Protein AF-A0A7W6FVZ9-F1 (afdb_monomer_lite)

Foldseek 3Di:
DPDPPPVPPDQQFQADFKDKDKDQDFDKDKDAAAPSFFFWKKKKFAAWAEADPLAWWTWFWWIAIAGRDTDDHRDIWMWGWFFHQGKTFIGDPPGTQWIIGYTDHQRWTDDTDHPAKETTAGWEDRPAAFIWWTWYIAQHWYTWHIYALVGFIAWTPQQIWTTKAGAHHHAYAKTWYGDPFATDATWGYHGHYHHIGWIPGGDNWHTIDTDDPDPDLRREHIQTGIIGTVNYTYHIMMMMMIARGTSRSQVDYPRGGSPPDRHNPPDQQFFFKWFAAPVRDTDGDGDRDGQPDDVDPDDPDQFDKDWDQHGFKIKTFAPPPDFWFWFFFFDDCDFWWKWKWAAAPNRIDDGDDIDTDDGDGDGDDGDGHGMMMMGTPDHDTGIGGDIHIDDDD

Structure (mmCIF, N/CA/C/O backbone):
data_AF-A0A7W6FVZ9-F1
#
_entry.id   AF-A0A7W6FVZ9-F1
#
loop_
_atom_site.group_PDB
_atom_site.id
_atom_site.type_symbol
_atom_site.label_atom_id
_atom_site.label_alt_id
_atom_site.label_comp_id
_atom_site.label_asym_id
_atom_site.label_entity_id
_atom_site.label_seq_id
_atom_site.pdbx_PDB_ins_code
_atom_site.Cartn_x
_atom_site.Cartn_y
_atom_site.Cartn_z
_atom_site.occupancy
_atom_site.B_iso_or_equiv
_atom_site.auth_seq_id
_atom_site.auth_comp_id
_atom_site.auth_asym_id
_atom_site.auth_atom_id
_atom_site.pdbx_PDB_model_num
ATOM 1 N N . MET A 1 1 ? -13.162 21.240 48.477 1.00 43.03 1 MET A N 1
ATOM 2 C CA . MET A 1 1 ? -12.097 20.471 47.797 1.00 43.03 1 MET A CA 1
ATOM 3 C C . MET A 1 1 ? -12.779 19.379 46.995 1.00 43.03 1 MET A C 1
ATOM 5 O O . MET A 1 1 ? -13.337 18.475 47.600 1.00 43.03 1 MET A O 1
ATOM 9 N N . LEU A 1 2 ? -12.848 19.514 45.671 1.00 37.25 2 LEU A N 1
ATOM 10 C CA . LEU A 1 2 ? -13.305 18.423 44.805 1.00 37.25 2 LEU A CA 1
ATOM 11 C C . LEU A 1 2 ? -12.138 17.432 44.644 1.00 37.25 2 LEU A C 1
ATOM 13 O O . LEU A 1 2 ? -10.996 17.890 44.553 1.00 37.25 2 LEU A O 1
ATOM 17 N N . PRO A 1 3 ? -12.372 16.110 44.673 1.00 49.25 3 PRO A N 1
ATOM 18 C CA . PRO A 1 3 ? -11.292 15.131 44.631 1.00 49.25 3 PRO A CA 1
ATOM 19 C C . PRO A 1 3 ? -10.521 15.215 43.305 1.00 49.25 3 PRO A C 1
ATOM 21 O O . PRO A 1 3 ? -11.105 15.268 42.225 1.00 49.25 3 PRO A O 1
ATOM 24 N N . PHE A 1 4 ? -9.189 15.192 43.404 1.00 52.19 4 PHE A N 1
ATOM 25 C CA . PHE A 1 4 ? -8.219 15.245 42.299 1.00 52.19 4 PHE A CA 1
ATOM 26 C C . PHE A 1 4 ? -8.268 14.034 41.340 1.00 52.19 4 PHE A C 1
ATOM 28 O O . PHE A 1 4 ? -7.453 13.940 40.426 1.00 52.19 4 PHE A O 1
ATOM 35 N N . SER A 1 5 ? -9.228 13.118 41.493 1.00 51.25 5 SER A N 1
ATOM 36 C CA . SER A 1 5 ? -9.349 11.899 40.683 1.00 51.25 5 SER A CA 1
ATOM 37 C C . SER A 1 5 ? -9.818 12.131 39.240 1.00 51.25 5 SER A C 1
ATOM 39 O O . SER A 1 5 ? -9.809 11.189 38.460 1.00 51.25 5 SER A O 1
ATOM 41 N N . ASN A 1 6 ? -10.183 13.362 38.861 1.00 41.81 6 ASN A N 1
ATOM 42 C CA . ASN A 1 6 ? -10.621 13.700 37.497 1.00 41.81 6 ASN A CA 1
ATOM 43 C C . ASN A 1 6 ? -9.603 14.540 36.696 1.00 41.81 6 ASN A C 1
ATOM 45 O O . ASN A 1 6 ? -9.921 14.974 35.592 1.00 41.81 6 ASN A O 1
ATOM 49 N N . LEU A 1 7 ? -8.397 14.798 37.225 1.00 47.59 7 LEU A N 1
ATOM 50 C CA . LEU A 1 7 ? -7.424 15.703 36.584 1.00 47.59 7 LEU A CA 1
ATOM 51 C C . LEU A 1 7 ? -6.498 15.017 35.558 1.00 47.59 7 LEU A C 1
ATOM 53 O O . LEU A 1 7 ? -5.787 15.689 34.818 1.00 47.59 7 LEU A O 1
ATOM 57 N N . LEU A 1 8 ? -6.556 13.691 35.445 1.00 49.22 8 LEU A N 1
ATOM 58 C CA . LEU A 1 8 ? -6.016 12.949 34.308 1.00 49.22 8 LEU A CA 1
ATOM 59 C C . LEU A 1 8 ? -7.189 12.206 33.683 1.00 49.22 8 LEU A C 1
ATOM 61 O O . LEU A 1 8 ? -7.497 11.091 34.090 1.00 49.22 8 LEU A O 1
ATOM 65 N N . GLY A 1 9 ? -7.905 12.865 32.768 1.00 50.66 9 GLY A N 1
ATOM 66 C CA . GLY A 1 9 ? -9.039 12.260 32.075 1.00 50.66 9 GLY A CA 1
ATOM 67 C C . GLY A 1 9 ? -8.633 10.897 31.525 1.00 50.66 9 GLY A C 1
ATOM 68 O O . GLY A 1 9 ? -7.725 10.809 30.696 1.00 50.66 9 GLY A O 1
ATOM 69 N N . THR A 1 10 ? -9.257 9.837 32.038 1.00 62.25 10 THR A N 1
ATOM 70 C CA . THR A 1 10 ? -9.020 8.472 31.578 1.00 62.25 10 THR A CA 1
ATOM 71 C C . THR A 1 10 ? -9.193 8.460 30.067 1.00 62.25 10 THR A C 1
ATOM 73 O O . THR A 1 10 ? -10.269 8.793 29.570 1.00 62.25 10 THR A O 1
ATOM 76 N N . ILE A 1 11 ? -8.127 8.135 29.328 1.00 63.72 11 ILE A N 1
ATOM 77 C CA . ILE A 1 11 ? -8.213 8.009 27.872 1.00 63.72 11 ILE A CA 1
ATOM 78 C C . ILE A 1 11 ? -9.297 6.963 27.591 1.00 63.72 11 ILE A C 1
ATOM 80 O O . ILE A 1 11 ? -9.176 5.849 28.117 1.00 63.72 11 ILE A O 1
ATOM 84 N N . PRO A 1 12 ? -10.345 7.296 26.814 1.00 76.00 12 PRO A N 1
ATOM 85 C CA . PRO A 1 12 ? -11.349 6.313 26.449 1.00 76.00 12 PRO A CA 1
ATOM 86 C C . PRO A 1 12 ? -10.649 5.155 25.736 1.00 76.00 12 PRO A C 1
ATOM 88 O O . PRO A 1 12 ? -9.864 5.350 24.807 1.00 76.00 12 PRO A O 1
ATOM 91 N N . ILE A 1 13 ? -10.857 3.951 26.260 1.00 80.00 13 ILE A N 1
ATOM 92 C CA . ILE A 1 13 ? -10.194 2.739 25.785 1.00 80.00 13 ILE A CA 1
ATOM 93 C C . ILE A 1 13 ? -11.018 2.139 24.652 1.00 80.00 13 ILE A C 1
ATOM 95 O O . ILE A 1 13 ? -12.248 2.155 24.722 1.00 80.00 13 ILE A O 1
ATOM 99 N N . ASN A 1 14 ? -10.365 1.566 23.638 1.00 82.88 14 ASN A N 1
ATOM 100 C CA . ASN A 1 14 ? -11.101 0.773 22.660 1.00 82.88 14 ASN A CA 1
ATOM 101 C C . ASN A 1 14 ? -11.767 -0.401 23.385 1.00 82.88 14 ASN A C 1
ATOM 103 O O . ASN A 1 14 ? -11.090 -1.205 24.026 1.00 82.88 14 ASN A O 1
ATOM 107 N N . THR A 1 15 ? -13.084 -0.510 23.287 1.00 85.69 15 THR A N 1
ATOM 108 C CA . THR A 1 15 ? -13.849 -1.639 23.832 1.00 85.69 15 THR A CA 1
ATOM 109 C C . THR A 1 15 ? -14.317 -2.596 22.745 1.00 85.69 15 THR A C 1
ATOM 111 O O . THR A 1 15 ? -14.703 -3.715 23.074 1.00 85.69 15 THR A O 1
ATOM 114 N N . ALA A 1 16 ? -14.250 -2.180 21.477 1.00 83.25 16 ALA A N 1
ATOM 115 C CA . ALA A 1 16 ? -14.560 -3.021 20.331 1.00 83.25 16 ALA A CA 1
ATOM 116 C C . ALA A 1 16 ? -13.537 -4.151 20.164 1.00 83.25 16 ALA A C 1
ATOM 118 O O . ALA A 1 16 ? -12.331 -3.945 20.341 1.00 83.25 16 ALA A O 1
ATOM 119 N N . ASP A 1 17 ? -14.025 -5.322 19.761 1.00 83.06 17 ASP A N 1
ATOM 120 C CA . ASP A 1 17 ? -13.175 -6.432 19.338 1.00 83.06 17 ASP A CA 1
ATOM 121 C C . ASP A 1 17 ? -12.366 -6.058 18.081 1.00 83.06 17 ASP A C 1
ATOM 123 O O . ASP A 1 17 ? -12.618 -5.045 17.416 1.00 83.06 17 ASP A O 1
ATOM 127 N N . GLY A 1 18 ? -11.331 -6.845 17.780 1.00 81.50 18 GLY A N 1
ATOM 128 C CA . GLY A 1 18 ? -10.424 -6.562 16.672 1.00 81.50 18 GLY A CA 1
ATOM 129 C C . GLY A 1 18 ? -11.122 -6.550 15.316 1.00 81.50 18 GLY A C 1
ATOM 130 O O . GLY A 1 18 ? -11.935 -7.415 15.010 1.00 81.50 18 GLY A O 1
ATOM 131 N N . GLY A 1 19 ? -10.756 -5.596 14.465 1.00 85.88 19 GLY A N 1
ATOM 132 C CA . GLY A 1 19 ? -11.293 -5.488 13.115 1.00 85.88 19 GLY A CA 1
ATOM 133 C C . GLY A 1 19 ? -10.371 -4.727 12.172 1.00 85.88 19 GLY A C 1
ATOM 134 O O . GLY A 1 19 ? -9.391 -4.098 12.582 1.00 85.88 19 GLY A O 1
ATOM 135 N N . HIS A 1 20 ? -10.671 -4.815 10.880 1.00 91.06 20 HIS A N 1
ATOM 136 C CA . HIS A 1 20 ? -10.011 -4.016 9.861 1.00 91.06 20 HIS A CA 1
ATOM 137 C C . HIS A 1 20 ? -10.952 -3.734 8.689 1.00 91.06 20 HIS A C 1
ATOM 139 O O . HIS A 1 20 ? -11.927 -4.449 8.464 1.00 91.06 20 HIS A O 1
ATOM 145 N N . ILE A 1 21 ? -10.623 -2.709 7.909 1.00 94.00 21 ILE A N 1
ATOM 146 C CA . ILE A 1 21 ? -11.218 -2.457 6.595 1.00 94.00 21 ILE A CA 1
ATOM 147 C C . ILE A 1 21 ? -10.125 -2.053 5.608 1.00 94.00 21 ILE A C 1
ATOM 149 O O . ILE A 1 21 ? -9.123 -1.437 5.988 1.00 94.00 21 ILE A O 1
ATOM 153 N N . VAL A 1 22 ? -10.315 -2.415 4.341 1.00 95.44 22 VAL A N 1
ATOM 154 C CA . VAL A 1 22 ? -9.392 -2.094 3.253 1.00 95.44 22 VAL A CA 1
ATOM 155 C C . VAL A 1 22 ? -10.149 -1.424 2.111 1.00 95.44 22 VAL A C 1
ATOM 157 O O . VAL A 1 22 ? -11.165 -1.934 1.645 1.00 95.44 22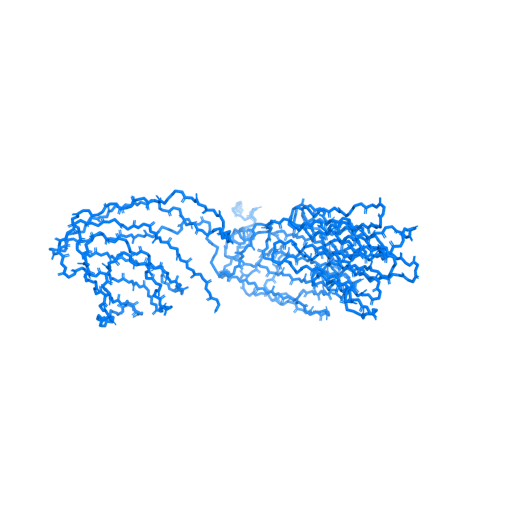 VAL A O 1
ATOM 160 N N . TYR A 1 23 ? -9.615 -0.305 1.632 1.00 97.62 23 TYR A N 1
ATOM 161 C CA . TYR A 1 23 ? -10.060 0.396 0.436 1.00 97.62 23 TYR A CA 1
ATOM 162 C C . TYR A 1 23 ? -9.013 0.210 -0.665 1.00 97.62 23 TYR A C 1
ATOM 164 O O . TYR A 1 23 ? -7.926 0.783 -0.612 1.00 97.62 23 TYR A O 1
ATOM 172 N N . GLU A 1 24 ? -9.326 -0.628 -1.653 1.00 95.50 24 GLU A N 1
ATOM 173 C CA . GLU A 1 24 ? -8.380 -1.036 -2.707 1.00 95.50 24 GLU A CA 1
ATOM 174 C C . GLU A 1 24 ? -8.721 -0.476 -4.083 1.00 95.50 24 GLU A C 1
ATOM 176 O O . GLU A 1 24 ? -7.929 -0.579 -5.020 1.00 95.50 24 GLU A O 1
ATOM 181 N N . THR A 1 25 ? -9.924 0.059 -4.239 1.00 97.06 25 THR A N 1
ATOM 182 C CA . THR A 1 25 ? -10.374 0.661 -5.488 1.00 97.06 25 THR A CA 1
ATOM 183 C C . THR A 1 25 ? -10.102 2.160 -5.410 1.00 97.06 25 THR A C 1
ATOM 185 O O . THR A 1 25 ? -10.435 2.770 -4.397 1.00 97.06 25 THR A O 1
ATOM 188 N N . PRO A 1 26 ? -9.479 2.770 -6.432 1.00 98.12 26 PRO A N 1
ATOM 189 C CA . PRO A 1 26 ? -9.288 4.211 -6.455 1.00 98.12 26 PRO A CA 1
ATOM 190 C C . PRO A 1 26 ? -10.612 4.967 -6.372 1.00 98.12 26 PRO A C 1
ATOM 192 O O . PRO A 1 26 ? -11.569 4.619 -7.065 1.00 98.12 26 PRO A O 1
ATOM 195 N N . GLY A 1 27 ? -10.651 6.016 -5.558 1.00 98.19 27 GLY A N 1
ATOM 196 C CA . GLY A 1 27 ? -11.855 6.802 -5.325 1.00 98.19 27 GLY A CA 1
ATOM 197 C C . GLY A 1 27 ? -11.851 7.513 -3.978 1.00 98.19 27 GLY A C 1
ATOM 198 O O . GLY A 1 27 ? -10.888 7.433 -3.214 1.00 98.19 27 GLY A O 1
ATOM 199 N N . THR A 1 28 ? -12.958 8.199 -3.705 1.00 98.38 28 THR A N 1
ATOM 200 C CA . THR A 1 28 ? -13.216 8.877 -2.432 1.00 98.38 28 THR A CA 1
ATOM 201 C C . THR A 1 28 ? -14.309 8.132 -1.680 1.00 98.38 28 THR A C 1
ATOM 203 O O . THR A 1 28 ? -15.346 7.796 -2.252 1.00 98.38 28 THR A O 1
ATOM 206 N N . TYR A 1 29 ? -14.078 7.893 -0.395 1.00 98.38 29 TYR A N 1
ATOM 207 C CA . TYR A 1 29 ? -14.960 7.155 0.498 1.00 98.38 29 TYR A CA 1
ATOM 208 C C . TYR A 1 29 ? -15.134 7.906 1.816 1.00 98.38 29 TYR A C 1
ATOM 210 O O . TYR A 1 29 ? -14.345 8.788 2.156 1.00 98.38 29 TYR A O 1
ATOM 218 N N . GLN A 1 30 ? -16.138 7.489 2.584 1.00 97.31 30 GLN A N 1
ATOM 219 C CA . GLN A 1 30 ? -16.231 7.808 4.001 1.00 97.31 30 GLN A CA 1
ATOM 220 C C . GLN A 1 30 ? -16.095 6.537 4.832 1.00 97.31 30 GLN A C 1
ATOM 222 O O . GLN A 1 30 ? -16.699 5.506 4.522 1.00 97.31 30 GLN A O 1
ATOM 227 N N . TRP A 1 31 ? -15.310 6.624 5.900 1.00 98.12 31 TRP A N 1
ATOM 228 C CA . TRP A 1 31 ? -15.272 5.623 6.956 1.00 98.12 31 TRP A CA 1
ATOM 229 C C . TRP A 1 31 ? -15.972 6.179 8.193 1.00 98.12 31 TRP A C 1
ATOM 231 O O . TRP A 1 31 ? -15.590 7.232 8.700 1.00 98.12 31 TRP A O 1
ATOM 241 N N . ILE A 1 32 ? -16.997 5.475 8.671 1.00 97.44 32 ILE A N 1
ATOM 242 C CA . ILE A 1 32 ? -17.675 5.807 9.925 1.00 97.44 32 ILE A CA 1
ATOM 243 C C . ILE A 1 32 ? -17.020 4.984 11.027 1.00 97.44 32 ILE A C 1
ATOM 245 O O . ILE A 1 32 ? -17.024 3.752 10.967 1.00 97.44 32 ILE A O 1
ATOM 249 N N . CYS A 1 33 ? -16.467 5.665 12.026 1.00 96.25 33 CYS A N 1
ATOM 250 C CA . CYS A 1 33 ? -15.813 5.009 13.146 1.00 96.25 33 CYS A CA 1
ATOM 251 C C . CYS A 1 33 ? -16.808 4.114 13.913 1.00 96.25 33 CYS A C 1
ATOM 253 O O . CYS A 1 33 ? -17.858 4.608 14.341 1.00 96.25 33 CYS A O 1
ATOM 255 N N . PRO A 1 34 ? -16.523 2.813 14.106 1.00 93.94 34 PRO A N 1
ATOM 256 C CA . PRO A 1 34 ? -17.400 1.925 14.859 1.00 93.94 34 PRO A CA 1
ATOM 257 C C . PRO A 1 34 ? -17.584 2.353 16.320 1.00 93.94 34 PRO A C 1
ATOM 259 O O . PRO A 1 34 ? -16.732 3.007 16.925 1.00 93.94 34 PRO A O 1
ATOM 262 N N . ALA A 1 35 ? -18.696 1.925 16.921 1.00 91.12 35 ALA A N 1
ATOM 263 C CA . ALA A 1 35 ? -18.924 2.094 18.352 1.00 91.12 35 ALA A CA 1
ATOM 264 C C . ALA A 1 35 ? -17.786 1.456 19.171 1.00 91.12 35 ALA A C 1
ATOM 266 O O . ALA A 1 35 ? -17.352 0.343 18.878 1.00 91.12 35 ALA A O 1
ATOM 267 N N . GLY A 1 36 ? -17.310 2.154 20.207 1.00 90.00 36 GLY A N 1
ATOM 268 C CA . GLY A 1 36 ? -16.252 1.647 21.087 1.00 90.00 36 GLY A CA 1
ATOM 269 C C . GLY A 1 36 ? -14.840 1.666 20.488 1.00 90.00 36 GLY A C 1
ATOM 270 O O . GLY A 1 36 ? -13.936 1.098 21.099 1.00 90.00 36 GLY A O 1
ATOM 271 N N . VAL A 1 37 ? -14.632 2.302 19.329 1.00 93.38 37 VAL A N 1
ATOM 272 C CA . VAL A 1 37 ? -13.306 2.538 18.737 1.00 93.38 37 VAL A CA 1
ATOM 273 C C . VAL A 1 37 ? -12.916 4.004 18.923 1.00 93.38 37 VAL A C 1
ATOM 275 O O . VAL A 1 37 ? -13.576 4.906 18.425 1.00 93.38 37 VAL A O 1
ATOM 278 N N . PHE A 1 38 ? -11.817 4.232 19.630 1.00 93.56 38 PHE A N 1
ATOM 279 C CA . PHE A 1 38 ? -11.248 5.548 19.937 1.00 93.56 38 PHE A CA 1
ATOM 280 C C . PHE A 1 38 ? -9.829 5.731 19.380 1.00 93.56 38 PHE A C 1
ATOM 282 O O . PHE A 1 38 ? -9.288 6.836 19.352 1.00 93.56 38 PHE A O 1
ATOM 289 N N . THR A 1 39 ? -9.198 4.641 18.942 1.00 92.81 39 THR A N 1
ATOM 290 C CA . THR A 1 39 ? -7.866 4.636 18.336 1.00 92.81 39 THR A CA 1
ATOM 291 C C . THR A 1 39 ? -7.785 3.629 17.194 1.00 92.81 39 THR A C 1
ATOM 293 O O . THR A 1 39 ? -8.372 2.550 17.279 1.00 92.81 39 THR A O 1
ATOM 296 N N . VAL A 1 40 ? -7.043 3.972 16.138 1.00 94.81 40 VAL A N 1
ATOM 297 C CA . VAL A 1 40 ? -6.784 3.100 14.981 1.00 94.81 40 VAL A CA 1
ATOM 298 C C . VAL A 1 40 ? -5.314 3.128 14.560 1.00 94.81 40 VAL A C 1
ATOM 300 O O . VAL A 1 40 ? -4.573 4.069 14.858 1.00 94.81 40 VAL A O 1
ATOM 303 N N . ALA A 1 41 ? -4.898 2.097 13.829 1.00 95.25 41 ALA A N 1
ATOM 304 C CA . ALA A 1 41 ? -3.682 2.092 13.026 1.00 95.25 41 ALA A CA 1
ATOM 305 C C . ALA A 1 41 ? -4.057 2.223 11.544 1.00 95.25 41 ALA A C 1
ATOM 307 O O . ALA A 1 41 ? -4.974 1.553 11.064 1.00 95.25 41 ALA A O 1
ATOM 308 N N . LEU A 1 42 ? -3.354 3.094 10.826 1.00 97.19 42 LEU A N 1
ATOM 309 C CA . LEU A 1 42 ? -3.609 3.423 9.427 1.00 97.19 42 LEU A CA 1
ATOM 310 C C . LEU A 1 42 ? -2.401 3.062 8.566 1.00 97.19 42 LEU A C 1
ATOM 312 O O . LEU A 1 42 ? -1.262 3.287 8.974 1.00 97.19 42 LEU A O 1
ATOM 316 N N . LEU A 1 43 ? -2.659 2.579 7.355 1.00 97.56 43 LEU A N 1
ATOM 317 C CA . LEU A 1 43 ? -1.666 2.381 6.304 1.00 97.56 43 LEU A CA 1
ATOM 318 C C . LEU A 1 43 ? -2.206 2.904 4.978 1.00 97.56 43 LEU A C 1
ATOM 320 O O . LEU A 1 43 ? -3.353 2.641 4.628 1.00 97.56 43 LEU A O 1
ATOM 324 N N . ALA A 1 44 ? -1.364 3.611 4.236 1.00 98.50 44 ALA A N 1
ATOM 325 C CA . ALA A 1 44 ? -1.650 4.141 2.917 1.00 98.50 44 ALA A CA 1
ATOM 326 C C . ALA A 1 44 ? -0.482 3.834 1.982 1.00 98.50 44 ALA A C 1
ATOM 328 O O . ALA A 1 44 ? 0.671 4.110 2.305 1.00 98.50 44 ALA A O 1
ATOM 329 N N . VAL A 1 45 ? -0.796 3.312 0.803 1.00 98.56 45 VAL A N 1
ATOM 330 C CA . VAL A 1 45 ? 0.116 3.240 -0.339 1.00 98.56 45 VAL A CA 1
ATOM 331 C C . VAL A 1 45 ? -0.449 4.148 -1.419 1.00 98.56 45 VAL A C 1
ATOM 333 O O . VAL A 1 45 ? -1.649 4.089 -1.704 1.00 98.56 45 VAL A O 1
ATOM 336 N N . ALA A 1 46 ? 0.379 5.002 -2.004 1.00 98.50 46 ALA A N 1
ATOM 337 C CA . ALA A 1 46 ? -0.011 5.870 -3.111 1.00 98.50 46 ALA A CA 1
ATOM 338 C C . ALA A 1 46 ? 0.208 5.198 -4.468 1.00 98.50 46 ALA A C 1
ATOM 340 O O . ALA A 1 46 ? 0.912 4.195 -4.572 1.00 98.50 46 ALA A O 1
ATOM 341 N N . GLY A 1 47 ? -0.359 5.769 -5.529 1.00 97.88 47 GLY A N 1
ATOM 342 C CA . GLY A 1 47 ? -0.120 5.276 -6.879 1.00 97.88 47 GLY A CA 1
ATOM 343 C C . GLY A 1 47 ? 1.310 5.517 -7.368 1.00 97.88 47 GLY A C 1
ATOM 344 O O . GLY A 1 47 ? 1.903 6.565 -7.116 1.00 97.88 47 GLY A O 1
ATOM 345 N N . GLY A 1 48 ? 1.852 4.574 -8.136 1.00 97.00 48 GLY A N 1
ATOM 346 C CA . GLY A 1 48 ? 3.078 4.791 -8.905 1.00 97.00 48 GLY A CA 1
ATOM 347 C C . GLY A 1 48 ? 2.812 5.640 -10.149 1.00 97.00 48 GLY A C 1
ATOM 348 O O . GLY A 1 48 ? 1.694 5.660 -10.672 1.00 97.00 48 GLY A O 1
ATOM 349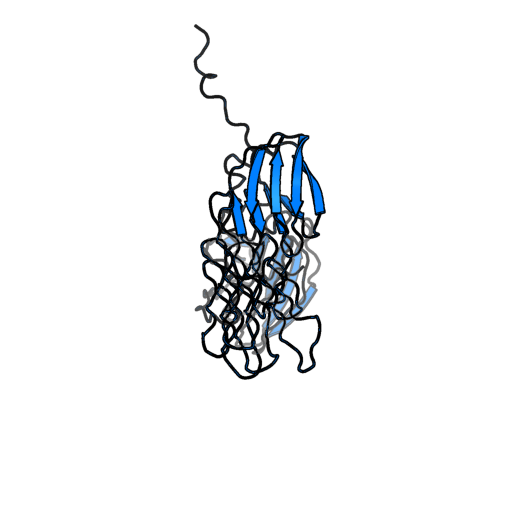 N N . ALA A 1 49 ? 3.831 6.334 -10.648 1.00 94.06 49 ALA A N 1
ATOM 350 C CA . ALA A 1 49 ? 3.743 7.085 -11.894 1.00 94.06 49 ALA A CA 1
ATOM 351 C C . ALA A 1 49 ? 3.674 6.154 -13.110 1.00 94.06 49 ALA A C 1
ATOM 353 O O . ALA A 1 49 ? 4.220 5.048 -13.119 1.00 94.06 49 ALA A O 1
ATOM 354 N N . ALA A 1 50 ? 3.035 6.645 -14.167 1.00 87.62 50 ALA A N 1
ATOM 355 C CA . ALA A 1 50 ? 3.169 6.083 -15.502 1.00 87.62 50 ALA A CA 1
ATOM 356 C C . ALA A 1 50 ? 4.420 6.629 -16.210 1.00 87.62 50 ALA A C 1
ATOM 358 O O . ALA A 1 50 ? 5.038 7.604 -15.776 1.00 87.62 50 ALA A O 1
ATOM 359 N N . TYR A 1 51 ? 4.739 6.017 -17.346 1.00 74.94 51 TYR A N 1
ATOM 360 C CA . TYR A 1 51 ? 5.702 6.537 -18.310 1.00 74.94 51 TYR A CA 1
ATOM 361 C C . TYR A 1 51 ? 5.379 7.969 -18.763 1.00 74.94 51 TYR A C 1
ATOM 363 O O . TYR A 1 51 ? 4.236 8.281 -19.103 1.00 74.94 51 TYR A O 1
ATOM 371 N N . LEU A 1 52 ? 6.409 8.814 -18.854 1.00 65.31 52 LEU A N 1
ATOM 372 C CA . LEU A 1 52 ? 6.338 10.106 -19.539 1.00 65.31 52 LEU A CA 1
ATOM 373 C C . LEU A 1 52 ? 6.930 9.981 -20.944 1.00 65.31 52 LEU A C 1
ATOM 375 O O . LEU A 1 52 ? 7.903 9.260 -21.146 1.00 65.31 52 LEU A O 1
ATOM 379 N N . ALA A 1 53 ? 6.375 10.727 -21.906 1.00 59.34 53 ALA A N 1
ATOM 380 C CA . ALA A 1 53 ? 6.740 10.702 -23.330 1.00 59.34 53 ALA A CA 1
ATOM 381 C C . ALA A 1 53 ? 8.258 10.799 -23.630 1.00 59.34 53 ALA A C 1
ATOM 383 O O . ALA A 1 53 ? 8.691 10.403 -24.709 1.00 59.34 53 ALA A O 1
ATOM 384 N N . SER A 1 54 ? 9.066 11.260 -22.672 1.00 59.09 54 SER A N 1
ATOM 385 C CA . SER A 1 54 ? 10.523 11.418 -22.714 1.00 59.09 54 SER A CA 1
ATOM 386 C C . SER A 1 54 ? 11.353 10.143 -22.474 1.00 59.09 54 SER A C 1
ATOM 388 O O . SER A 1 54 ? 12.530 10.250 -22.148 1.00 59.09 54 SER A O 1
ATOM 390 N N . GLN A 1 55 ? 10.791 8.945 -22.648 1.00 66.94 55 GLN A N 1
ATOM 391 C CA . GLN A 1 55 ? 11.526 7.677 -22.542 1.00 66.94 55 GLN A CA 1
ATOM 392 C C . GLN A 1 55 ? 12.066 7.372 -21.140 1.00 66.94 55 GLN A C 1
ATOM 394 O O . GLN A 1 55 ? 13.250 7.095 -20.992 1.00 66.94 55 GLN A O 1
ATOM 399 N N . SER A 1 56 ? 11.234 7.401 -20.099 1.00 80.00 56 SER A N 1
ATOM 400 C CA . SER A 1 56 ? 11.674 7.013 -18.752 1.00 80.00 56 SER A CA 1
ATOM 401 C C . SER A 1 56 ? 10.662 6.185 -17.981 1.00 80.00 56 SER A C 1
ATOM 403 O O . SER A 1 56 ? 9.453 6.322 -18.164 1.00 80.00 56 SER A O 1
ATOM 405 N N . GLY A 1 57 ? 11.176 5.320 -17.104 1.00 87.69 57 GLY A N 1
ATOM 406 C CA . GLY A 1 57 ? 10.343 4.549 -16.190 1.00 87.69 57 GLY A CA 1
ATOM 407 C C . GLY A 1 57 ? 9.638 5.473 -15.200 1.00 87.69 57 GLY A C 1
ATOM 408 O O . GLY A 1 57 ? 10.183 6.504 -14.802 1.00 87.69 57 GLY A O 1
ATOM 409 N N . GLY A 1 58 ? 8.426 5.105 -14.804 1.00 92.88 58 GLY A N 1
ATOM 410 C CA . GLY A 1 58 ? 7.688 5.785 -13.752 1.00 92.88 58 GLY A CA 1
ATOM 411 C C . GLY A 1 58 ? 8.328 5.548 -12.382 1.00 92.88 58 GLY A C 1
ATOM 412 O O . GLY A 1 58 ? 8.804 4.448 -12.102 1.00 92.88 58 GLY A O 1
ATOM 413 N N . GLY A 1 59 ? 8.338 6.560 -11.518 1.00 95.38 59 GLY A N 1
ATOM 414 C CA . GLY A 1 59 ? 8.667 6.415 -10.102 1.00 95.38 59 GLY A CA 1
ATOM 415 C C . GLY A 1 59 ? 7.573 5.668 -9.337 1.00 95.38 59 GLY A C 1
ATOM 416 O O . GLY A 1 59 ? 6.394 5.733 -9.693 1.00 95.38 59 GLY A O 1
ATOM 417 N N . GLY A 1 60 ? 7.953 4.956 -8.280 1.00 97.44 60 GLY A N 1
ATOM 418 C CA . GLY A 1 60 ? 7.013 4.291 -7.379 1.00 97.44 60 GLY A CA 1
ATOM 419 C C . GLY A 1 60 ? 6.284 5.273 -6.455 1.00 97.44 60 GLY A C 1
ATOM 420 O O . GLY A 1 60 ? 6.753 6.383 -6.211 1.00 97.44 60 GLY A O 1
ATOM 421 N N . GLY A 1 61 ? 5.133 4.864 -5.931 1.00 98.31 61 GLY A N 1
ATOM 422 C CA . GLY A 1 61 ? 4.400 5.561 -4.876 1.00 98.31 61 GLY A CA 1
ATOM 423 C C . GLY A 1 61 ? 4.974 5.280 -3.487 1.00 98.31 61 GLY A C 1
ATOM 424 O O . GLY A 1 61 ? 5.660 4.277 -3.267 1.00 98.31 61 GLY A O 1
ATOM 425 N N . GLU A 1 62 ? 4.692 6.174 -2.543 1.00 98.31 62 GLU A N 1
ATOM 426 C CA . GLU A 1 62 ? 5.035 5.976 -1.133 1.00 98.31 62 GLU A CA 1
ATOM 427 C C . GLU A 1 62 ? 4.185 4.896 -0.465 1.00 98.31 62 GLU A C 1
ATOM 429 O O . GLU A 1 62 ? 3.029 4.679 -0.837 1.00 98.31 62 GLU A O 1
ATOM 434 N N . LEU A 1 63 ? 4.729 4.332 0.614 1.00 98.25 63 LEU A N 1
ATOM 435 C CA . LEU A 1 63 ? 3.954 3.725 1.690 1.00 98.25 63 LEU A CA 1
ATOM 436 C C . LEU A 1 63 ? 4.139 4.570 2.948 1.00 98.25 63 LEU A C 1
ATOM 438 O O . LEU A 1 63 ? 5.264 4.885 3.327 1.00 98.25 63 LEU A O 1
ATOM 442 N N . ARG A 1 64 ? 3.037 4.914 3.613 1.00 98.50 64 ARG A N 1
ATOM 443 C CA . ARG A 1 64 ? 3.027 5.566 4.925 1.00 98.50 64 ARG A CA 1
ATOM 444 C C . ARG A 1 64 ? 2.101 4.825 5.867 1.00 98.50 64 ARG A C 1
ATOM 446 O O . ARG A 1 64 ? 1.049 4.335 5.463 1.00 98.50 64 ARG A O 1
ATOM 453 N N . TRP A 1 65 ? 2.470 4.775 7.136 1.00 97.69 65 TRP A N 1
ATOM 454 C CA . TRP A 1 65 ? 1.596 4.270 8.187 1.00 97.69 65 TRP A CA 1
ATOM 455 C C . TRP A 1 65 ? 1.658 5.170 9.414 1.00 97.69 65 TRP A C 1
ATOM 457 O O . TRP A 1 65 ? 2.616 5.920 9.607 1.00 97.69 65 TRP A O 1
ATOM 467 N N . LYS A 1 66 ? 0.606 5.121 10.230 1.00 96.69 66 LYS A N 1
ATOM 468 C CA . LYS A 1 66 ? 0.493 5.881 11.475 1.00 96.69 66 LYS A CA 1
ATOM 469 C C . LYS A 1 66 ? -0.278 5.070 12.502 1.00 96.69 66 LYS A C 1
ATOM 471 O O . LYS A 1 66 ? -1.351 4.552 12.193 1.00 96.69 66 LYS A O 1
ATOM 476 N N . ASN A 1 67 ? 0.258 4.953 13.708 1.00 93.56 67 ASN A N 1
ATOM 477 C CA . ASN A 1 67 ? -0.356 4.179 14.781 1.00 93.56 67 ASN A CA 1
ATOM 478 C C . ASN A 1 67 ? -1.019 5.099 15.805 1.00 93.56 67 ASN A C 1
ATOM 480 O O . ASN A 1 67 ? -0.709 6.284 15.895 1.00 93.56 67 ASN A O 1
ATOM 484 N N . ARG A 1 68 ? -1.918 4.527 16.616 1.00 91.12 68 ARG A N 1
ATOM 485 C CA . ARG A 1 68 ? -2.588 5.230 17.725 1.00 91.12 68 ARG A CA 1
ATOM 486 C C . ARG A 1 68 ? -3.251 6.548 17.286 1.00 91.12 68 ARG A C 1
ATOM 488 O O . ARG A 1 68 ? -3.268 7.527 18.032 1.00 91.12 68 ARG A O 1
ATOM 495 N N . VAL A 1 69 ? -3.808 6.578 16.076 1.00 94.69 69 VAL A N 1
ATOM 496 C CA . VAL A 1 69 ? -4.552 7.735 15.568 1.00 94.69 69 VAL A CA 1
ATOM 497 C C . VAL A 1 69 ? -5.869 7.813 16.321 1.00 94.69 69 VAL A C 1
ATOM 499 O O . VAL A 1 69 ? -6.652 6.867 16.279 1.00 94.69 69 VAL A O 1
ATOM 502 N N . ARG A 1 70 ? -6.099 8.924 17.027 1.00 93.44 70 ARG A N 1
ATOM 503 C CA . ARG A 1 70 ? -7.352 9.154 17.754 1.00 93.44 70 ARG A CA 1
ATOM 504 C C . ARG A 1 70 ? -8.506 9.325 16.778 1.00 93.44 70 ARG A C 1
ATOM 506 O O . ARG A 1 70 ? -8.395 10.079 15.812 1.00 93.44 70 ARG A O 1
ATOM 513 N N . VAL A 1 71 ? -9.599 8.637 17.070 1.00 95.12 71 VAL A N 1
ATOM 514 C CA . VAL A 1 71 ? -10.861 8.727 16.341 1.00 95.12 71 VAL A CA 1
ATOM 515 C C . VAL A 1 71 ? -12.020 8.789 17.327 1.00 95.12 71 VAL A C 1
ATOM 517 O O . VAL A 1 71 ? -11.865 8.401 18.480 1.00 95.12 71 VAL A O 1
ATOM 520 N N . GLU A 1 72 ? -13.175 9.265 16.881 1.00 95.31 72 GLU A N 1
ATOM 521 C CA . GLU A 1 72 ? -14.375 9.350 17.716 1.00 95.31 72 GLU A CA 1
ATOM 522 C C . GLU A 1 72 ? -15.448 8.385 17.194 1.00 95.31 72 GLU A C 1
ATOM 524 O O . GLU A 1 72 ? -15.739 8.412 15.996 1.00 95.31 72 GLU A O 1
ATOM 529 N N . PRO A 1 73 ? -16.055 7.526 18.036 1.00 95.69 73 PRO A N 1
ATOM 530 C CA . PRO A 1 73 ? -17.139 6.642 17.615 1.00 95.69 73 PRO A CA 1
ATOM 531 C C . PRO A 1 73 ? -18.281 7.388 16.915 1.00 95.69 73 PRO A C 1
ATOM 533 O O . PRO A 1 73 ? -18.756 8.416 17.392 1.00 95.69 73 PRO A O 1
ATOM 536 N N . GLY A 1 74 ? -18.748 6.855 15.786 1.00 94.69 74 GLY A N 1
ATOM 537 C CA . GLY A 1 74 ? -19.801 7.453 14.962 1.00 94.69 74 GLY A CA 1
ATOM 538 C C . GLY A 1 74 ? -19.345 8.620 14.080 1.00 94.69 74 GLY A C 1
ATOM 539 O O . GLY A 1 74 ? -20.107 9.050 13.214 1.00 94.69 74 GLY A O 1
ATOM 540 N N . GLN A 1 75 ? -18.115 9.115 14.241 1.00 97.81 75 GLN A N 1
ATOM 541 C CA . GLN A 1 75 ? -17.578 10.180 13.402 1.00 97.81 75 GLN A CA 1
ATOM 542 C C . GLN A 1 75 ? -17.209 9.649 12.010 1.00 97.81 75 GLN A C 1
ATOM 544 O O . GLN A 1 75 ? -16.607 8.582 11.872 1.00 97.81 75 GLN A O 1
ATOM 549 N N . ALA A 1 76 ? -17.559 10.417 10.977 1.00 97.69 76 ALA A N 1
ATOM 550 C CA . ALA A 1 76 ? -17.154 10.163 9.598 1.00 97.69 76 ALA A CA 1
ATOM 551 C C . ALA A 1 76 ? -15.779 10.783 9.300 1.00 97.69 76 ALA A C 1
ATOM 553 O O . ALA A 1 76 ? -15.539 11.947 9.634 1.00 97.69 76 ALA A O 1
ATOM 554 N N . TYR A 1 77 ? -14.921 10.003 8.644 1.00 98.56 77 TYR A N 1
ATOM 555 C CA . TYR A 1 77 ? -13.586 10.371 8.176 1.00 98.56 77 TYR A CA 1
ATOM 556 C C . TYR A 1 77 ? -13.503 10.212 6.661 1.00 98.56 77 TYR A C 1
ATOM 558 O O . TYR A 1 77 ? -14.032 9.246 6.103 1.00 98.56 77 TYR A O 1
ATOM 566 N N . ASP A 1 78 ? -12.804 11.136 6.011 1.00 98.62 78 ASP A N 1
ATOM 567 C CA . ASP A 1 78 ? -12.589 11.105 4.571 1.00 98.62 78 ASP A CA 1
ATOM 568 C C . ASP A 1 78 ? -11.429 10.168 4.235 1.00 98.62 78 ASP A C 1
ATOM 570 O O . ASP A 1 78 ? -10.347 10.231 4.827 1.00 98.62 78 ASP A O 1
ATOM 574 N N . VAL A 1 79 ? -11.663 9.308 3.249 1.00 98.75 79 VAL A N 1
ATOM 575 C CA . VAL A 1 79 ? -10.695 8.339 2.743 1.00 98.75 79 VAL A CA 1
ATOM 576 C C . VAL A 1 79 ? -10.525 8.572 1.250 1.00 98.75 79 VAL A C 1
ATOM 578 O O . VAL A 1 79 ? -11.492 8.498 0.494 1.00 98.75 79 VAL A O 1
ATOM 581 N N . VAL A 1 80 ? -9.294 8.803 0.807 1.00 98.75 80 VAL A N 1
ATOM 582 C CA . VAL A 1 80 ? -8.955 8.891 -0.617 1.00 98.75 80 VAL A CA 1
ATOM 583 C C . VAL A 1 80 ? -7.993 7.769 -0.959 1.00 98.75 80 VAL A C 1
ATOM 585 O O . VAL A 1 80 ? -6.963 7.612 -0.306 1.00 98.75 80 VAL A O 1
ATOM 588 N N . VAL A 1 81 ? -8.312 7.007 -2.002 1.00 98.69 81 VAL A N 1
ATOM 589 C CA . VAL A 1 81 ? -7.425 5.995 -2.581 1.00 98.69 81 VAL A CA 1
ATOM 590 C C . VAL A 1 81 ? -7.003 6.444 -3.969 1.00 98.69 81 VAL A C 1
ATOM 592 O O . VAL A 1 81 ? -7.837 6.633 -4.858 1.00 98.69 81 VAL A O 1
ATOM 595 N N . GLY A 1 82 ? -5.696 6.596 -4.162 1.00 97.56 82 GLY A N 1
ATOM 596 C CA . GLY A 1 82 ? -5.132 7.067 -5.417 1.00 97.56 82 GLY A CA 1
ATOM 597 C C . GLY A 1 82 ? -5.239 6.038 -6.536 1.00 97.56 82 GLY A C 1
ATOM 598 O O . GLY A 1 82 ? -5.013 4.845 -6.338 1.00 97.56 82 GLY A O 1
ATOM 599 N N . ALA A 1 83 ? -5.527 6.496 -7.753 1.00 96.50 83 ALA A N 1
ATOM 600 C CA . ALA A 1 83 ? -5.212 5.727 -8.956 1.00 96.50 83 ALA A CA 1
ATOM 601 C C . ALA A 1 83 ? -3.691 5.755 -9.208 1.00 96.50 83 ALA A C 1
ATOM 603 O O . ALA A 1 83 ? -2.936 6.293 -8.401 1.00 96.50 83 ALA A O 1
ATOM 604 N N . ALA A 1 84 ? -3.222 5.211 -10.333 1.00 94.12 84 ALA A N 1
ATOM 605 C CA . ALA A 1 84 ? -1.847 5.445 -10.781 1.00 94.12 84 ALA A CA 1
ATOM 606 C C . ALA A 1 84 ? -1.551 6.960 -10.819 1.00 94.12 84 ALA A C 1
ATOM 608 O O . ALA A 1 84 ? -2.345 7.727 -11.364 1.00 94.12 84 ALA A O 1
ATOM 609 N N . GLY A 1 85 ? -0.443 7.389 -10.212 1.00 94.38 85 GLY A N 1
ATOM 610 C CA . GLY A 1 85 ? -0.081 8.801 -10.044 1.00 94.38 85 GLY A CA 1
ATOM 611 C C . GLY A 1 85 ? -0.952 9.585 -9.051 1.00 94.38 85 GLY A C 1
ATOM 612 O O . GLY A 1 85 ? -0.833 10.804 -8.978 1.00 94.38 85 GLY A O 1
ATOM 613 N N . GLY A 1 86 ? -1.841 8.921 -8.306 1.00 97.12 86 GLY A N 1
ATOM 614 C CA . GLY A 1 86 ? -2.751 9.540 -7.343 1.00 97.12 86 GLY A CA 1
ATOM 615 C C . GLY A 1 86 ? -2.302 9.390 -5.888 1.00 97.12 86 GLY A C 1
ATOM 616 O O . GLY A 1 86 ? -1.740 8.366 -5.496 1.00 97.12 86 GLY A O 1
ATOM 617 N N . VAL A 1 87 ? -2.603 10.407 -5.081 1.00 98.44 87 VAL A N 1
ATOM 618 C CA . VAL A 1 87 ? -2.416 10.403 -3.620 1.00 98.44 87 VAL A CA 1
ATOM 619 C C . VAL A 1 87 ? -3.364 9.423 -2.931 1.00 98.44 87 VAL A C 1
ATOM 621 O O . VAL A 1 87 ? -4.487 9.219 -3.390 1.00 98.44 87 VAL A O 1
ATOM 624 N N . THR A 1 88 ? -2.938 8.884 -1.791 1.00 98.75 88 THR A N 1
ATOM 625 C CA . THR A 1 88 ? -3.804 8.125 -0.877 1.00 98.75 88 THR A CA 1
ATOM 626 C C . THR A 1 88 ? -3.749 8.779 0.498 1.00 98.75 88 THR A C 1
ATOM 628 O O . THR A 1 88 ? -2.657 9.013 1.021 1.00 98.75 88 THR A O 1
ATOM 631 N N . SER A 1 89 ? -4.900 9.087 1.095 1.00 98.69 89 SER A N 1
ATOM 632 C CA . SER A 1 89 ? -4.957 9.837 2.351 1.00 98.69 89 SER A CA 1
ATOM 633 C C . SER A 1 89 ? -6.132 9.460 3.251 1.00 98.69 89 SER A C 1
ATOM 635 O O . SER A 1 89 ? -7.156 8.939 2.808 1.00 98.69 89 SER A O 1
ATOM 637 N N . PHE A 1 90 ? -5.951 9.758 4.539 1.00 98.75 90 PHE A N 1
ATOM 638 C CA . PHE A 1 90 ? -6.976 9.709 5.578 1.00 98.75 90 PHE A CA 1
ATOM 639 C C . PHE A 1 90 ? -7.063 11.081 6.247 1.00 98.75 90 PHE A C 1
ATOM 641 O O . PHE A 1 90 ? -6.047 11.596 6.734 1.00 98.75 90 PHE A O 1
ATOM 648 N N . SER A 1 91 ? -8.251 11.678 6.291 1.00 98.38 91 SER A N 1
ATOM 649 C CA . SER A 1 91 ? -8.443 13.035 6.809 1.00 98.38 91 SER A CA 1
ATOM 650 C C . SER A 1 91 ? -9.742 13.210 7.587 1.00 98.38 91 SER A C 1
ATOM 652 O O . SER A 1 91 ? -10.691 12.442 7.452 1.00 98.38 91 SER A O 1
ATOM 654 N N . PHE A 1 92 ? -9.782 14.255 8.407 1.00 97.81 92 PHE A N 1
ATOM 655 C CA . PHE A 1 92 ? -10.974 14.674 9.128 1.00 97.81 92 PHE A CA 1
ATOM 656 C C . PHE A 1 92 ? -11.067 16.194 9.161 1.00 97.81 92 PHE A C 1
ATOM 658 O O . PHE A 1 92 ? -10.088 16.856 9.499 1.00 97.81 92 PHE A O 1
ATOM 665 N N . ALA A 1 93 ? -12.237 16.744 8.819 1.00 95.12 93 ALA A N 1
ATOM 666 C CA . ALA A 1 93 ? -12.509 18.183 8.867 1.00 95.12 93 ALA A CA 1
ATOM 667 C C . ALA A 1 93 ? -11.421 19.039 8.173 1.00 95.12 93 ALA A C 1
ATOM 669 O O . ALA A 1 93 ? -10.996 20.074 8.683 1.00 95.12 93 ALA A O 1
ATOM 670 N N . GLY A 1 94 ? -10.924 18.571 7.022 1.00 92.62 94 GLY A N 1
ATOM 671 C CA . GLY A 1 94 ? -9.864 19.233 6.254 1.00 92.62 94 GLY A CA 1
ATOM 672 C C . GLY A 1 94 ? -8.435 19.024 6.777 1.00 92.62 94 GLY A C 1
ATOM 673 O O . GLY A 1 94 ? -7.487 19.435 6.112 1.00 92.62 94 GLY A O 1
ATOM 674 N N . GLN A 1 95 ? -8.241 18.359 7.919 1.00 97.06 95 GLN A N 1
ATOM 675 C CA . GLN A 1 95 ? -6.915 17.991 8.415 1.00 97.06 95 GLN A CA 1
ATOM 676 C C . GLN A 1 95 ? -6.505 16.603 7.929 1.00 97.06 95 GLN A C 1
ATOM 678 O O . GLN A 1 95 ? -7.220 15.621 8.125 1.00 97.06 95 GLN A O 1
ATOM 683 N N . THR A 1 96 ? -5.320 16.511 7.326 1.00 97.94 96 THR A N 1
ATOM 684 C CA . THR A 1 96 ? -4.758 15.235 6.870 1.00 97.94 96 THR A CA 1
ATOM 685 C C . THR A 1 96 ? -4.030 14.538 8.012 1.00 97.94 96 THR A C 1
ATOM 687 O O . THR A 1 96 ? -3.077 15.076 8.571 1.00 97.94 96 THR A O 1
ATOM 690 N N . LEU A 1 97 ? -4.479 13.333 8.360 1.00 97.94 97 LEU A N 1
ATOM 691 C CA . LEU A 1 97 ? -3.932 12.543 9.466 1.00 97.94 97 LEU A CA 1
ATOM 692 C C . LEU A 1 97 ? -2.885 11.529 8.986 1.00 97.94 97 LEU A C 1
ATOM 694 O O . LEU A 1 97 ? -1.945 11.237 9.728 1.00 97.94 97 LEU A O 1
ATOM 698 N N . LEU A 1 98 ? -3.041 11.031 7.754 1.00 98.75 98 LEU A N 1
ATOM 699 C CA . LEU A 1 98 ? -2.098 10.175 7.032 1.00 98.75 98 LEU A CA 1
ATOM 700 C C . LEU A 1 98 ? -2.116 10.551 5.540 1.00 98.75 98 LEU A C 1
ATOM 702 O O . LEU A 1 98 ? -3.195 10.728 4.971 1.00 98.75 98 LEU A O 1
ATOM 706 N N . LEU A 1 99 ? -0.944 10.639 4.909 1.00 98.69 99 LEU A N 1
ATOM 707 C CA . LEU A 1 99 ? -0.795 10.939 3.481 1.00 98.69 99 LEU A CA 1
ATOM 708 C C . LEU A 1 99 ? 0.351 10.134 2.890 1.00 98.69 99 LEU A C 1
ATOM 710 O O . LEU A 1 99 ? 1.479 10.312 3.330 1.00 98.69 99 LEU A O 1
ATOM 714 N N . ALA A 1 100 ? 0.079 9.348 1.856 1.00 98.75 100 ALA A N 1
ATOM 715 C CA . ALA A 1 100 ? 1.097 8.804 0.971 1.00 98.75 100 ALA A CA 1
ATOM 716 C C . ALA A 1 100 ? 1.059 9.559 -0.367 1.00 98.75 100 ALA A C 1
ATOM 718 O O . ALA A 1 100 ? -0.000 9.674 -0.999 1.00 98.75 100 ALA A O 1
ATOM 719 N N . ASN A 1 101 ? 2.215 10.057 -0.803 1.00 98.50 101 ASN A N 1
ATOM 720 C CA . ASN A 1 101 ? 2.363 10.772 -2.068 1.00 98.50 101 ASN A CA 1
ATOM 721 C C . ASN A 1 101 ? 2.685 9.822 -3.233 1.00 98.50 101 ASN A C 1
ATOM 723 O O . ASN A 1 101 ? 3.429 8.850 -3.060 1.00 98.50 101 ASN A O 1
ATOM 727 N N . PRO A 1 102 ? 2.148 10.083 -4.436 1.00 97.94 102 PRO A N 1
ATOM 728 C CA . PRO A 1 102 ? 2.402 9.249 -5.596 1.00 97.94 102 PRO A CA 1
ATOM 729 C C . PRO A 1 102 ? 3.809 9.461 -6.147 1.00 97.94 102 PRO A C 1
ATOM 731 O O . PRO A 1 102 ? 4.452 10.481 -5.890 1.00 97.94 102 PRO A O 1
ATOM 734 N N . GLY A 1 103 ? 4.247 8.529 -6.989 1.00 96.25 103 GLY A N 1
ATOM 735 C CA . GLY A 1 103 ? 5.332 8.816 -7.922 1.00 96.25 103 GLY A CA 1
ATOM 736 C C . GLY A 1 103 ? 4.904 9.885 -8.931 1.00 96.25 103 GLY A C 1
ATOM 737 O O . GLY A 1 103 ? 3.744 9.923 -9.354 1.00 96.25 103 GLY A O 1
ATOM 738 N N . VAL A 1 104 ? 5.843 10.727 -9.366 1.00 92.75 104 VAL A N 1
ATOM 739 C CA . VAL A 1 104 ? 5.613 11.769 -10.380 1.00 92.75 104 VAL A CA 1
ATOM 740 C C . VAL A 1 104 ? 6.703 11.696 -11.439 1.00 92.75 104 VAL A C 1
ATOM 742 O O . VAL A 1 104 ? 7.873 11.978 -11.181 1.00 92.75 104 VAL A O 1
ATOM 745 N N . GLY A 1 105 ? 6.326 11.315 -12.660 1.00 89.50 105 GLY A N 1
ATOM 746 C CA . GLY A 1 105 ? 7.303 11.062 -13.714 1.00 89.50 105 GLY A CA 1
ATOM 747 C C . GLY A 1 105 ? 8.304 9.999 -13.279 1.00 89.50 105 GLY A C 1
ATOM 748 O O . GLY A 1 105 ? 7.895 8.913 -12.895 1.00 89.50 105 GLY A O 1
ATOM 749 N N . THR A 1 106 ? 9.599 10.313 -13.295 1.00 90.56 106 THR A N 1
ATOM 750 C CA . THR A 1 106 ? 10.662 9.405 -12.823 1.00 90.56 106 THR A CA 1
ATOM 751 C C . THR A 1 106 ? 10.902 9.468 -11.321 1.00 90.56 106 THR A C 1
ATOM 753 O O . THR A 1 106 ? 11.642 8.646 -10.787 1.00 90.56 106 THR A O 1
ATOM 756 N N . VAL A 1 107 ? 10.326 10.446 -10.630 1.00 93.06 107 VAL A N 1
ATOM 757 C CA . VAL A 1 107 ? 10.592 10.690 -9.216 1.00 93.06 107 VAL A CA 1
ATOM 758 C C . VAL A 1 107 ? 9.670 9.801 -8.394 1.00 93.06 107 VAL A C 1
ATOM 760 O O . VAL A 1 107 ? 8.456 9.786 -8.605 1.00 93.06 107 VAL A O 1
ATOM 763 N N . GLY A 1 108 ? 10.249 9.031 -7.475 1.00 92.00 108 GLY A N 1
ATOM 764 C CA . GLY A 1 108 ? 9.466 8.287 -6.498 1.00 92.00 108 GLY A CA 1
ATOM 765 C C . GLY A 1 108 ? 8.751 9.234 -5.535 1.00 92.00 108 GLY A C 1
ATOM 766 O O . GLY A 1 108 ? 9.232 10.337 -5.266 1.00 92.00 108 GLY A O 1
ATOM 767 N N . GLY A 1 109 ? 7.597 8.825 -5.017 1.00 90.00 109 GLY A N 1
ATOM 768 C CA . GLY A 1 109 ? 6.857 9.631 -4.052 1.00 90.00 109 GLY A CA 1
ATOM 769 C C . GLY A 1 109 ? 7.707 9.955 -2.817 1.00 90.00 109 GLY A C 1
ATOM 770 O O . GLY A 1 109 ? 8.474 9.110 -2.350 1.00 90.00 109 GLY A O 1
ATOM 771 N N . SER A 1 110 ? 7.588 11.185 -2.311 1.00 92.88 110 SER A N 1
ATOM 772 C CA . SER A 1 110 ? 8.309 11.676 -1.127 1.00 92.88 110 SER A CA 1
ATOM 773 C C . SER A 1 110 ? 7.471 12.690 -0.325 1.00 92.88 110 SER A C 1
ATOM 775 O O . SER A 1 110 ? 6.521 13.274 -0.851 1.00 92.88 110 SER A O 1
ATOM 777 N N . GLY A 1 111 ? 7.821 12.910 0.949 1.00 93.44 111 GLY A N 1
ATOM 778 C CA . GLY A 1 111 ? 7.231 13.954 1.801 1.00 93.44 111 GLY A CA 1
ATOM 779 C C . GLY A 1 111 ? 5.846 13.657 2.393 1.00 93.44 111 GLY A C 1
ATOM 780 O O . GLY A 1 111 ? 5.173 14.591 2.823 1.00 93.44 111 GLY A O 1
ATOM 781 N N . GLY A 1 112 ? 5.396 12.399 2.396 1.00 95.56 112 GLY A N 1
ATOM 782 C CA . GLY A 1 112 ? 4.130 12.006 3.024 1.00 95.56 112 GLY A CA 1
ATOM 783 C C . GLY A 1 112 ? 4.056 12.237 4.540 1.00 95.56 112 GLY A C 1
ATOM 784 O O . GLY A 1 112 ? 5.050 12.509 5.212 1.00 95.56 112 GLY A O 1
ATOM 785 N N . ILE A 1 113 ? 2.848 12.089 5.088 1.00 98.19 113 ILE A N 1
ATOM 786 C CA . ILE A 1 113 ? 2.534 12.247 6.515 1.00 98.19 113 ILE A CA 1
ATOM 787 C C . ILE A 1 113 ? 2.297 10.860 7.115 1.00 98.19 113 ILE A C 1
ATOM 789 O O . ILE A 1 113 ? 1.412 10.141 6.655 1.00 98.19 113 ILE A O 1
ATOM 793 N N . GLY A 1 114 ? 3.039 10.512 8.167 1.00 96.25 114 GLY A N 1
ATOM 794 C CA . GLY A 1 114 ? 2.916 9.261 8.918 1.00 96.25 114 GLY A CA 1
ATOM 795 C C . GLY A 1 114 ? 3.995 9.149 9.997 1.00 96.25 114 GLY A C 1
ATOM 796 O O . GLY A 1 114 ? 4.885 9.993 10.065 1.00 96.25 114 GLY A O 1
ATOM 797 N N . ASP A 1 115 ? 3.915 8.110 10.826 1.00 94.38 115 ASP A N 1
ATOM 798 C CA . ASP A 1 115 ? 4.952 7.792 11.821 1.00 94.38 115 ASP A CA 1
ATOM 799 C C . ASP A 1 115 ? 6.127 7.026 11.187 1.00 94.38 115 ASP A C 1
ATOM 801 O O . ASP A 1 115 ? 7.235 7.023 11.719 1.00 94.38 115 ASP A O 1
ATOM 805 N N . GLY A 1 116 ? 5.890 6.376 10.044 1.00 95.31 116 GLY A N 1
ATOM 806 C CA . GLY A 1 116 ? 6.894 5.606 9.318 1.00 95.31 116 GLY A CA 1
ATOM 807 C C . GLY A 1 116 ? 6.502 5.319 7.870 1.00 95.31 116 GLY A C 1
ATOM 808 O O . GLY A 1 116 ? 5.629 5.979 7.293 1.00 95.31 116 GLY A O 1
ATOM 809 N N . GLY A 1 117 ? 7.168 4.330 7.277 1.00 96.38 117 GLY A N 1
ATOM 810 C CA . GLY A 1 117 ? 7.067 4.009 5.856 1.00 96.38 117 GLY A CA 1
ATOM 811 C C . GLY A 1 117 ? 8.191 4.618 5.016 1.00 96.38 117 GLY A C 1
ATOM 812 O O . GLY A 1 117 ? 9.065 5.325 5.521 1.00 96.38 117 GLY A O 1
ATOM 813 N N . GLY A 1 118 ? 8.169 4.324 3.721 1.00 97.75 118 GLY A N 1
ATOM 814 C CA . GLY A 1 118 ? 9.244 4.625 2.791 1.00 97.75 118 GLY A CA 1
ATOM 815 C C . GLY A 1 118 ? 8.793 5.339 1.526 1.00 97.75 118 GLY A C 1
ATOM 816 O O . GLY A 1 118 ? 7.656 5.221 1.065 1.00 97.75 118 GLY A O 1
ATOM 817 N N . ASN A 1 119 ? 9.746 6.062 0.945 1.00 98.38 119 ASN A N 1
ATOM 818 C CA . ASN A 1 119 ? 9.592 6.709 -0.350 1.00 98.38 119 ASN A CA 1
ATOM 819 C C . ASN A 1 119 ? 9.532 5.664 -1.470 1.00 98.38 119 ASN A C 1
ATOM 821 O O . ASN A 1 119 ? 10.150 4.602 -1.366 1.00 98.38 119 ASN A O 1
ATOM 825 N N . GLY A 1 120 ? 8.844 5.981 -2.564 1.00 98.12 120 GLY A N 1
ATOM 826 C CA . GLY A 1 120 ? 8.948 5.174 -3.778 1.00 98.12 120 GLY A CA 1
ATOM 827 C C . GLY A 1 120 ? 10.348 5.261 -4.393 1.00 98.12 120 GLY A C 1
ATOM 828 O O . GLY A 1 120 ? 11.052 6.257 -4.221 1.00 98.12 120 GLY A O 1
ATOM 829 N N . GLY A 1 121 ? 10.750 4.229 -5.130 1.00 97.75 121 GLY A N 1
ATOM 830 C CA . GLY A 1 121 ? 11.973 4.247 -5.928 1.00 97.75 121 GLY A CA 1
ATOM 831 C C . GLY A 1 121 ? 11.817 5.117 -7.174 1.00 97.75 121 GLY A C 1
ATOM 832 O O . GLY A 1 121 ? 10.724 5.238 -7.734 1.00 97.75 121 GLY A O 1
ATOM 833 N N . THR A 1 122 ? 12.907 5.723 -7.638 1.00 95.19 122 THR A N 1
ATOM 834 C CA . THR A 1 122 ? 12.907 6.467 -8.904 1.00 95.19 122 THR A CA 1
ATOM 835 C C . THR A 1 122 ? 12.814 5.508 -10.087 1.00 95.19 122 THR A C 1
ATOM 837 O O . THR A 1 122 ? 13.362 4.409 -10.040 1.00 95.19 122 THR A O 1
ATOM 840 N N . GLY A 1 123 ? 12.175 5.916 -11.178 1.00 91.94 123 GLY A N 1
ATOM 841 C CA . GLY A 1 123 ? 12.261 5.193 -12.444 1.00 91.94 123 GLY A CA 1
ATOM 842 C C . GLY A 1 123 ? 13.639 5.315 -13.102 1.00 91.94 123 GLY A C 1
ATOM 843 O O . GLY A 1 123 ? 14.435 6.193 -12.760 1.00 91.94 123 GLY A O 1
ATOM 844 N N . GLY A 1 124 ? 13.914 4.432 -14.062 1.00 89.25 124 GLY A N 1
ATOM 845 C CA . GLY A 1 124 ? 15.186 4.378 -14.777 1.00 89.25 124 GLY A CA 1
ATOM 846 C C . GLY A 1 124 ? 15.486 5.650 -15.586 1.00 89.25 124 GLY A C 1
ATOM 847 O O . GLY A 1 124 ? 14.565 6.254 -16.153 1.00 89.25 124 GLY A O 1
ATOM 848 N N . PRO A 1 125 ? 16.767 6.060 -15.676 1.00 78.25 125 PRO A N 1
ATOM 849 C CA . PRO A 1 125 ? 17.173 7.315 -16.307 1.00 78.25 125 PRO A CA 1
ATOM 850 C C . PRO A 1 125 ? 16.888 7.354 -17.820 1.00 78.25 125 PRO A C 1
ATOM 852 O O . PRO A 1 125 ? 17.010 6.354 -18.529 1.00 78.25 125 PRO A O 1
ATOM 855 N N . THR A 1 126 ? 16.566 8.548 -18.328 1.00 66.81 126 THR A N 1
ATOM 856 C CA . THR A 1 126 ? 16.088 8.828 -19.701 1.00 66.81 126 THR A CA 1
ATOM 857 C C . THR A 1 126 ? 17.083 8.498 -20.823 1.00 66.81 126 THR A C 1
ATOM 859 O O . THR A 1 126 ? 16.681 8.287 -21.963 1.00 66.81 126 THR A O 1
ATOM 862 N N . ASN A 1 127 ? 18.385 8.422 -20.537 1.00 62.72 127 ASN A N 1
ATOM 863 C CA . ASN A 1 127 ? 19.421 8.596 -21.569 1.00 62.72 127 ASN A CA 1
ATOM 864 C C . ASN A 1 127 ? 19.948 7.292 -22.200 1.00 62.72 127 ASN A C 1
ATOM 866 O O . ASN A 1 127 ? 20.863 7.350 -23.015 1.00 62.72 127 ASN A O 1
ATOM 870 N N . ALA A 1 128 ? 19.432 6.120 -21.815 1.00 58.38 128 ALA A N 1
ATOM 871 C CA . ALA A 1 128 ? 20.118 4.845 -22.073 1.00 58.38 128 ALA A CA 1
ATOM 872 C C . ALA A 1 128 ? 19.300 3.774 -22.832 1.00 58.38 128 ALA A C 1
ATOM 874 O O . ALA A 1 128 ? 19.795 2.671 -23.048 1.00 58.38 128 ALA A O 1
ATOM 875 N N . GLY A 1 129 ? 18.076 4.071 -23.287 1.00 60.62 129 GLY A N 1
ATOM 876 C CA . GLY A 1 129 ? 17.183 3.051 -23.864 1.00 60.62 129 GLY A CA 1
ATOM 877 C C . GLY A 1 129 ? 16.659 2.062 -22.807 1.00 60.62 129 GLY A C 1
ATOM 878 O O . GLY A 1 129 ? 17.323 1.842 -21.799 1.00 60.62 129 GLY A O 1
ATOM 879 N N . GLY A 1 130 ? 15.433 1.558 -23.014 1.00 67.50 130 GLY A N 1
ATOM 880 C CA . GLY A 1 130 ? 14.662 0.666 -22.127 1.00 67.50 130 GLY A CA 1
ATOM 881 C C . GLY A 1 130 ? 14.797 0.921 -20.626 1.00 67.50 130 GLY A C 1
ATOM 882 O O . GLY A 1 130 ? 15.746 0.484 -19.983 1.00 67.50 130 GLY A O 1
ATOM 883 N N . GLN A 1 131 ? 13.820 1.617 -20.050 1.00 84.38 131 GLN A N 1
ATOM 884 C CA . GLN A 1 131 ? 13.889 2.121 -18.680 1.00 84.38 131 GLN A CA 1
ATOM 885 C C . GLN A 1 131 ? 12.926 1.370 -17.766 1.00 84.38 131 GLN A C 1
ATOM 887 O O . GLN A 1 131 ? 11.724 1.347 -18.026 1.00 84.38 131 GLN A O 1
ATOM 892 N N . GLY A 1 132 ? 13.446 0.775 -16.695 1.00 90.19 132 GLY A N 1
ATOM 893 C CA . GLY A 1 132 ? 12.623 0.084 -15.708 1.00 90.19 132 GLY A CA 1
ATOM 894 C C . GLY A 1 132 ? 11.864 1.052 -14.799 1.00 90.19 132 GLY A C 1
ATOM 895 O O . GLY A 1 132 ? 12.352 2.139 -14.486 1.00 90.19 132 GLY A O 1
ATOM 896 N N . GLY A 1 133 ? 10.666 0.668 -14.364 1.00 93.25 133 GLY A N 1
ATOM 897 C CA . GLY A 1 133 ? 9.919 1.389 -13.334 1.00 93.25 133 GLY A CA 1
ATOM 898 C C . GLY A 1 133 ? 10.562 1.266 -11.946 1.00 93.25 133 GLY A C 1
ATOM 899 O O . GLY A 1 133 ? 11.204 0.260 -11.629 1.00 93.25 133 GLY A O 1
ATOM 900 N N . GLY A 1 134 ? 10.388 2.290 -11.112 1.00 95.88 134 GLY A N 1
ATOM 901 C CA . GLY A 1 134 ? 10.787 2.269 -9.703 1.00 95.88 134 GLY A CA 1
ATOM 902 C C . GLY A 1 134 ? 9.822 1.442 -8.853 1.00 95.88 134 GLY A C 1
ATOM 903 O O . GLY A 1 134 ? 8.632 1.374 -9.142 1.00 95.88 134 GLY A O 1
ATOM 904 N N . GLY A 1 135 ? 10.316 0.785 -7.811 1.00 97.88 135 GLY A N 1
ATOM 905 C CA . GLY A 1 135 ? 9.502 0.003 -6.885 1.00 97.88 135 GLY A CA 1
ATOM 906 C C . GLY A 1 135 ? 8.739 0.867 -5.877 1.00 97.88 135 GLY A C 1
ATOM 907 O O . GLY A 1 135 ? 9.115 2.006 -5.601 1.00 97.88 135 GLY A O 1
ATOM 908 N N . ALA A 1 136 ? 7.662 0.327 -5.312 1.00 98.31 136 ALA A N 1
ATOM 909 C CA . ALA A 1 136 ? 6.892 0.983 -4.254 1.00 98.31 136 ALA A CA 1
ATOM 910 C C . ALA A 1 136 ? 7.692 1.118 -2.947 1.00 98.31 136 ALA A C 1
ATOM 912 O O . ALA A 1 136 ? 8.517 0.256 -2.631 1.00 98.31 136 ALA A O 1
ATOM 913 N N . GLY A 1 137 ? 7.405 2.160 -2.163 1.00 98.25 137 GLY A N 1
ATOM 914 C CA . GLY A 1 137 ? 7.962 2.332 -0.820 1.00 98.25 137 GLY A CA 1
ATOM 915 C C . GLY A 1 137 ? 7.594 1.196 0.140 1.00 98.25 137 GLY A C 1
ATOM 916 O O . GLY A 1 137 ? 6.519 0.610 0.037 1.00 98.25 137 GLY A O 1
ATOM 917 N N . GLY A 1 138 ? 8.499 0.875 1.064 1.00 96.94 138 GLY A N 1
ATOM 918 C CA . GLY A 1 138 ? 8.321 -0.152 2.089 1.00 96.94 138 GLY A CA 1
ATOM 919 C C . GLY A 1 138 ? 7.792 0.386 3.417 1.00 96.94 138 GLY A C 1
ATOM 920 O O . GLY A 1 138 ? 7.561 1.579 3.596 1.00 96.94 138 GLY A O 1
ATOM 921 N N . TYR A 1 139 ? 7.631 -0.512 4.382 1.00 96.06 139 TYR A N 1
ATOM 922 C CA . TYR A 1 139 ? 7.210 -0.221 5.751 1.00 96.06 139 TYR A CA 1
ATOM 923 C C . TYR A 1 139 ? 8.277 0.503 6.578 1.00 96.06 139 TYR A C 1
ATOM 925 O O . TYR A 1 139 ? 7.928 1.316 7.438 1.00 96.06 139 TYR A O 1
ATOM 933 N N . SER A 1 140 ? 9.556 0.239 6.306 1.00 95.50 140 SER A N 1
ATOM 934 C CA . SER A 1 140 ? 10.694 0.812 7.039 1.00 95.50 140 SER A CA 1
ATOM 935 C C . SER A 1 140 ? 11.826 1.317 6.128 1.00 95.50 140 SER A C 1
ATOM 937 O O . SER A 1 140 ? 12.861 1.769 6.615 1.00 95.50 140 SER A O 1
ATOM 939 N N . GLY A 1 141 ? 11.638 1.283 4.803 1.00 96.56 141 GLY A N 1
ATOM 940 C CA . GLY A 1 141 ? 12.669 1.656 3.836 1.00 96.56 141 GLY A CA 1
ATOM 941 C C . GLY A 1 141 ? 12.122 1.989 2.446 1.00 96.56 141 GLY A C 1
ATOM 942 O O . GLY A 1 141 ? 10.944 1.760 2.169 1.00 96.56 141 GLY A O 1
ATOM 943 N N . PRO A 1 142 ? 12.947 2.583 1.568 1.00 98.19 142 PRO A N 1
ATOM 944 C CA . PRO A 1 142 ? 12.518 3.005 0.239 1.00 98.19 142 PRO A CA 1
ATOM 945 C C . PRO A 1 142 ? 12.255 1.832 -0.717 1.00 98.19 142 PRO A C 1
ATOM 947 O O . PRO A 1 142 ? 12.758 0.721 -0.538 1.00 98.19 142 PRO A O 1
ATOM 950 N N . GLY A 1 143 ? 11.510 2.114 -1.783 1.00 98.31 143 GLY A N 1
ATOM 951 C CA . GLY A 1 143 ? 11.426 1.250 -2.957 1.00 98.31 143 GLY A CA 1
ATOM 952 C C . GLY A 1 143 ? 12.718 1.258 -3.777 1.00 98.31 143 GLY A C 1
ATOM 953 O O . GLY A 1 143 ? 13.518 2.192 -3.709 1.00 98.31 143 GLY A O 1
ATOM 954 N N . GLY A 1 144 ? 12.927 0.206 -4.565 1.00 97.88 144 GLY A N 1
ATOM 955 C CA . GLY A 1 144 ? 14.103 0.063 -5.416 1.00 97.88 144 GLY A CA 1
ATOM 956 C C . GLY A 1 144 ? 14.053 0.960 -6.652 1.00 97.88 144 GLY A C 1
ATOM 957 O O . GLY A 1 144 ? 13.005 1.124 -7.273 1.00 97.88 144 GLY A O 1
ATOM 958 N N . ASN A 1 145 ? 15.187 1.526 -7.051 1.00 95.75 145 ASN A N 1
ATOM 959 C CA . ASN A 1 145 ? 15.273 2.357 -8.245 1.00 95.75 145 ASN A CA 1
ATOM 960 C C . ASN A 1 145 ? 15.273 1.488 -9.506 1.00 95.75 145 ASN A C 1
ATOM 962 O O . ASN A 1 145 ? 15.961 0.467 -9.571 1.00 95.75 145 ASN A O 1
ATOM 966 N N . GLY A 1 146 ? 14.515 1.913 -10.514 1.00 93.25 146 GLY A N 1
ATOM 967 C CA . GLY A 1 146 ? 14.533 1.319 -11.842 1.00 93.25 146 GLY A CA 1
ATOM 968 C C . GLY A 1 146 ? 15.889 1.510 -12.522 1.00 93.25 146 GLY A C 1
ATOM 969 O O . GLY A 1 146 ? 16.546 2.540 -12.373 1.00 93.25 146 GLY A O 1
ATOM 970 N N . GLY A 1 147 ? 16.310 0.499 -13.270 1.00 90.69 147 GLY A N 1
ATOM 971 C CA . GLY A 1 147 ? 17.545 0.485 -14.038 1.00 90.69 147 GLY A CA 1
ATOM 972 C C . GLY A 1 147 ? 17.363 0.936 -15.486 1.00 90.69 147 GLY A C 1
ATOM 973 O O . GLY A 1 147 ? 16.265 1.234 -15.965 1.00 90.69 147 GLY A O 1
ATOM 974 N N . SER A 1 148 ? 18.477 0.943 -16.202 1.00 86.50 148 SER A N 1
ATOM 975 C CA . SER A 1 148 ? 18.573 1.130 -17.648 1.00 86.50 148 SER A CA 1
ATOM 976 C C . SER A 1 148 ? 19.509 0.067 -18.242 1.00 86.50 148 SER A C 1
ATOM 978 O O . SER A 1 148 ? 19.959 -0.837 -17.538 1.00 86.50 148 SER A O 1
ATOM 980 N N . THR A 1 149 ? 19.847 0.168 -19.527 1.00 82.56 149 THR A N 1
ATOM 981 C CA . THR A 1 149 ? 20.887 -0.683 -20.138 1.00 82.56 149 THR A CA 1
ATOM 982 C C . THR A 1 149 ? 22.270 -0.532 -19.498 1.00 82.56 149 THR A C 1
ATOM 984 O O . THR A 1 149 ? 23.071 -1.462 -19.557 1.00 82.56 149 THR A O 1
ATOM 987 N N . SER A 1 150 ? 22.562 0.626 -18.901 1.00 82.56 150 SER A N 1
ATOM 988 C CA . SER A 1 150 ? 23.873 0.978 -18.342 1.00 82.56 150 SER A CA 1
ATOM 989 C C . SER A 1 150 ? 23.871 1.143 -16.823 1.00 82.56 150 SER A C 1
ATOM 991 O O . SER A 1 150 ? 24.929 1.325 -16.225 1.00 82.56 150 SER A O 1
ATOM 993 N N . VAL A 1 151 ? 22.698 1.077 -16.191 1.00 87.44 151 VAL A N 1
ATOM 994 C CA . VAL A 1 151 ? 22.523 1.251 -14.748 1.00 87.44 151 VAL A CA 1
ATOM 995 C C . VAL A 1 151 ? 21.712 0.082 -14.210 1.00 87.44 151 VAL A C 1
ATOM 997 O O . VAL A 1 151 ? 20.586 -0.152 -14.646 1.00 87.44 151 VAL A O 1
ATOM 1000 N N . ALA A 1 152 ? 22.273 -0.652 -13.251 1.00 90.31 152 ALA A N 1
ATOM 1001 C CA . ALA A 1 152 ? 21.553 -1.729 -12.584 1.00 90.31 152 ALA A CA 1
ATOM 1002 C C . ALA A 1 152 ? 20.384 -1.170 -11.758 1.00 90.31 152 ALA A C 1
ATOM 1004 O O . ALA A 1 152 ? 20.513 -0.134 -11.105 1.00 90.31 152 ALA A O 1
ATOM 1005 N N . ALA A 1 153 ? 19.255 -1.876 -11.773 1.00 93.94 153 ALA A N 1
ATOM 1006 C CA . ALA A 1 153 ? 18.169 -1.604 -10.842 1.00 93.94 153 ALA A CA 1
ATOM 1007 C C . ALA A 1 153 ? 18.580 -1.988 -9.414 1.00 93.94 153 ALA A C 1
ATOM 1009 O O . ALA A 1 153 ? 19.475 -2.815 -9.218 1.00 93.94 153 ALA A O 1
ATOM 1010 N N . THR A 1 154 ? 17.907 -1.428 -8.412 1.00 96.69 154 THR A N 1
ATOM 1011 C CA . THR A 1 154 ? 18.159 -1.768 -7.005 1.00 96.69 154 THR A CA 1
ATOM 1012 C C . THR A 1 154 ? 16.981 -2.509 -6.388 1.00 96.69 154 THR A C 1
ATOM 1014 O O . THR A 1 154 ? 15.832 -2.363 -6.809 1.00 96.69 154 THR A O 1
ATOM 1017 N N . ALA A 1 155 ? 17.268 -3.323 -5.372 1.00 97.50 155 ALA A N 1
ATOM 1018 C CA . ALA A 1 155 ? 16.232 -3.938 -4.554 1.00 97.50 155 ALA A CA 1
ATOM 1019 C C . ALA A 1 155 ? 15.531 -2.867 -3.702 1.00 97.50 155 ALA A C 1
ATOM 1021 O O . ALA A 1 155 ? 16.099 -1.799 -3.447 1.00 97.50 155 ALA A O 1
ATOM 1022 N N . GLY A 1 156 ? 14.302 -3.161 -3.281 1.00 97.88 156 GLY A N 1
ATOM 1023 C CA . GLY A 1 156 ? 13.622 -2.386 -2.249 1.00 97.88 156 GLY A CA 1
ATOM 1024 C C . GLY A 1 156 ? 14.221 -2.650 -0.868 1.00 97.88 156 GLY A C 1
ATOM 1025 O O . GLY A 1 156 ? 15.048 -3.547 -0.688 1.00 97.88 156 GLY A O 1
ATOM 1026 N N . GLN A 1 157 ? 13.793 -1.870 0.117 1.00 97.94 157 GLN A N 1
ATOM 1027 C CA . GLN A 1 157 ? 14.167 -2.025 1.521 1.00 97.94 157 GLN A CA 1
ATOM 1028 C C . GLN A 1 157 ? 12.919 -1.977 2.405 1.00 97.94 157 GLN A C 1
ATOM 1030 O O . GLN A 1 157 ? 11.902 -1.395 2.027 1.00 97.94 157 GLN A O 1
ATOM 1035 N N . GLY A 1 158 ? 12.990 -2.583 3.592 1.00 95.25 158 GLY A N 1
ATOM 1036 C CA . GLY A 1 158 ? 11.903 -2.542 4.572 1.00 95.25 158 GLY A CA 1
ATOM 1037 C C . GLY A 1 158 ? 10.570 -3.090 4.056 1.00 95.25 158 GLY A C 1
ATOM 1038 O O . GLY A 1 158 ? 9.520 -2.504 4.311 1.00 95.25 158 GLY A O 1
ATOM 1039 N N . GLY A 1 159 ? 10.607 -4.131 3.220 1.00 95.19 159 GLY A N 1
ATOM 1040 C CA . GLY A 1 159 ? 9.426 -4.698 2.563 1.00 95.19 159 GLY A CA 1
ATOM 1041 C C . GLY A 1 159 ? 8.978 -3.955 1.299 1.00 95.19 159 GLY A C 1
ATOM 1042 O O . GLY A 1 159 ? 7.947 -4.306 0.734 1.00 95.19 159 GLY A O 1
ATOM 1043 N N . GLY A 1 160 ? 9.720 -2.941 0.844 1.00 96.94 160 GLY A N 1
ATOM 1044 C CA . GLY A 1 160 ? 9.433 -2.206 -0.392 1.00 96.94 160 GLY A CA 1
ATOM 1045 C C . GLY A 1 160 ? 9.634 -3.049 -1.652 1.00 96.94 160 GLY A C 1
ATOM 1046 O O . GLY A 1 160 ? 10.356 -4.047 -1.641 1.00 96.94 160 GLY A O 1
ATOM 1047 N N . GLY A 1 161 ? 9.008 -2.639 -2.754 1.00 97.81 161 GLY A N 1
ATOM 1048 C CA . GLY A 1 161 ? 9.154 -3.300 -4.052 1.00 97.81 161 GLY A CA 1
ATOM 1049 C C . GLY A 1 161 ? 10.513 -3.019 -4.697 1.00 97.81 161 GLY A C 1
ATOM 1050 O O . GLY A 1 161 ? 11.085 -1.944 -4.514 1.00 97.81 161 GLY A O 1
ATOM 1051 N N . GLY A 1 162 ? 11.040 -3.968 -5.470 1.00 97.69 162 GLY A N 1
ATOM 1052 C CA . GLY A 1 162 ? 12.279 -3.787 -6.227 1.00 97.69 162 GLY A CA 1
ATOM 1053 C C . GLY A 1 162 ? 12.081 -2.943 -7.486 1.00 97.69 162 GLY A C 1
ATOM 1054 O O . GLY A 1 162 ? 10.992 -2.911 -8.059 1.00 97.69 162 GLY A O 1
ATOM 1055 N N . GLY A 1 163 ? 13.130 -2.264 -7.944 1.00 95.75 163 GLY A N 1
ATOM 1056 C CA . GLY A 1 163 ? 13.114 -1.579 -9.236 1.00 95.75 163 GLY A CA 1
ATOM 1057 C C . GLY A 1 163 ? 13.253 -2.568 -10.391 1.00 95.75 163 GLY A C 1
ATOM 1058 O O . GLY A 1 163 ? 13.905 -3.600 -10.248 1.00 95.75 163 GLY A O 1
ATOM 1059 N N . ALA A 1 164 ? 12.655 -2.272 -11.543 1.00 93.69 164 ALA A N 1
ATOM 1060 C CA . ALA A 1 164 ? 12.821 -3.087 -12.747 1.00 93.69 164 ALA A CA 1
ATOM 1061 C C . ALA A 1 164 ? 14.135 -2.806 -13.471 1.00 93.69 164 ALA A C 1
ATOM 1063 O O . ALA A 1 164 ? 14.613 -1.674 -13.484 1.00 93.69 164 ALA A O 1
ATOM 1064 N N . GLY A 1 165 ? 14.676 -3.820 -14.141 1.00 89.38 165 GLY A N 1
ATOM 1065 C CA . GLY A 1 165 ? 15.829 -3.681 -15.022 1.00 89.38 165 GLY A CA 1
ATOM 1066 C C . GLY A 1 165 ? 15.474 -2.969 -16.328 1.00 89.38 165 GLY A C 1
ATOM 1067 O O . GLY A 1 165 ? 14.335 -3.017 -16.800 1.00 89.38 165 GLY A O 1
ATOM 1068 N N . GLY A 1 166 ? 16.470 -2.325 -16.933 1.00 79.94 166 GLY A N 1
ATOM 1069 C CA . GLY A 1 166 ? 16.363 -1.801 -18.290 1.00 79.94 166 GLY A CA 1
ATOM 1070 C C . GLY A 1 166 ? 16.845 -2.790 -19.350 1.00 79.94 166 GLY A C 1
ATOM 1071 O O . GLY A 1 166 ? 17.668 -3.658 -19.054 1.00 79.94 166 GLY A O 1
ATOM 1072 N N . ALA A 1 167 ? 16.351 -2.640 -20.581 1.00 76.31 167 ALA A N 1
ATOM 1073 C CA . ALA A 1 167 ? 16.742 -3.454 -21.734 1.00 76.31 167 ALA A CA 1
ATOM 1074 C C . ALA A 1 167 ? 17.152 -2.606 -22.940 1.00 76.31 167 ALA A C 1
ATOM 1076 O O . ALA A 1 167 ? 16.716 -1.472 -23.117 1.00 76.31 167 ALA A O 1
ATOM 1077 N N . SER A 1 168 ? 17.995 -3.157 -23.812 1.00 68.69 168 SER A N 1
ATOM 1078 C CA . SER A 1 168 ? 18.296 -2.508 -25.087 1.00 68.69 168 SER A CA 1
ATOM 1079 C C . SER A 1 168 ? 17.049 -2.506 -25.986 1.00 68.69 168 SER A C 1
ATOM 1081 O O . SER A 1 168 ? 16.251 -3.443 -25.989 1.00 68.69 168 SER A O 1
ATOM 1083 N N . GLY A 1 169 ? 16.842 -1.422 -26.741 1.00 65.19 169 GLY A N 1
ATOM 1084 C CA . GLY A 1 169 ? 15.668 -1.266 -27.609 1.00 65.19 169 GLY A CA 1
ATOM 1085 C C . GLY A 1 169 ? 14.391 -0.845 -26.865 1.00 65.19 169 GLY A C 1
ATOM 1086 O O . GLY A 1 169 ? 14.403 0.107 -26.079 1.00 65.19 169 GLY A O 1
ATOM 1087 N N . SER A 1 170 ? 13.266 -1.500 -27.170 1.00 62.62 170 SER A N 1
ATOM 1088 C CA . SER A 1 170 ? 11.936 -1.165 -26.626 1.00 62.62 170 SER A CA 1
ATOM 1089 C C . SER A 1 170 ? 11.581 -1.888 -25.321 1.00 62.62 170 SER A C 1
ATOM 1091 O O . SER A 1 170 ? 10.508 -1.640 -24.788 1.00 62.62 170 SER A O 1
ATOM 1093 N N . GLY A 1 171 ? 12.465 -2.750 -24.805 1.00 70.06 171 GLY A N 1
ATOM 1094 C CA . GLY A 1 171 ? 12.253 -3.540 -23.589 1.00 70.06 171 GLY A CA 1
ATOM 1095 C C . GLY A 1 171 ? 12.260 -2.710 -22.307 1.00 70.06 171 GLY A C 1
ATOM 1096 O O . GLY A 1 171 ? 13.300 -2.182 -21.927 1.00 70.06 171 GLY A O 1
ATOM 1097 N N . SER A 1 172 ? 11.136 -2.625 -21.603 1.00 81.38 172 SER A N 1
ATOM 1098 C CA . SER A 1 172 ? 11.058 -2.038 -20.260 1.00 81.38 172 SER A CA 1
ATOM 1099 C C . SER A 1 172 ? 10.040 -2.782 -19.418 1.00 81.38 172 SER A C 1
ATOM 1101 O O . SER A 1 172 ? 9.065 -3.269 -19.967 1.00 81.38 172 SER A O 1
ATOM 1103 N N . SER A 1 173 ? 10.232 -2.824 -18.105 1.00 89.31 173 SER A N 1
ATOM 1104 C CA . SER A 1 173 ? 9.307 -3.521 -17.206 1.00 89.31 173 SER A CA 1
ATOM 1105 C C . SER A 1 173 ? 8.959 -2.677 -15.991 1.00 89.31 173 SER A C 1
ATOM 1107 O O . SER A 1 173 ? 9.691 -1.750 -15.634 1.00 89.31 173 SER A O 1
ATOM 1109 N N . GLY A 1 174 ? 7.801 -2.947 -15.392 1.00 92.19 174 GLY A N 1
ATOM 1110 C CA . GLY A 1 174 ? 7.314 -2.196 -14.237 1.00 92.19 174 GLY A CA 1
ATOM 1111 C C . GLY A 1 174 ? 8.095 -2.525 -12.965 1.00 92.19 174 GLY A C 1
ATOM 1112 O O . GLY A 1 174 ? 8.570 -3.649 -12.787 1.00 92.19 174 GLY A O 1
ATOM 1113 N N . GLY A 1 175 ? 8.216 -1.556 -12.061 1.00 95.12 175 GLY A N 1
ATOM 1114 C CA . GLY A 1 175 ? 8.766 -1.786 -10.725 1.00 95.12 175 GLY A CA 1
ATOM 1115 C C . GLY A 1 175 ? 7.815 -2.616 -9.863 1.00 95.12 175 GLY A C 1
ATOM 1116 O O . GLY A 1 175 ? 6.607 -2.620 -10.091 1.00 95.12 175 GLY A O 1
ATOM 1117 N N . GLY A 1 176 ? 8.347 -3.322 -8.870 1.00 97.25 176 GLY A N 1
ATOM 1118 C CA . GLY A 1 176 ? 7.569 -4.136 -7.939 1.00 97.25 176 GLY A CA 1
ATOM 1119 C C . GLY A 1 176 ? 6.697 -3.295 -7.006 1.00 97.25 176 GLY A C 1
ATOM 1120 O O . GLY A 1 176 ? 7.028 -2.158 -6.669 1.00 97.25 176 GLY A O 1
ATOM 1121 N N . GLY A 1 177 ? 5.574 -3.861 -6.578 1.00 97.44 177 GLY A N 1
ATOM 1122 C CA . GLY A 1 177 ? 4.674 -3.257 -5.599 1.00 97.44 177 GLY A CA 1
ATOM 1123 C C . GLY A 1 177 ? 5.018 -3.647 -4.161 1.00 97.44 177 GLY A C 1
ATOM 1124 O O . GLY A 1 177 ? 5.942 -4.423 -3.910 1.00 97.44 177 GLY A O 1
ATOM 1125 N N . VAL A 1 178 ? 4.227 -3.140 -3.220 1.00 97.12 178 VAL A N 1
ATOM 1126 C CA . VAL A 1 178 ? 4.309 -3.460 -1.785 1.00 97.12 178 VAL A CA 1
ATOM 1127 C C . VAL A 1 178 ? 3.001 -4.089 -1.294 1.00 97.12 178 VAL A C 1
ATOM 1129 O O . VAL A 1 178 ? 1.933 -3.830 -1.850 1.00 97.12 178 VAL A O 1
ATOM 1132 N N . GLY A 1 179 ? 3.072 -4.952 -0.280 1.00 92.88 179 GLY A N 1
ATOM 1133 C CA . GLY A 1 179 ? 1.895 -5.512 0.380 1.00 92.88 179 GLY A CA 1
ATOM 1134 C C . GLY A 1 179 ? 1.247 -4.552 1.380 1.00 92.88 179 GLY A C 1
ATOM 1135 O O . GLY A 1 179 ? 1.850 -3.579 1.817 1.00 92.88 179 GLY A O 1
ATOM 1136 N N . LYS A 1 180 ? 0.003 -4.854 1.770 1.00 92.25 180 LYS A N 1
ATOM 1137 C CA . LYS A 1 180 ? -0.783 -4.095 2.769 1.00 92.25 180 LYS A CA 1
ATOM 1138 C C . LYS A 1 180 ? -0.869 -4.776 4.146 1.00 92.25 180 LYS A C 1
ATOM 1140 O O . LYS A 1 180 ? -1.484 -4.246 5.077 1.00 92.25 180 LYS A O 1
ATOM 1145 N N . TRP A 1 181 ? -0.266 -5.956 4.267 1.00 88.88 181 TRP A N 1
ATOM 1146 C CA . TRP A 1 181 ? -0.432 -6.883 5.390 1.00 88.88 181 TRP A CA 1
ATOM 1147 C C . TRP A 1 181 ? 0.725 -6.876 6.390 1.00 88.88 181 TRP A C 1
ATOM 1149 O O . TRP A 1 181 ? 0.841 -7.793 7.185 1.00 88.88 181 TRP A O 1
ATOM 1159 N N . GLY A 1 182 ? 1.571 -5.856 6.362 1.00 88.44 182 GLY A N 1
ATOM 1160 C CA . GLY A 1 182 ? 2.722 -5.733 7.246 1.00 88.44 182 GLY A CA 1
ATOM 1161 C C . GLY A 1 182 ? 4.042 -5.930 6.514 1.00 88.44 182 GLY A C 1
ATOM 1162 O O . GLY A 1 182 ? 4.097 -6.368 5.361 1.00 88.44 182 GLY A O 1
ATOM 1163 N N . GLU A 1 183 ? 5.106 -5.553 7.207 1.00 90.69 183 GLU A N 1
ATOM 1164 C CA . GLU A 1 183 ? 6.467 -5.696 6.727 1.00 90.69 183 GLU A CA 1
ATOM 1165 C C . GLU A 1 183 ? 6.843 -7.169 6.584 1.00 90.69 183 GLU A C 1
ATOM 1167 O O . GLU A 1 183 ? 6.476 -8.023 7.388 1.00 90.69 183 GLU A O 1
ATOM 1172 N N . GLY A 1 184 ? 7.606 -7.455 5.542 1.00 89.88 184 GLY A N 1
ATOM 1173 C CA . GLY A 1 184 ? 8.229 -8.747 5.327 1.00 89.88 184 GLY A CA 1
ATOM 1174 C C . GLY A 1 184 ? 9.407 -8.582 4.373 1.00 89.88 184 GLY A C 1
ATOM 1175 O O . GLY A 1 184 ? 9.969 -7.485 4.289 1.00 89.88 184 GLY A O 1
ATOM 1176 N N . PRO A 1 185 ? 9.780 -9.633 3.625 1.00 93.50 185 PRO A N 1
ATOM 1177 C CA . PRO A 1 185 ? 10.893 -9.564 2.689 1.00 93.50 185 PRO A CA 1
ATOM 1178 C C . PRO A 1 185 ? 10.763 -8.402 1.699 1.00 93.50 185 PRO A C 1
ATOM 1180 O O . PRO A 1 185 ? 9.671 -8.070 1.233 1.00 93.50 185 PRO A O 1
ATOM 1183 N N . SER A 1 186 ? 11.895 -7.784 1.368 1.00 96.69 186 SER A N 1
ATOM 1184 C CA . SER A 1 186 ? 11.942 -6.732 0.350 1.00 96.69 186 SER A CA 1
ATOM 1185 C C . SER A 1 186 ? 11.970 -7.334 -1.052 1.00 96.69 186 SER A C 1
ATOM 1187 O O . SER A 1 186 ? 12.503 -8.422 -1.267 1.00 96.69 186 SER A O 1
ATOM 1189 N N . GLY A 1 187 ? 11.416 -6.606 -2.014 1.00 96.69 187 GLY A N 1
ATOM 1190 C CA . GLY A 1 187 ? 11.401 -6.998 -3.412 1.00 96.69 187 GLY A CA 1
ATOM 1191 C C . GLY A 1 187 ? 12.790 -6.913 -4.041 1.00 96.69 187 GLY A C 1
ATOM 1192 O O . GLY A 1 187 ? 13.479 -5.895 -3.932 1.00 96.69 187 GLY A O 1
ATOM 1193 N N . ALA A 1 188 ? 13.201 -7.979 -4.725 1.00 96.62 188 ALA A N 1
ATOM 1194 C CA . ALA A 1 188 ? 14.457 -8.021 -5.465 1.00 96.62 188 ALA A CA 1
ATOM 1195 C C . ALA A 1 188 ? 14.443 -7.101 -6.699 1.00 96.62 188 ALA A C 1
ATOM 1197 O O . ALA A 1 188 ? 13.407 -6.892 -7.339 1.00 96.62 188 ALA A O 1
ATOM 1198 N N . ALA A 1 189 ? 15.622 -6.585 -7.052 1.00 94.75 189 ALA A N 1
ATOM 1199 C CA . ALA A 1 189 ? 15.832 -5.844 -8.291 1.00 94.75 189 ALA A CA 1
ATOM 1200 C C . ALA A 1 189 ? 15.574 -6.730 -9.516 1.00 94.75 189 ALA A C 1
ATOM 1202 O O . ALA A 1 189 ? 15.971 -7.897 -9.538 1.00 94.75 189 ALA A O 1
ATOM 1203 N N . GLY A 1 190 ? 15.000 -6.151 -10.567 1.00 90.25 190 GLY A N 1
ATOM 1204 C CA . GLY A 1 190 ? 14.997 -6.757 -11.890 1.00 90.25 190 GLY A CA 1
ATOM 1205 C C . GLY A 1 190 ? 16.425 -6.774 -12.458 1.00 90.25 190 GLY A C 1
ATOM 1206 O O . GLY A 1 190 ? 17.042 -5.709 -12.552 1.00 90.25 190 GLY A O 1
ATOM 1207 N N . PRO A 1 191 ? 16.981 -7.938 -12.840 1.00 80.75 191 PRO A N 1
ATOM 1208 C CA . PRO A 1 191 ? 18.321 -7.997 -13.415 1.00 80.75 191 PRO A CA 1
ATOM 1209 C C . PRO A 1 191 ? 18.413 -7.198 -14.723 1.00 80.75 191 PRO A C 1
ATOM 1211 O O . PRO A 1 191 ? 17.473 -7.183 -15.525 1.00 80.75 191 PRO A O 1
ATOM 1214 N N . SER A 1 192 ? 19.557 -6.546 -14.943 1.00 68.00 192 SER A N 1
ATOM 1215 C CA . SER A 1 192 ? 19.882 -5.871 -16.204 1.00 68.00 192 SER A CA 1
ATOM 1216 C C . SER A 1 192 ? 20.066 -6.894 -17.334 1.00 68.00 192 SER A C 1
ATOM 1218 O O . SER A 1 192 ? 20.606 -7.977 -17.114 1.00 68.00 192 SER A O 1
ATOM 1220 N N . GLY A 1 193 ? 19.614 -6.582 -18.554 1.00 61.34 193 GLY A N 1
ATOM 1221 C CA . GLY A 1 193 ? 19.777 -7.496 -19.691 1.00 61.34 193 GLY A CA 1
ATOM 1222 C C . GLY A 1 193 ? 18.848 -7.225 -20.872 1.00 61.34 193 GLY A C 1
ATOM 1223 O O . GLY A 1 193 ? 18.079 -6.275 -20.874 1.00 61.34 193 GLY A O 1
ATOM 1224 N N . THR A 1 194 ? 18.924 -8.069 -21.902 1.00 56.22 194 THR A N 1
ATOM 1225 C CA . THR A 1 194 ? 18.297 -7.886 -23.229 1.00 56.22 194 THR A CA 1
ATOM 1226 C C . THR A 1 194 ? 16.764 -7.942 -23.250 1.00 56.22 194 THR A C 1
ATOM 1228 O O . THR A 1 194 ? 16.160 -7.518 -24.232 1.00 56.22 194 THR A O 1
ATOM 1231 N N . ALA A 1 195 ? 16.120 -8.416 -22.183 1.00 61.19 195 ALA A N 1
ATOM 1232 C CA . ALA A 1 195 ? 14.672 -8.371 -22.002 1.00 61.19 195 ALA A CA 1
ATOM 1233 C C . ALA A 1 195 ? 14.401 -7.829 -20.596 1.00 61.19 195 ALA A C 1
ATOM 1235 O O . ALA A 1 195 ? 14.729 -8.496 -19.620 1.00 61.19 195 ALA A O 1
ATOM 1236 N N . GLY A 1 196 ? 13.902 -6.592 -20.495 1.00 68.50 196 GLY A N 1
ATOM 1237 C CA . GLY A 1 196 ? 13.787 -5.875 -19.224 1.00 68.50 196 GLY A CA 1
ATOM 1238 C C . GLY A 1 196 ? 13.057 -6.733 -18.200 1.00 68.50 196 GLY A C 1
ATOM 1239 O O . GLY A 1 196 ? 11.927 -7.147 -18.441 1.00 68.50 196 GLY A O 1
ATOM 1240 N N . ASN A 1 197 ? 13.695 -7.046 -17.078 1.00 86.88 197 ASN A N 1
ATOM 1241 C CA . ASN A 1 197 ? 13.074 -7.876 -16.054 1.00 86.88 197 ASN A CA 1
ATOM 1242 C C . ASN A 1 197 ? 12.277 -6.992 -15.092 1.00 86.88 197 ASN A C 1
ATOM 1244 O O . ASN A 1 197 ? 12.779 -5.935 -14.691 1.00 86.88 197 ASN A O 1
ATOM 1248 N N . PRO A 1 198 ? 11.051 -7.385 -14.716 1.00 91.44 198 PRO A N 1
ATOM 1249 C CA . PRO A 1 198 ? 10.261 -6.612 -13.775 1.00 91.44 198 PRO A CA 1
ATOM 1250 C C . PRO A 1 198 ? 10.918 -6.582 -12.398 1.00 91.44 198 PRO A C 1
ATOM 1252 O O . PRO A 1 198 ? 11.638 -7.503 -12.008 1.00 91.44 198 PRO A O 1
ATOM 1255 N N . GLY A 1 199 ? 10.637 -5.520 -11.649 1.00 93.12 199 GLY A N 1
ATOM 1256 C CA . GLY A 1 199 ? 10.965 -5.481 -10.234 1.00 93.12 199 GLY A CA 1
ATOM 1257 C C . GLY A 1 199 ? 10.079 -6.467 -9.480 1.00 93.12 199 GLY A C 1
ATOM 1258 O O . GLY A 1 199 ? 8.871 -6.539 -9.733 1.00 93.12 199 GLY A O 1
ATOM 1259 N N . ILE A 1 200 ? 10.662 -7.234 -8.561 1.00 95.81 200 ILE A N 1
ATOM 1260 C CA . ILE A 1 200 ? 9.896 -8.176 -7.743 1.00 95.81 200 ILE A CA 1
ATOM 1261 C C . ILE A 1 200 ? 9.168 -7.400 -6.646 1.00 95.81 200 ILE A C 1
ATOM 1263 O O . ILE A 1 200 ? 9.709 -6.443 -6.088 1.00 95.81 200 ILE A O 1
ATOM 1267 N N . GLY A 1 201 ? 7.921 -7.775 -6.364 1.00 93.12 201 GLY A N 1
ATOM 1268 C CA . GLY A 1 201 ? 7.165 -7.180 -5.266 1.00 93.12 201 GLY A CA 1
ATOM 1269 C C . GLY A 1 201 ? 7.806 -7.492 -3.913 1.00 93.12 201 GLY A C 1
ATOM 1270 O O . GLY A 1 201 ? 8.425 -8.541 -3.743 1.00 93.12 201 GLY A O 1
ATOM 1271 N N . GLY A 1 202 ? 7.671 -6.580 -2.950 1.00 87.88 202 GLY A N 1
ATOM 1272 C CA . GLY A 1 202 ? 7.950 -6.904 -1.550 1.00 87.88 202 GLY A CA 1
ATOM 1273 C C . GLY A 1 202 ? 6.938 -7.912 -1.000 1.00 87.88 202 GLY A C 1
ATOM 1274 O O . GLY A 1 202 ? 6.067 -8.385 -1.729 1.00 87.88 202 GLY A O 1
ATOM 1275 N N . SER A 1 203 ? 7.019 -8.237 0.288 1.00 83.25 203 SER A N 1
ATOM 1276 C CA . SER A 1 203 ? 6.089 -9.169 0.941 1.00 83.25 203 SER A CA 1
ATOM 1277 C C . SER A 1 203 ? 4.628 -8.851 0.602 1.00 83.25 203 SER A C 1
ATOM 1279 O O . SER A 1 203 ? 4.175 -7.724 0.808 1.00 83.25 203 SER A O 1
ATOM 1281 N N . TYR A 1 204 ? 3.903 -9.826 0.041 1.00 84.62 204 TYR A N 1
ATOM 1282 C CA . TYR A 1 204 ? 2.515 -9.703 -0.449 1.00 84.62 204 TYR A CA 1
ATOM 1283 C C . TYR A 1 204 ? 2.275 -8.652 -1.551 1.00 84.62 204 TYR A C 1
ATOM 1285 O O . TYR A 1 204 ? 1.132 -8.411 -1.946 1.00 84.62 204 TYR A O 1
ATOM 1293 N N . GLY A 1 205 ? 3.332 -8.022 -2.055 1.00 88.94 205 GLY A N 1
ATOM 1294 C CA . GLY A 1 205 ? 3.317 -7.132 -3.202 1.00 88.94 205 GLY A CA 1
ATOM 1295 C C . GLY A 1 205 ? 3.423 -7.925 -4.500 1.00 88.94 205 GLY A C 1
ATOM 1296 O O . GLY A 1 205 ? 4.142 -8.917 -4.595 1.00 88.94 205 GLY A O 1
ATOM 1297 N N . GLN A 1 206 ? 2.716 -7.477 -5.535 1.00 93.69 206 GLN A N 1
ATOM 1298 C CA . GLN A 1 206 ? 2.879 -8.056 -6.866 1.00 93.69 206 GLN A CA 1
ATOM 1299 C C . GLN A 1 206 ? 4.162 -7.537 -7.517 1.00 93.69 206 GLN A C 1
ATOM 1301 O O . GLN A 1 206 ? 4.491 -6.354 -7.399 1.00 93.69 206 GLN A O 1
ATOM 1306 N N . SER A 1 207 ? 4.859 -8.408 -8.241 1.00 94.56 207 SER A N 1
ATOM 1307 C CA . SER A 1 207 ? 5.912 -7.992 -9.167 1.00 94.56 207 SER A CA 1
ATOM 1308 C C . SER A 1 207 ? 5.339 -7.094 -10.260 1.00 94.56 207 SER A C 1
ATOM 1310 O O . SER A 1 207 ? 4.154 -7.180 -10.594 1.00 94.56 207 SER A O 1
ATOM 1312 N N . GLY A 1 208 ? 6.186 -6.243 -10.835 1.00 88.50 208 GLY A N 1
ATOM 1313 C CA . GLY A 1 208 ? 5.827 -5.550 -12.064 1.00 88.50 208 GLY A CA 1
ATOM 1314 C C . GLY A 1 208 ? 5.592 -6.532 -13.214 1.00 88.50 208 GLY A C 1
ATOM 1315 O O . GLY A 1 208 ? 5.972 -7.704 -13.158 1.00 88.50 208 GLY A O 1
ATOM 1316 N N . GLN A 1 209 ? 4.952 -6.055 -14.272 1.00 88.25 209 GLN A N 1
ATOM 1317 C CA . GLN A 1 209 ? 4.760 -6.836 -15.489 1.00 88.25 209 GLN A CA 1
ATOM 1318 C C . GLN A 1 209 ? 6.002 -6.735 -16.381 1.00 88.25 209 GLN A C 1
ATOM 1320 O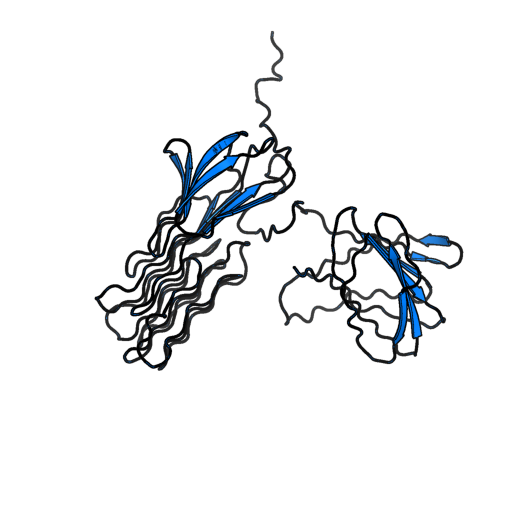 O . GLN A 1 209 ? 6.614 -5.668 -16.499 1.00 88.25 209 GLN A O 1
ATOM 1325 N N . GLN A 1 210 ? 6.363 -7.864 -16.992 1.00 78.50 210 GLN A N 1
ATOM 1326 C CA . GLN A 1 210 ? 7.404 -7.938 -18.010 1.00 78.50 210 GLN A CA 1
ATOM 1327 C C . GLN A 1 210 ? 6.830 -7.563 -19.381 1.00 78.50 210 GLN A C 1
ATOM 1329 O O . GLN A 1 210 ? 5.742 -8.030 -19.726 1.00 78.50 210 GLN A O 1
ATOM 1334 N N . LEU A 1 211 ? 7.587 -6.817 -20.192 1.00 70.12 211 LEU A N 1
ATOM 1335 C CA . LEU A 1 211 ? 7.235 -6.611 -21.598 1.00 70.12 211 LEU A CA 1
ATOM 1336 C C . LEU A 1 211 ? 7.207 -7.953 -22.346 1.00 70.12 211 LEU A C 1
ATOM 1338 O O . LEU A 1 211 ? 8.232 -8.627 -22.486 1.00 70.12 211 LEU A O 1
ATOM 1342 N N . SER A 1 212 ? 6.048 -8.304 -22.904 1.00 56.38 212 SER A N 1
ATOM 1343 C CA . SER A 1 212 ? 5.951 -9.292 -23.977 1.00 56.38 212 SER A CA 1
ATOM 1344 C C . SER A 1 212 ? 6.441 -8.651 -25.279 1.00 56.38 212 SER A C 1
ATOM 1346 O O . SER A 1 212 ? 5.999 -7.570 -25.672 1.00 56.38 212 SER A O 1
ATOM 1348 N N . THR A 1 213 ? 7.414 -9.289 -25.929 1.00 54.34 213 THR A N 1
ATOM 1349 C CA . THR A 1 213 ? 8.071 -8.849 -27.168 1.00 54.34 213 THR A CA 1
ATOM 1350 C C . THR A 1 213 ? 7.019 -8.459 -28.219 1.00 54.34 213 THR A C 1
ATOM 1352 O O . THR A 1 213 ? 6.439 -9.329 -28.860 1.00 54.34 213 THR A O 1
ATOM 1355 N N . GLY A 1 214 ? 6.712 -7.162 -28.366 1.00 50.50 214 GLY A N 1
ATOM 1356 C CA . GLY A 1 214 ? 5.637 -6.717 -29.270 1.00 50.50 214 GLY A CA 1
ATOM 1357 C C . GLY A 1 214 ? 4.968 -5.364 -28.997 1.00 50.50 214 GLY A C 1
ATOM 1358 O O . GLY A 1 214 ? 4.090 -4.987 -29.764 1.00 50.50 214 GLY A O 1
ATOM 1359 N N . GLY A 1 215 ? 5.362 -4.608 -27.962 1.00 50.44 215 GLY A N 1
ATOM 1360 C CA . GLY A 1 215 ? 4.804 -3.264 -27.714 1.00 50.44 215 GLY A CA 1
ATOM 1361 C C . GLY A 1 215 ? 3.436 -3.265 -27.022 1.00 50.44 215 GLY A C 1
ATOM 1362 O O . GLY A 1 215 ? 2.617 -2.379 -27.262 1.00 50.44 215 GLY A O 1
ATOM 1363 N N . SER A 1 216 ? 3.180 -4.268 -26.180 1.00 48.53 216 SER A N 1
ATOM 1364 C CA . SER A 1 216 ? 1.949 -4.369 -25.393 1.00 48.53 216 SER A CA 1
ATOM 1365 C C . SER A 1 216 ? 1.819 -3.214 -24.387 1.00 48.53 216 SER A C 1
ATOM 1367 O O . SER A 1 216 ? 2.777 -2.841 -23.721 1.00 48.53 216 SER A O 1
ATOM 1369 N N . THR A 1 217 ? 0.611 -2.672 -24.217 1.00 54.22 217 THR A N 1
ATOM 1370 C CA . THR A 1 217 ? 0.262 -1.588 -23.269 1.00 54.22 217 THR A CA 1
ATOM 1371 C C . THR A 1 217 ? 0.179 -2.051 -21.803 1.00 54.22 217 THR A C 1
ATOM 1373 O O . THR A 1 217 ? -0.455 -1.409 -20.962 1.00 54.22 217 THR A O 1
ATOM 1376 N N . THR A 1 218 ? 0.784 -3.196 -21.483 1.00 61.88 218 THR A N 1
ATOM 1377 C CA . THR A 1 218 ? 0.580 -3.940 -20.231 1.00 61.88 218 THR A CA 1
ATOM 1378 C C . THR A 1 218 ? 1.739 -3.837 -19.244 1.00 61.88 218 THR A C 1
ATOM 1380 O O . THR A 1 218 ? 1.681 -4.518 -18.226 1.00 61.88 218 THR A O 1
ATOM 1383 N N . ASP A 1 219 ? 2.748 -2.994 -19.491 1.00 63.97 219 ASP A N 1
ATOM 1384 C CA . ASP A 1 219 ? 3.965 -2.851 -18.663 1.00 63.97 219 ASP A CA 1
ATOM 1385 C C . ASP A 1 219 ? 3.701 -2.133 -17.326 1.00 63.97 219 ASP A C 1
ATOM 1387 O O . ASP A 1 219 ? 4.257 -1.079 -16.998 1.00 63.97 219 ASP A O 1
ATOM 1391 N N . GLN A 1 220 ? 2.772 -2.687 -16.560 1.00 87.25 220 GLN A N 1
ATOM 1392 C CA . GLN A 1 220 ? 2.270 -2.111 -15.332 1.00 87.25 220 GLN A CA 1
ATOM 1393 C C . GLN A 1 220 ? 3.278 -2.297 -14.203 1.00 87.25 220 GLN A C 1
ATOM 1395 O O . GLN A 1 220 ? 3.926 -3.341 -14.080 1.00 87.25 220 GLN A O 1
ATOM 1400 N N . GLY A 1 221 ? 3.380 -1.278 -13.354 1.00 92.06 221 GLY A N 1
ATOM 1401 C CA . GLY A 1 221 ? 3.997 -1.447 -12.048 1.00 92.06 221 GLY A CA 1
ATOM 1402 C C . GLY A 1 221 ? 3.226 -2.471 -11.214 1.00 92.06 221 GLY A C 1
ATOM 1403 O O . GLY A 1 221 ? 2.053 -2.752 -11.469 1.00 92.06 221 GLY A O 1
ATOM 1404 N N . GLY A 1 222 ? 3.883 -3.027 -10.202 1.00 94.69 222 GLY A N 1
ATOM 1405 C CA . GLY A 1 222 ? 3.240 -3.897 -9.233 1.00 94.69 222 GLY A CA 1
ATOM 1406 C C . GLY A 1 222 ? 2.028 -3.213 -8.602 1.00 94.69 222 GLY A C 1
ATOM 1407 O O . GLY A 1 222 ? 2.019 -1.999 -8.389 1.00 94.69 222 GLY A O 1
ATOM 1408 N N . PHE A 1 223 ? 0.998 -4.012 -8.326 1.00 94.19 223 PHE A N 1
ATOM 1409 C CA . PHE A 1 223 ? -0.384 -3.562 -8.130 1.00 94.19 223 PHE A CA 1
ATOM 1410 C C . PHE A 1 223 ? -0.568 -2.362 -7.199 1.00 94.19 223 PHE A C 1
ATOM 1412 O O . PHE A 1 223 ? -1.357 -1.473 -7.522 1.00 94.19 223 PHE A O 1
ATOM 1419 N N . TYR A 1 224 ? 0.173 -2.322 -6.087 1.00 97.38 224 TYR A N 1
ATOM 1420 C CA . TYR A 1 224 ? 0.193 -1.185 -5.173 1.00 97.38 224 TYR A CA 1
ATOM 1421 C C . TYR A 1 224 ? 1.524 -0.443 -5.255 1.00 97.38 224 TYR A C 1
ATOM 1423 O O . TYR A 1 224 ? 2.568 -0.987 -4.892 1.00 97.38 224 TYR A O 1
ATOM 1431 N N . GLY A 1 225 ? 1.469 0.797 -5.738 1.00 97.44 225 GLY A N 1
ATOM 1432 C CA . GLY A 1 225 ? 2.585 1.742 -5.735 1.00 97.44 225 GLY A CA 1
ATOM 1433 C C . GLY A 1 225 ? 3.756 1.452 -6.678 1.00 97.44 225 GLY A C 1
ATOM 1434 O O . GLY A 1 225 ? 4.672 2.265 -6.724 1.00 97.44 225 GLY A O 1
ATOM 1435 N N . GLY A 1 226 ? 3.782 0.356 -7.442 1.00 97.19 226 GLY A N 1
ATOM 1436 C CA . GLY A 1 226 ? 4.877 0.113 -8.390 1.00 97.19 226 GLY A CA 1
ATOM 1437 C C . GLY A 1 226 ? 4.878 1.140 -9.529 1.00 97.19 226 GLY A C 1
ATOM 1438 O O . GLY A 1 226 ? 3.826 1.499 -10.046 1.00 97.19 226 GLY A O 1
ATOM 1439 N N . GLY A 1 227 ? 6.034 1.631 -9.955 1.00 95.25 227 GLY A N 1
ATOM 1440 C CA . GLY A 1 227 ? 6.163 2.515 -11.115 1.00 95.25 227 GLY A CA 1
ATOM 1441 C C . GLY A 1 227 ? 5.983 1.758 -12.434 1.00 95.25 227 GLY A C 1
ATOM 1442 O O . GLY A 1 227 ? 6.461 0.632 -12.580 1.00 95.25 227 GLY A O 1
ATOM 1443 N N . GLY A 1 228 ? 5.290 2.360 -13.400 1.00 91.50 228 GLY A N 1
ATOM 1444 C CA . GLY A 1 228 ? 5.091 1.774 -14.730 1.00 91.50 228 GLY A CA 1
ATOM 1445 C C . GLY A 1 228 ? 6.341 1.847 -15.611 1.00 91.50 228 GLY A C 1
ATOM 1446 O O . GLY A 1 228 ? 7.231 2.664 -15.382 1.00 91.50 228 GLY A O 1
ATOM 1447 N N . ALA A 1 229 ? 6.397 1.013 -16.646 1.00 86.06 229 ALA A N 1
ATOM 1448 C CA . ALA A 1 229 ? 7.408 1.082 -17.707 1.00 86.06 229 ALA A CA 1
ATOM 1449 C C . ALA A 1 229 ? 6.838 1.739 -18.976 1.00 86.06 229 ALA A C 1
ATOM 1451 O O . ALA A 1 229 ? 5.757 2.327 -18.925 1.00 86.06 229 ALA A O 1
ATOM 1452 N N . ARG A 1 230 ? 7.553 1.686 -20.113 1.00 77.56 230 ARG A N 1
ATOM 1453 C CA . ARG A 1 230 ? 7.117 2.295 -21.385 1.00 77.56 230 ARG A CA 1
ATOM 1454 C C . ARG A 1 230 ? 5.678 1.905 -21.710 1.00 77.56 230 ARG A C 1
ATOM 1456 O O . ARG A 1 230 ? 5.339 0.735 -21.760 1.00 77.56 230 ARG A O 1
ATOM 1463 N N . HIS A 1 231 ? 4.827 2.911 -21.915 1.00 75.50 231 HIS A N 1
ATOM 1464 C CA . HIS A 1 231 ? 3.387 2.758 -22.194 1.00 75.50 231 HIS A CA 1
ATOM 1465 C C . HIS A 1 231 ? 2.547 2.090 -21.088 1.00 75.50 231 HIS A C 1
ATOM 1467 O O . HIS A 1 231 ? 1.326 2.003 -21.221 1.00 75.50 231 HIS A O 1
ATOM 1473 N N . GLY A 1 232 ? 3.169 1.677 -19.986 1.00 80.56 232 GLY A N 1
ATOM 1474 C CA . GLY A 1 232 ? 2.524 1.079 -18.836 1.00 80.56 232 GLY A CA 1
ATOM 1475 C C . GLY A 1 232 ? 2.140 2.096 -17.766 1.00 80.56 232 GLY A C 1
ATOM 1476 O O . GLY A 1 232 ? 2.731 3.171 -17.615 1.00 80.56 232 GLY A O 1
ATOM 1477 N N . ARG A 1 233 ? 1.104 1.747 -17.005 1.00 89.69 233 ARG A N 1
ATOM 1478 C CA . ARG A 1 233 ? 0.625 2.544 -15.871 1.00 89.69 233 ARG A CA 1
ATOM 1479 C C . ARG A 1 233 ? 1.353 2.119 -14.600 1.00 89.69 233 ARG A C 1
ATOM 1481 O O . ARG A 1 233 ? 1.706 0.953 -14.450 1.00 89.69 233 ARG A O 1
ATOM 1488 N N . GLY A 1 234 ? 1.546 3.045 -13.668 1.00 92.88 234 GLY A N 1
ATOM 1489 C CA . GLY A 1 234 ? 1.927 2.651 -12.317 1.00 92.88 234 GLY A CA 1
ATOM 1490 C C . GLY A 1 234 ? 0.813 1.862 -11.623 1.00 92.88 234 GLY A C 1
ATOM 1491 O O . GLY A 1 234 ? -0.346 1.879 -12.047 1.00 92.88 234 GLY A O 1
ATOM 1492 N N . GLY A 1 235 ? 1.175 1.177 -10.546 1.00 95.25 235 GLY A N 1
ATOM 1493 C CA . GLY A 1 235 ? 0.245 0.586 -9.602 1.00 95.25 235 GLY A CA 1
ATOM 1494 C C . GLY A 1 235 ? -0.641 1.651 -8.967 1.00 95.25 235 GLY A C 1
ATOM 1495 O O . GLY A 1 235 ? -0.290 2.831 -8.900 1.00 95.25 235 GLY A O 1
ATOM 1496 N N . LYS A 1 236 ? -1.808 1.229 -8.497 1.00 96.69 236 LYS A N 1
ATOM 1497 C CA . LYS A 1 236 ? -2.751 2.080 -7.764 1.00 96.69 236 LYS A CA 1
ATOM 1498 C C . LYS A 1 236 ? -2.350 2.200 -6.292 1.00 96.69 236 LYS A C 1
ATOM 1500 O O . LYS A 1 236 ? -1.389 1.581 -5.847 1.00 96.69 236 LYS A O 1
ATOM 1505 N N . GLY A 1 237 ? -3.091 2.999 -5.540 1.00 97.88 237 GLY A N 1
ATOM 1506 C CA . GLY A 1 237 ? -2.996 3.053 -4.093 1.00 97.88 237 GLY A CA 1
ATOM 1507 C C . GLY A 1 237 ? -3.853 2.003 -3.385 1.00 97.88 237 GLY A C 1
ATOM 1508 O O . GLY A 1 237 ? -4.660 1.299 -3.997 1.00 97.88 237 GLY A O 1
ATOM 1509 N N . VAL A 1 238 ? -3.679 1.925 -2.069 1.00 98.38 238 VAL A N 1
ATOM 1510 C CA . VAL A 1 238 ? -4.541 1.183 -1.140 1.00 98.38 238 VAL A CA 1
ATOM 1511 C C . VAL A 1 238 ? -4.500 1.848 0.227 1.00 98.38 238 VAL A C 1
ATOM 1513 O O . VAL A 1 238 ? -3.446 2.329 0.643 1.00 98.38 238 VAL A O 1
ATOM 1516 N N . LEU A 1 239 ? -5.628 1.856 0.935 1.00 98.50 239 LEU A N 1
ATOM 1517 C CA . LEU A 1 239 ? -5.703 2.306 2.321 1.00 98.50 239 LEU A CA 1
ATOM 1518 C C . LEU A 1 239 ? -6.258 1.198 3.215 1.00 98.50 239 LEU A C 1
ATOM 1520 O O . LEU A 1 239 ? -7.244 0.550 2.872 1.00 98.50 239 LEU A O 1
ATOM 1524 N N . ARG A 1 240 ? -5.637 0.990 4.375 1.00 96.56 240 ARG A N 1
ATOM 1525 C CA . ARG A 1 240 ? -6.065 0.018 5.384 1.00 96.56 240 ARG A CA 1
ATOM 1526 C C . ARG A 1 240 ? -6.204 0.694 6.742 1.00 96.56 240 ARG A C 1
ATOM 1528 O O . ARG A 1 240 ? -5.318 1.435 7.162 1.00 96.56 240 ARG A O 1
ATOM 1535 N N . ILE A 1 241 ? -7.302 0.393 7.426 1.00 95.88 241 ILE A N 1
ATOM 1536 C CA . ILE A 1 241 ? -7.598 0.840 8.790 1.00 95.88 241 ILE A CA 1
ATOM 1537 C C . ILE A 1 241 ? -7.720 -0.409 9.657 1.00 95.88 241 ILE A C 1
ATOM 1539 O O . ILE A 1 241 ? -8.421 -1.347 9.279 1.00 95.88 241 ILE A O 1
ATOM 1543 N N . VAL A 1 242 ? -7.049 -0.427 10.806 1.00 93.44 242 VAL A N 1
ATOM 1544 C CA . VAL A 1 242 ? -7.063 -1.552 11.748 1.00 93.44 242 VAL A CA 1
ATOM 1545 C C . VAL A 1 242 ? -7.377 -1.047 13.151 1.00 93.44 242 VAL A C 1
ATOM 1547 O O . VAL A 1 242 ? -6.753 -0.091 13.618 1.00 93.44 242 VAL A O 1
ATOM 1550 N N . TRP A 1 243 ? -8.295 -1.719 13.846 1.00 92.06 243 TRP A N 1
ATOM 1551 C CA . TRP A 1 243 ? -8.618 -1.438 15.243 1.00 92.06 243 TRP A CA 1
ATOM 1552 C C . TRP A 1 243 ? -8.662 -2.701 16.109 1.00 92.06 243 TRP A C 1
ATOM 1554 O O . TRP A 1 243 ? -8.796 -3.815 15.602 1.00 92.06 243 TRP A O 1
ATOM 1564 N N . GLY A 1 244 ? -8.552 -2.537 17.424 1.00 87.50 244 GLY A N 1
ATOM 1565 C CA . GLY A 1 244 ? -8.720 -3.608 18.400 1.00 87.50 244 GLY A CA 1
ATOM 1566 C C . GLY A 1 244 ? -8.847 -3.119 19.836 1.00 87.50 244 GLY A C 1
ATOM 1567 O O . GLY A 1 244 ? -8.614 -1.946 20.131 1.00 87.50 244 GLY A O 1
ATOM 1568 N N . LYS A 1 245 ? -9.233 -4.044 20.715 1.00 85.31 245 LYS A N 1
ATOM 1569 C CA . LYS A 1 245 ? -9.588 -3.809 22.118 1.00 85.31 245 LYS A CA 1
ATOM 1570 C C . LYS A 1 245 ? -8.397 -3.389 22.982 1.00 85.31 245 LYS A C 1
ATOM 1572 O O . LYS A 1 245 ? -7.350 -4.020 22.942 1.00 85.31 245 LYS A O 1
ATOM 1577 N N . GLY A 1 246 ? -8.577 -2.389 23.839 1.00 80.62 246 GLY A N 1
ATOM 1578 C CA . GLY A 1 246 ? -7.574 -1.890 24.787 1.00 80.62 246 GLY A CA 1
ATOM 1579 C C . GLY A 1 246 ? -6.952 -0.547 24.390 1.00 80.62 246 GLY A C 1
ATOM 1580 O O . GLY A 1 246 ? -7.217 -0.009 23.318 1.00 80.62 246 GLY A O 1
ATOM 1581 N N . GLN A 1 247 ? -6.124 0.018 25.275 1.00 72.62 247 GLN A N 1
ATOM 1582 C CA . GLN A 1 247 ? -5.519 1.350 25.084 1.00 72.62 247 GLN A CA 1
ATOM 1583 C C . GLN A 1 247 ? -4.532 1.423 23.913 1.00 72.62 247 GLN A C 1
ATOM 1585 O O . GLN A 1 247 ? -4.423 2.463 23.273 1.00 72.62 247 GLN A O 1
ATOM 1590 N N . ASP A 1 248 ? -3.853 0.319 23.605 1.00 72.44 248 ASP A N 1
ATOM 1591 C CA . ASP A 1 248 ? -2.861 0.235 22.529 1.00 72.44 248 ASP A CA 1
ATOM 1592 C C . ASP A 1 248 ? -3.423 -0.406 21.261 1.00 72.44 248 ASP A C 1
ATOM 1594 O O . ASP A 1 248 ? -2.731 -1.157 20.574 1.00 72.44 248 ASP A O 1
ATOM 1598 N N . ASN A 1 249 ? -4.700 -0.159 20.961 1.00 79.56 249 ASN A N 1
ATOM 1599 C CA . ASN A 1 249 ? -5.375 -0.757 19.812 1.00 79.56 249 ASN A CA 1
ATOM 1600 C C . ASN A 1 249 ? -5.320 -2.302 19.814 1.00 79.56 249 ASN A C 1
ATOM 1602 O O . ASN A 1 249 ? -5.203 -2.944 18.770 1.00 79.56 249 ASN A O 1
ATOM 1606 N N . GLY A 1 250 ? -5.298 -2.911 21.004 1.00 75.25 250 GLY A N 1
ATOM 1607 C CA . GLY A 1 250 ? -5.078 -4.351 21.185 1.00 75.25 250 GLY A CA 1
ATOM 1608 C C . GLY A 1 250 ? -3.721 -4.854 20.704 1.00 75.25 250 GLY A C 1
ATOM 1609 O O . GLY A 1 250 ? -3.619 -5.993 20.260 1.00 75.25 250 GLY A O 1
ATOM 1610 N N . GLY A 1 251 ? -2.696 -3.997 20.719 1.00 78.00 251 GLY A N 1
ATOM 1611 C CA . GLY A 1 251 ? -1.364 -4.301 20.195 1.00 78.00 251 GLY A CA 1
ATOM 1612 C C . GLY A 1 251 ? -1.280 -4.268 18.666 1.00 78.00 251 GLY A C 1
ATOM 1613 O O . GLY A 1 251 ? -0.234 -4.591 18.105 1.00 78.00 251 GLY A O 1
ATOM 1614 N N . ARG A 1 252 ? -2.357 -3.877 17.970 1.00 85.25 252 ARG A N 1
ATOM 1615 C CA . ARG A 1 252 ? -2.388 -3.812 16.505 1.00 85.25 252 ARG A CA 1
ATOM 1616 C C . ARG A 1 252 ? -1.724 -2.535 16.019 1.00 85.25 252 ARG A C 1
ATOM 1618 O O . ARG A 1 252 ? -2.277 -1.440 16.155 1.00 85.25 252 ARG A O 1
ATOM 1625 N N . ALA A 1 253 ? -0.552 -2.696 15.422 1.00 88.19 253 ALA A N 1
ATOM 1626 C CA . ALA A 1 253 ? 0.271 -1.604 14.932 1.00 88.19 253 ALA A CA 1
ATOM 1627 C C . ALA A 1 253 ? 1.037 -2.008 13.663 1.00 88.19 253 ALA A C 1
ATOM 1629 O O . ALA A 1 253 ? 1.287 -3.187 13.407 1.00 88.19 253 ALA A O 1
ATOM 1630 N N . PHE A 1 254 ? 1.419 -1.015 12.867 1.00 89.50 254 PHE A N 1
ATOM 1631 C CA . PHE A 1 254 ? 2.437 -1.145 11.826 1.00 89.50 254 PHE A CA 1
ATOM 1632 C C . PHE A 1 254 ? 3.831 -0.863 12.424 1.00 89.50 254 PHE A C 1
ATOM 1634 O O . PHE A 1 254 ? 3.9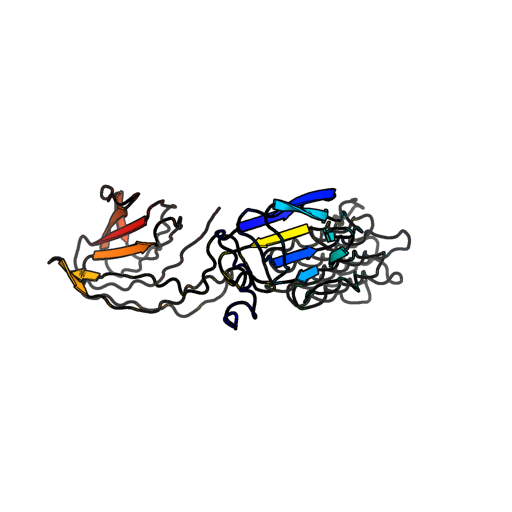18 -0.152 13.426 1.00 89.50 254 PHE A O 1
ATOM 1641 N N . PRO A 1 255 ? 4.921 -1.416 11.870 1.00 86.12 255 PRO A N 1
ATOM 1642 C CA . PRO A 1 255 ? 4.997 -2.117 10.587 1.00 86.12 255 PRO A CA 1
ATOM 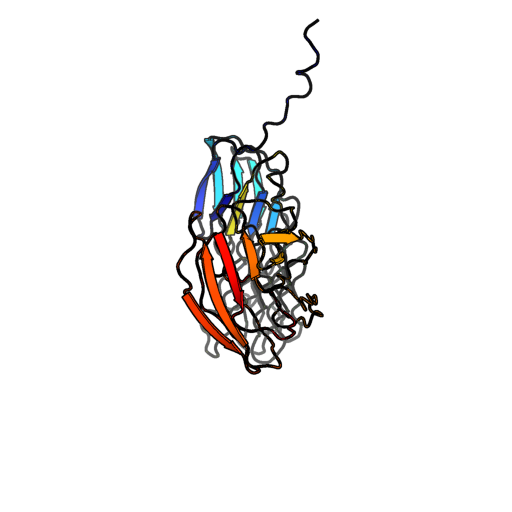1643 C C . PRO A 1 255 ? 4.621 -3.608 10.633 1.00 86.12 255 PRO A C 1
ATOM 1645 O O . PRO A 1 255 ? 4.417 -4.213 9.588 1.00 86.12 255 PRO A O 1
ATOM 1648 N N . SER A 1 256 ? 4.475 -4.206 11.813 1.00 73.38 256 SER A N 1
ATOM 1649 C CA . SER A 1 256 ? 4.571 -5.660 12.010 1.00 73.38 256 SER A CA 1
ATOM 1650 C C . SER A 1 256 ? 3.311 -6.507 11.772 1.00 73.38 256 SER A C 1
ATOM 1652 O O . SER A 1 256 ? 3.334 -7.688 12.106 1.00 73.38 256 SER A O 1
ATOM 1654 N N . SER A 1 257 ? 2.199 -5.992 11.238 1.00 57.69 257 SER A N 1
ATOM 1655 C CA . SER A 1 257 ? 0.924 -6.710 11.404 1.00 57.69 257 SER A CA 1
ATOM 1656 C C . SER A 1 257 ? 0.314 -7.347 10.145 1.00 57.69 257 SER A C 1
ATOM 1658 O O . SER A 1 257 ? -0.519 -6.763 9.435 1.00 57.69 257 SER A O 1
ATOM 1660 N N . LEU A 1 258 ? 0.616 -8.645 10.014 1.00 58.62 258 LEU A N 1
ATOM 1661 C CA . LEU A 1 258 ? -0.289 -9.677 9.491 1.00 58.62 258 LEU A CA 1
ATOM 1662 C C . LEU A 1 258 ? -1.500 -9.802 10.433 1.00 58.62 258 LEU A C 1
ATOM 1664 O O . LEU A 1 258 ? -1.603 -10.728 11.228 1.00 58.62 258 LEU A O 1
ATOM 1668 N N . VAL A 1 259 ? -2.391 -8.807 10.432 1.00 53.78 259 VAL A N 1
ATOM 1669 C CA . VAL A 1 259 ? -3.617 -8.808 11.256 1.00 53.78 259 VAL A CA 1
ATOM 1670 C C . VAL A 1 259 ? -4.818 -9.297 10.452 1.00 53.78 259 VAL A C 1
ATOM 1672 O O . VAL A 1 259 ? -5.644 -8.486 10.036 1.00 53.78 259 VAL A O 1
ATOM 1675 N N . ASP A 1 260 ? -4.914 -10.608 10.235 1.00 47.09 260 ASP A N 1
ATOM 1676 C CA . ASP A 1 260 ? -6.075 -11.224 9.567 1.00 47.09 260 ASP A CA 1
ATOM 1677 C C . ASP A 1 260 ? -7.155 -11.758 10.512 1.00 47.09 260 ASP A C 1
ATOM 1679 O O . ASP A 1 260 ? -8.279 -11.983 10.076 1.00 47.09 260 ASP A O 1
ATOM 1683 N N . SER A 1 261 ? -6.913 -11.871 11.817 1.00 40.25 261 SER A N 1
ATOM 1684 C CA . SER A 1 261 ? -7.956 -12.305 12.754 1.00 40.25 261 SER A CA 1
ATOM 1685 C C . SER A 1 261 ? -8.340 -11.195 13.723 1.00 40.25 261 SER A C 1
ATOM 1687 O O . SER A 1 261 ? -7.547 -10.305 14.027 1.00 40.25 261 SER A O 1
ATOM 1689 N N . ALA A 1 262 ? -9.587 -11.220 14.186 1.00 36.72 262 ALA A N 1
ATOM 1690 C CA . ALA A 1 262 ? -10.220 -10.280 15.108 1.00 36.72 262 ALA A CA 1
ATOM 1691 C C . ALA A 1 262 ? -9.684 -10.333 16.554 1.00 36.72 262 ALA A C 1
ATOM 1693 O O . ALA A 1 262 ? -10.181 -9.619 17.419 1.00 36.72 262 ALA A O 1
ATOM 1694 N N . GLU A 1 263 ? -8.608 -11.065 16.838 1.00 39.38 263 GLU A N 1
ATOM 1695 C CA . GLU A 1 263 ? -8.002 -11.091 18.170 1.00 39.38 263 GLU A CA 1
ATOM 1696 C C . GLU A 1 263 ? -6.522 -10.738 18.087 1.00 39.38 263 GLU A C 1
ATOM 1698 O O . GLU A 1 263 ? -5.748 -11.346 17.355 1.00 39.38 263 GLU A O 1
ATOM 1703 N N . GLY A 1 264 ? -6.140 -9.662 18.778 1.00 35.59 264 GLY A N 1
ATOM 1704 C CA . GLY A 1 264 ? -4.731 -9.367 18.979 1.00 35.59 264 GLY A CA 1
ATOM 1705 C C . GLY A 1 264 ? -4.155 -10.455 19.872 1.00 35.59 264 GLY A C 1
ATOM 1706 O O . GLY A 1 264 ? -4.454 -10.477 21.058 1.00 35.59 264 GLY A O 1
ATOM 1707 N N . HIS A 1 265 ? -3.342 -11.347 19.320 1.00 35.47 265 HIS A N 1
ATOM 1708 C CA . HIS A 1 265 ? -2.567 -12.283 20.121 1.00 35.47 265 HIS A CA 1
ATOM 1709 C C . HIS A 1 265 ? -1.109 -11.818 20.167 1.00 35.47 265 HIS A C 1
ATOM 1711 O O . HIS A 1 265 ? -0.262 -12.233 19.388 1.00 35.47 265 HIS A O 1
ATOM 1717 N N . GLN A 1 266 ? -0.820 -10.961 21.150 1.00 31.86 266 GLN A N 1
ATOM 1718 C CA . GLN A 1 266 ? 0.479 -10.912 21.841 1.00 31.86 266 GLN A CA 1
ATOM 1719 C C . GLN A 1 266 ? 0.536 -12.021 22.915 1.00 31.86 266 GLN A C 1
ATOM 1721 O O . GLN A 1 266 ? 1.026 -11.822 24.022 1.00 31.86 266 GLN A O 1
ATOM 1726 N N . GLY A 1 267 ? -0.026 -13.191 22.618 1.00 31.41 267 GLY A N 1
ATOM 1727 C CA . GLY A 1 267 ? -0.007 -14.350 23.496 1.00 31.41 267 GLY A CA 1
ATOM 1728 C C . GLY A 1 267 ? 0.437 -15.545 22.682 1.00 31.41 267 GLY A C 1
ATOM 1729 O O . GLY A 1 267 ? -0.185 -15.851 21.669 1.00 31.41 267 GLY A O 1
ATOM 1730 N N . ASN A 1 268 ? 1.520 -16.193 23.111 1.00 32.16 268 ASN A N 1
ATOM 1731 C CA . ASN A 1 268 ? 1.874 -17.534 22.665 1.00 32.16 268 ASN A CA 1
ATOM 1732 C C . ASN A 1 268 ? 0.595 -18.377 22.590 1.00 32.16 268 ASN A C 1
ATOM 1734 O O . ASN A 1 268 ? -0.118 -18.479 23.588 1.00 32.16 268 ASN A O 1
ATOM 1738 N N . ALA A 1 269 ? 0.298 -18.972 21.435 1.00 33.56 269 ALA A N 1
ATOM 1739 C CA . ALA A 1 269 ? -0.717 -20.009 21.360 1.00 33.56 269 ALA A CA 1
ATOM 1740 C C . ALA A 1 269 ? -0.203 -21.210 22.167 1.00 33.56 269 ALA A C 1
ATOM 1742 O O . ALA A 1 269 ? 0.519 -22.066 21.657 1.00 33.56 269 ALA A O 1
ATOM 1743 N N . THR A 1 270 ? -0.506 -21.244 23.463 1.00 34.44 270 THR A N 1
ATOM 1744 C CA . THR A 1 270 ? -0.208 -22.385 24.320 1.00 34.44 270 THR A CA 1
ATOM 1745 C C . THR A 1 270 ? -1.204 -23.479 23.955 1.00 34.44 270 THR A C 1
ATOM 1747 O O . THR A 1 270 ? -2.335 -23.497 24.438 1.00 34.44 270 THR A O 1
ATOM 1750 N N . ALA A 1 271 ? -0.814 -24.396 23.069 1.00 36.31 271 ALA A N 1
ATOM 1751 C CA . ALA A 1 271 ? -1.561 -25.631 22.888 1.00 36.31 271 ALA A CA 1
ATOM 1752 C C . ALA A 1 271 ? -1.475 -26.427 24.202 1.00 36.31 271 ALA A C 1
ATOM 1754 O O . ALA A 1 271 ? -0.469 -27.076 24.488 1.00 36.31 271 ALA A O 1
ATOM 1755 N N . LEU A 1 272 ? -2.518 -26.353 25.031 1.00 35.88 272 LEU A N 1
ATOM 1756 C CA . LEU A 1 272 ? -2.645 -27.198 26.215 1.00 35.88 272 LEU A CA 1
ATOM 1757 C C . LEU A 1 272 ? -2.953 -28.623 25.749 1.00 35.88 272 LEU A C 1
ATOM 1759 O O . LEU A 1 272 ? -4.093 -28.959 25.416 1.00 35.88 272 LEU A O 1
ATOM 1763 N N . TYR A 1 273 ? -1.933 -29.472 25.712 1.00 38.88 273 TYR A N 1
ATOM 1764 C CA . TYR A 1 273 ? -2.121 -30.902 25.525 1.00 38.88 273 TYR A CA 1
ATOM 1765 C C . TYR A 1 273 ? -2.360 -31.554 26.893 1.00 38.88 273 TYR A C 1
ATOM 1767 O O . TYR A 1 273 ? -1.634 -31.326 27.857 1.00 38.88 273 TYR A O 1
ATOM 1775 N N . SER A 1 274 ? -3.410 -32.366 26.998 1.00 41.09 274 SER A N 1
ATOM 1776 C CA . SER A 1 274 ? -3.633 -33.212 28.174 1.00 41.09 274 SER A CA 1
ATOM 1777 C C . SER A 1 274 ? -3.387 -34.653 27.762 1.00 41.09 274 SER A C 1
ATOM 1779 O O . SER A 1 274 ? -4.130 -35.179 26.926 1.00 41.09 274 SER A O 1
ATOM 1781 N N . LEU A 1 275 ? -2.367 -35.284 28.336 1.00 40.22 275 LEU A N 1
ATOM 1782 C CA . LEU A 1 275 ? -2.129 -36.707 28.150 1.00 40.22 275 LEU A CA 1
ATOM 1783 C C . LEU A 1 275 ? -2.885 -37.458 29.249 1.00 40.22 275 LEU A C 1
ATOM 1785 O O . LEU A 1 275 ? -2.759 -37.138 30.433 1.00 40.22 275 LEU A O 1
ATOM 1789 N N . SER A 1 276 ? -3.703 -38.432 28.860 1.00 40.69 276 SER A N 1
ATOM 1790 C CA . SER A 1 276 ? -4.395 -39.305 29.809 1.00 40.69 276 SER A CA 1
ATOM 1791 C C . SER A 1 276 ? -4.088 -40.759 29.507 1.00 40.69 276 SER A C 1
ATOM 1793 O O . SER A 1 276 ? -4.165 -41.183 28.350 1.00 40.69 276 SER A O 1
ATOM 1795 N N . ASP A 1 277 ? -3.774 -41.527 30.545 1.00 41.38 277 ASP A N 1
ATOM 1796 C CA . ASP A 1 277 ? -3.706 -42.978 30.427 1.00 41.38 277 ASP A CA 1
ATOM 1797 C C . ASP A 1 277 ? -5.109 -43.595 30.249 1.00 41.38 277 ASP A C 1
ATOM 1799 O O . ASP A 1 277 ? -6.141 -42.922 30.348 1.00 41.38 277 ASP A O 1
ATOM 1803 N N . ALA A 1 278 ? -5.156 -44.898 29.960 1.00 36.66 278 ALA A N 1
ATOM 1804 C CA . ALA A 1 278 ? -6.412 -45.628 29.769 1.00 36.66 278 ALA A CA 1
ATOM 1805 C C . ALA A 1 278 ? -7.288 -45.700 31.040 1.00 36.66 278 ALA A C 1
ATOM 1807 O O . ALA A 1 278 ? -8.464 -46.044 30.943 1.00 36.66 278 ALA A O 1
ATOM 1808 N N . SER A 1 279 ? -6.736 -45.360 32.209 1.00 37.44 279 SER A N 1
ATOM 1809 C CA . SER A 1 279 ? -7.435 -45.276 33.497 1.00 37.44 279 SER A CA 1
ATOM 1810 C C . SER A 1 279 ? -7.990 -43.880 33.809 1.00 37.44 279 SER A C 1
ATOM 1812 O O . SER A 1 279 ? -8.627 -43.702 34.844 1.00 37.44 279 SER A O 1
ATOM 1814 N N . GLY A 1 280 ? -7.804 -42.897 32.919 1.00 39.44 280 GLY A N 1
ATOM 1815 C CA . GLY A 1 280 ? -8.310 -41.535 33.099 1.00 39.44 280 GLY A CA 1
ATOM 1816 C C . GLY A 1 280 ? -7.434 -40.649 33.987 1.00 39.44 280 GLY A C 1
ATOM 1817 O O . GLY A 1 280 ? -7.862 -39.555 34.351 1.00 39.44 280 GLY A O 1
ATOM 1818 N N . ASN A 1 281 ? -6.215 -41.081 34.312 1.00 39.06 281 ASN A N 1
ATOM 1819 C CA . ASN A 1 281 ? -5.277 -40.287 35.093 1.00 39.06 281 ASN A CA 1
ATOM 1820 C C . ASN A 1 281 ? -4.658 -39.209 34.190 1.00 39.06 281 ASN A C 1
ATOM 1822 O O . ASN A 1 281 ? -4.082 -39.518 33.143 1.00 39.06 281 ASN A O 1
ATOM 1826 N N . THR A 1 282 ? -4.821 -37.935 34.549 1.00 40.78 282 THR A N 1
ATOM 1827 C CA . THR A 1 282 ? -4.374 -36.795 33.735 1.00 40.78 282 THR A CA 1
ATOM 1828 C C . THR A 1 282 ? -3.000 -36.312 34.184 1.00 40.78 282 THR A C 1
ATOM 1830 O O . THR A 1 282 ? -2.872 -35.742 35.266 1.00 40.78 282 THR A O 1
ATOM 1833 N N . GLY A 1 283 ? -1.987 -36.485 33.336 1.00 38.19 283 GLY A N 1
ATOM 1834 C CA . GLY A 1 283 ? -0.719 -35.771 33.457 1.00 38.19 283 GLY A CA 1
ATOM 1835 C C . GLY A 1 283 ? -0.773 -34.515 32.593 1.00 38.19 283 GLY A C 1
ATOM 1836 O O . GLY A 1 283 ? -0.839 -34.607 31.368 1.00 38.19 283 GLY A O 1
ATOM 1837 N N . THR A 1 284 ? -0.773 -33.336 33.210 1.00 35.69 284 THR A N 1
ATOM 1838 C CA . THR A 1 284 ? -0.552 -32.074 32.495 1.00 35.69 284 THR A CA 1
ATOM 1839 C C . THR A 1 284 ? 0.948 -31.817 32.460 1.00 35.69 284 THR A C 1
ATOM 1841 O O . THR A 1 284 ? 1.536 -31.500 33.492 1.00 35.69 284 THR A O 1
ATOM 1844 N N . SER A 1 285 ? 1.583 -31.962 31.301 1.00 38.34 285 SER A N 1
ATOM 1845 C CA . SER A 1 285 ? 2.879 -31.328 31.070 1.00 38.34 285 SER A CA 1
ATOM 1846 C C . SER A 1 285 ? 2.656 -30.142 30.145 1.00 38.34 285 SER A C 1
ATOM 1848 O O . SER A 1 285 ? 1.998 -30.266 29.120 1.00 38.34 285 SER A O 1
ATOM 1850 N N . GLU A 1 286 ? 3.174 -28.980 30.517 1.00 32.00 286 GLU A N 1
ATOM 1851 C CA . GLU A 1 286 ? 3.242 -27.826 29.628 1.00 32.00 286 GLU A CA 1
ATOM 1852 C C . GLU A 1 286 ? 4.562 -27.933 28.859 1.00 32.00 286 GLU A C 1
ATOM 1854 O O . GLU A 1 286 ? 5.638 -28.001 29.449 1.00 32.00 286 GLU A O 1
ATOM 1859 N N . SER A 1 287 ? 4.497 -28.018 27.532 1.00 37.34 287 SER A N 1
ATOM 1860 C CA . SER A 1 287 ? 5.668 -27.824 26.673 1.00 37.34 287 SER A CA 1
ATOM 1861 C C . SER A 1 287 ? 5.378 -26.618 25.800 1.00 37.34 287 SER A C 1
ATOM 1863 O O . SER A 1 287 ? 4.386 -26.604 25.073 1.00 37.34 287 SER A O 1
ATOM 1865 N N . ASN A 1 288 ? 6.230 -25.599 25.908 1.00 31.31 288 ASN A N 1
ATOM 1866 C CA . ASN A 1 288 ? 6.231 -24.463 24.998 1.00 31.31 288 ASN A CA 1
ATOM 1867 C C . ASN A 1 288 ? 6.719 -24.954 23.635 1.00 31.31 288 ASN A C 1
ATOM 1869 O O . ASN A 1 288 ? 7.924 -25.018 23.392 1.00 31.31 288 ASN A O 1
ATOM 1873 N N . ILE A 1 289 ? 5.792 -25.324 22.757 1.00 36.19 289 ILE A N 1
ATOM 1874 C CA . ILE A 1 289 ? 6.106 -25.560 21.350 1.00 36.19 289 ILE A CA 1
ATOM 1875 C C . ILE A 1 289 ? 5.958 -24.206 20.646 1.00 36.19 289 ILE A C 1
ATOM 1877 O O . ILE A 1 289 ? 4.841 -23.691 20.585 1.00 36.19 289 ILE A O 1
ATOM 1881 N N . PRO A 1 290 ? 7.044 -23.583 20.155 1.00 32.06 290 PRO A N 1
ATOM 1882 C CA . PRO A 1 290 ? 6.918 -22.364 19.370 1.00 32.06 290 PRO A CA 1
ATOM 1883 C C . PRO A 1 290 ? 6.096 -22.665 18.114 1.00 32.06 290 PRO A C 1
ATOM 1885 O O . PRO A 1 290 ? 6.372 -23.627 17.396 1.00 32.06 290 PRO A O 1
ATOM 1888 N N . ALA A 1 291 ? 5.076 -21.848 17.855 1.00 34.16 291 ALA A N 1
ATOM 1889 C CA . ALA A 1 291 ? 4.337 -21.895 16.604 1.00 34.16 291 ALA A CA 1
ATOM 1890 C C . ALA A 1 291 ? 5.298 -21.531 15.462 1.00 34.16 291 ALA A C 1
ATOM 1892 O O . ALA A 1 291 ? 5.644 -20.366 15.276 1.00 34.16 291 ALA A O 1
ATOM 1893 N N . LEU A 1 292 ? 5.756 -22.532 14.711 1.00 32.25 292 LEU A N 1
ATOM 1894 C CA . LEU A 1 292 ? 6.441 -22.318 13.442 1.00 32.25 292 LEU A CA 1
ATOM 1895 C C . LEU A 1 292 ? 5.383 -21.943 12.402 1.00 32.25 292 LEU A C 1
ATOM 1897 O O . LEU A 1 292 ? 4.859 -22.794 11.690 1.00 32.25 292 LEU A O 1
ATOM 1901 N N . TYR A 1 293 ? 5.038 -20.660 12.350 1.00 31.34 293 TYR A N 1
ATOM 1902 C CA . TYR A 1 293 ? 4.440 -20.063 11.163 1.00 31.34 293 TYR A CA 1
ATOM 1903 C C . TYR A 1 293 ? 5.433 -19.050 10.597 1.00 31.34 293 TYR A C 1
ATOM 1905 O O . TYR A 1 293 ? 5.374 -17.861 10.894 1.00 31.34 293 TYR A O 1
ATOM 1913 N N . ASP A 1 294 ? 6.376 -19.553 9.806 1.00 31.16 294 ASP A N 1
ATOM 1914 C CA . ASP A 1 294 ? 7.109 -18.749 8.837 1.00 31.16 294 ASP A CA 1
ATOM 1915 C C . ASP A 1 294 ? 6.719 -19.294 7.461 1.00 31.16 294 ASP A C 1
ATOM 1917 O O . ASP A 1 294 ? 6.815 -20.495 7.211 1.00 31.16 294 ASP A O 1
ATOM 1921 N N . GLY A 1 295 ? 6.203 -18.437 6.581 1.00 35.06 295 GLY A N 1
ATOM 1922 C CA . GLY A 1 295 ? 5.713 -18.799 5.244 1.00 35.06 295 GLY A CA 1
ATOM 1923 C C . GLY A 1 295 ? 6.816 -19.240 4.274 1.00 35.06 295 GLY A C 1
ATOM 1924 O O . GLY A 1 295 ? 6.609 -19.246 3.060 1.00 35.06 295 GLY A O 1
ATOM 1925 N N . ASP A 1 296 ? 7.989 -19.590 4.791 1.00 31.00 296 ASP A N 1
ATOM 1926 C CA . ASP A 1 296 ? 9.157 -20.014 4.051 1.00 31.00 296 ASP A CA 1
ATOM 1927 C C . ASP A 1 296 ? 9.113 -21.531 3.807 1.00 31.00 296 ASP A C 1
ATOM 1929 O O . ASP A 1 296 ? 9.295 -22.350 4.707 1.00 31.00 296 ASP A O 1
ATOM 1933 N N . ARG A 1 297 ? 8.908 -21.935 2.547 1.00 32.28 297 ARG A N 1
ATOM 1934 C CA . ARG A 1 297 ? 9.015 -23.344 2.117 1.00 32.28 297 ARG A CA 1
ATOM 1935 C C . ARG A 1 297 ? 10.452 -23.893 2.174 1.00 32.28 297 ARG A C 1
ATOM 1937 O O . ARG A 1 297 ? 10.681 -24.976 1.637 1.00 32.28 297 ARG A O 1
ATOM 1944 N N . SER A 1 298 ? 11.416 -23.182 2.762 1.00 28.05 298 SER A N 1
ATOM 1945 C CA . SER A 1 298 ? 12.830 -23.568 2.717 1.00 28.05 298 SER A CA 1
ATOM 1946 C C . SER A 1 298 ? 13.564 -23.676 4.058 1.00 28.05 298 SER A C 1
ATOM 1948 O O . SER A 1 298 ? 14.734 -24.059 4.050 1.00 28.05 298 SER A O 1
ATOM 1950 N N . GLN A 1 299 ? 12.923 -23.466 5.213 1.00 28.58 299 GLN A N 1
ATOM 1951 C CA . GLN A 1 299 ? 13.622 -23.630 6.495 1.00 28.58 299 GLN A CA 1
ATOM 1952 C C . GLN A 1 299 ? 13.496 -25.044 7.074 1.00 28.58 299 GLN A C 1
ATOM 1954 O O . GLN A 1 299 ? 12.495 -25.427 7.674 1.00 28.58 299 GLN A O 1
ATOM 1959 N N . THR A 1 300 ? 14.578 -25.815 6.947 1.00 29.55 300 THR A N 1
ATOM 1960 C CA . THR A 1 300 ? 14.849 -27.024 7.734 1.00 29.55 300 THR A CA 1
ATOM 1961 C C . THR A 1 300 ? 15.211 -26.638 9.173 1.00 29.55 300 THR A C 1
ATOM 1963 O O . THR A 1 300 ? 16.380 -26.655 9.557 1.00 29.55 300 THR A O 1
ATOM 1966 N N . GLY A 1 301 ? 14.218 -26.236 9.966 1.00 29.92 301 GLY A N 1
ATOM 1967 C CA . GLY A 1 301 ? 14.357 -26.138 11.418 1.00 29.92 301 GLY A CA 1
ATOM 1968 C C . GLY A 1 301 ? 14.327 -27.530 12.053 1.00 29.92 301 GLY A C 1
ATOM 1969 O O . GLY A 1 301 ? 13.552 -28.390 11.640 1.00 29.92 301 GLY A O 1
ATOM 1970 N N . THR A 1 302 ? 15.181 -27.780 13.045 1.00 28.33 302 THR A N 1
ATOM 1971 C CA . THR A 1 302 ? 15.213 -29.047 13.789 1.00 28.33 302 THR A CA 1
ATOM 1972 C C . THR A 1 302 ? 13.893 -29.226 14.562 1.00 28.33 302 THR A C 1
ATOM 1974 O O . THR A 1 302 ? 13.577 -28.374 15.394 1.00 28.33 302 THR A O 1
ATOM 1977 N N . PRO A 1 303 ? 13.106 -30.291 14.318 1.00 33.97 303 PRO A N 1
ATOM 1978 C CA . PRO A 1 303 ? 11.783 -30.450 14.922 1.00 33.97 303 PRO A CA 1
ATOM 1979 C C . PRO A 1 303 ? 11.846 -30.679 16.440 1.00 33.97 303 PRO A C 1
ATOM 1981 O O . PRO A 1 303 ? 12.744 -31.354 16.950 1.00 33.97 303 PRO A O 1
ATOM 1984 N N . ALA A 1 304 ? 10.858 -30.144 17.166 1.00 39.62 304 ALA A N 1
ATOM 1985 C CA . ALA A 1 304 ? 10.663 -30.415 18.587 1.00 39.62 304 ALA A CA 1
ATOM 1986 C C . ALA A 1 304 ? 10.203 -31.870 18.779 1.00 39.62 304 ALA A C 1
ATOM 1988 O O . ALA A 1 304 ? 9.125 -32.264 18.337 1.00 39.62 304 ALA A O 1
ATOM 1989 N N . LEU A 1 305 ? 11.042 -32.679 19.425 1.00 34.78 305 LEU A N 1
ATOM 1990 C CA . LEU A 1 305 ? 10.817 -34.111 19.599 1.00 34.78 305 LEU A CA 1
ATOM 1991 C C . LEU A 1 305 ? 9.914 -34.361 20.817 1.00 34.78 305 LEU A C 1
ATOM 1993 O O . LEU A 1 305 ? 10.336 -34.146 21.953 1.00 34.78 305 LEU A O 1
ATOM 1997 N N . VAL A 1 306 ? 8.690 -34.851 20.605 1.00 44.25 306 VAL A N 1
ATOM 1998 C CA . VAL A 1 306 ? 7.816 -35.310 21.698 1.00 44.25 306 VAL A CA 1
ATOM 1999 C C . VAL A 1 306 ? 7.811 -36.841 21.713 1.00 44.25 306 VAL A C 1
ATOM 2001 O O . VAL A 1 306 ? 7.074 -37.497 20.976 1.00 44.25 306 VAL A O 1
ATOM 2004 N N . SER A 1 307 ? 8.676 -37.419 22.550 1.00 39.69 307 SER A N 1
ATOM 2005 C CA . SER A 1 307 ? 8.721 -38.862 22.820 1.00 39.69 307 SER A CA 1
ATOM 2006 C C . SER A 1 307 ? 7.603 -39.237 23.795 1.00 39.69 307 SER A C 1
ATOM 2008 O O . SER A 1 307 ? 7.582 -38.771 24.933 1.00 39.69 307 SER A O 1
ATOM 2010 N N . THR A 1 308 ? 6.658 -40.076 23.362 1.00 47.00 308 THR A N 1
ATOM 2011 C CA . THR A 1 308 ? 5.551 -40.573 24.203 1.00 47.00 308 THR A CA 1
ATOM 2012 C C . THR A 1 308 ? 5.544 -42.096 24.206 1.00 47.00 308 THR A C 1
ATOM 2014 O O . THR A 1 308 ? 4.666 -42.756 23.660 1.00 47.00 308 THR A O 1
ATOM 2017 N N . ALA A 1 309 ? 6.550 -42.687 24.846 1.00 39.72 309 ALA A N 1
ATOM 2018 C CA . ALA A 1 309 ? 6.742 -44.136 24.849 1.00 39.72 309 ALA A CA 1
ATOM 2019 C C . ALA A 1 309 ? 5.642 -44.952 25.577 1.00 39.72 309 ALA A C 1
ATOM 2021 O O . ALA A 1 309 ? 5.729 -46.176 25.573 1.00 39.72 309 ALA A O 1
ATOM 2022 N N . ALA A 1 310 ? 4.613 -44.338 26.184 1.00 43.88 310 ALA A N 1
ATOM 2023 C CA . ALA A 1 310 ? 3.684 -45.069 27.060 1.00 43.88 310 ALA A CA 1
ATOM 2024 C C . ALA A 1 310 ? 2.192 -44.670 27.030 1.00 43.88 310 ALA A C 1
ATOM 2026 O O . ALA A 1 310 ? 1.427 -45.247 27.800 1.00 43.88 310 ALA A O 1
ATOM 2027 N N . LEU A 1 311 ? 1.731 -43.725 26.196 1.00 48.50 311 LEU A N 1
ATOM 2028 C CA . LEU A 1 311 ? 0.371 -43.167 26.354 1.00 48.50 311 LEU A CA 1
ATOM 2029 C C . LEU A 1 311 ? -0.545 -43.426 25.133 1.00 48.50 311 LEU A C 1
ATOM 2031 O O . LEU A 1 311 ? -0.138 -43.152 24.005 1.00 48.50 311 LEU A O 1
ATOM 2035 N N . PRO A 1 312 ? -1.775 -43.962 25.326 1.00 54.34 312 PRO A N 1
ATOM 2036 C CA . PRO A 1 312 ? -2.638 -44.437 24.233 1.00 54.34 312 PRO A CA 1
ATOM 2037 C C . PRO A 1 312 ? -3.538 -43.363 23.598 1.00 54.34 312 PRO A C 1
ATOM 2039 O O . PRO A 1 312 ? -4.181 -43.640 22.580 1.00 54.34 312 PRO A O 1
ATOM 2042 N N . VAL A 1 313 ? -3.628 -42.170 24.200 1.00 54.44 313 VAL A N 1
ATOM 2043 C CA . VAL A 1 313 ? -4.551 -41.105 23.781 1.00 54.44 313 VAL A CA 1
ATOM 2044 C C . VAL A 1 313 ? -3.856 -39.748 23.778 1.00 54.44 313 VAL A C 1
ATOM 2046 O O . VAL A 1 313 ? -3.248 -39.349 24.772 1.00 54.44 313 VAL A O 1
ATOM 2049 N N . VAL A 1 314 ? -4.014 -39.016 22.674 1.00 59.09 314 VAL A N 1
ATOM 2050 C CA . VAL A 1 314 ? -3.580 -37.620 22.536 1.00 59.09 314 VAL A CA 1
ATOM 2051 C C . VAL A 1 314 ? -4.810 -36.753 22.293 1.00 59.09 314 VAL A C 1
ATOM 2053 O O . VAL A 1 314 ? -5.575 -37.003 21.359 1.00 59.09 314 VAL A O 1
ATOM 2056 N N . ARG A 1 315 ? -5.000 -35.734 23.139 1.00 58.97 315 ARG A N 1
ATOM 2057 C CA . ARG A 1 315 ? -6.054 -34.723 22.990 1.00 58.97 315 ARG A CA 1
ATOM 2058 C C . ARG A 1 315 ? -5.444 -33.355 22.772 1.00 58.97 315 ARG A C 1
ATOM 2060 O O . ARG A 1 315 ? -4.596 -32.925 23.552 1.00 58.97 315 ARG A O 1
ATOM 2067 N N . ILE A 1 316 ? -5.961 -32.664 21.767 1.00 60.91 316 ILE A N 1
ATOM 2068 C CA . ILE A 1 316 ? -5.615 -31.279 21.463 1.00 60.91 316 ILE A CA 1
ATOM 2069 C C . ILE A 1 316 ? -6.906 -30.469 21.577 1.00 60.91 316 ILE A C 1
ATOM 2071 O O . ILE A 1 316 ? -7.899 -30.815 20.933 1.00 60.91 316 ILE A O 1
ATOM 2075 N N . ARG A 1 317 ? -6.914 -29.444 22.437 1.00 50.78 317 ARG A N 1
ATOM 2076 C CA . ARG A 1 317 ? -8.029 -28.493 22.565 1.00 50.78 317 ARG A CA 1
ATOM 2077 C C . ARG A 1 317 ? -7.633 -27.159 21.959 1.00 50.78 317 ARG A C 1
ATOM 2079 O O . ARG A 1 317 ? -6.505 -26.719 22.165 1.00 50.78 317 ARG A O 1
ATOM 2086 N N . PHE A 1 318 ? -8.584 -26.523 21.290 1.00 53.25 318 PHE A N 1
ATOM 2087 C CA . PHE A 1 318 ? -8.429 -25.175 20.762 1.00 53.25 318 PHE A CA 1
ATOM 2088 C C . PHE A 1 318 ? -9.237 -24.179 21.603 1.00 53.25 318 PHE A C 1
ATOM 2090 O O . PHE A 1 318 ? -10.205 -24.584 22.262 1.00 53.25 318 PHE A O 1
ATOM 2097 N N . PRO A 1 319 ? -8.839 -22.897 21.621 1.00 46.53 319 PRO A N 1
ATOM 2098 C CA . PRO A 1 319 ? -9.676 -21.823 22.133 1.00 46.53 319 PRO A CA 1
ATOM 2099 C C . PRO A 1 319 ? -11.045 -21.811 21.439 1.00 46.53 319 PRO A C 1
ATOM 2101 O O . PRO A 1 319 ? -11.183 -22.151 20.262 1.00 46.53 319 PRO A O 1
ATOM 2104 N N . GLU A 1 320 ? -12.078 -21.450 22.192 1.00 42.84 320 GLU A N 1
ATOM 2105 C CA . GLU A 1 320 ? -13.459 -21.433 21.715 1.00 42.84 320 GLU A CA 1
ATOM 2106 C C . GLU A 1 320 ? -13.625 -20.369 20.611 1.00 42.84 320 GLU A C 1
ATOM 2108 O O . GLU A 1 320 ? -13.337 -19.198 20.834 1.00 42.84 320 GLU A O 1
ATOM 2113 N N . GLY A 1 321 ? -14.070 -20.774 19.413 1.00 44.00 321 GLY A N 1
ATOM 2114 C CA . GLY A 1 321 ? -14.318 -19.867 18.279 1.00 44.00 321 GLY A CA 1
ATOM 2115 C C . GLY A 1 321 ? -13.292 -19.904 17.136 1.00 44.00 321 GLY A C 1
ATOM 2116 O O . GLY A 1 321 ? -13.545 -19.311 16.084 1.00 44.00 321 GLY A O 1
ATOM 2117 N N . GLU A 1 322 ? -12.181 -20.633 17.273 1.00 44.53 322 GLU A N 1
ATOM 2118 C CA . GLU A 1 322 ? -11.164 -20.742 16.218 1.00 44.53 322 GLU A CA 1
ATOM 2119 C C . GLU A 1 322 ? -11.507 -21.801 15.152 1.00 44.53 322 GLU A C 1
ATOM 2121 O O . GLU A 1 322 ? -11.974 -22.904 15.438 1.00 44.53 322 GLU A O 1
ATOM 2126 N N . ARG A 1 323 ? -11.249 -21.475 13.878 1.00 46.00 323 ARG A N 1
ATOM 2127 C CA . ARG A 1 323 ? -11.254 -22.434 12.761 1.00 46.00 323 ARG A CA 1
ATOM 2128 C C . ARG A 1 323 ? -9.810 -22.668 12.343 1.00 46.00 323 ARG A C 1
ATOM 2130 O O . ARG A 1 323 ? -9.156 -21.728 11.908 1.00 46.00 323 ARG A O 1
ATOM 2137 N N . ALA A 1 324 ? -9.335 -23.903 12.422 1.00 46.22 324 ALA A N 1
ATOM 2138 C CA . ALA A 1 324 ? -7.965 -24.235 12.052 1.00 46.22 324 ALA A CA 1
ATOM 2139 C C . ALA A 1 324 ? -7.923 -25.436 11.102 1.00 46.22 324 ALA A C 1
ATOM 2141 O O . ALA A 1 324 ? -8.763 -26.336 11.176 1.00 46.22 324 ALA A O 1
ATOM 2142 N N . PHE A 1 325 ? -6.949 -25.427 10.188 1.00 44.25 325 PHE A N 1
ATOM 2143 C CA . PHE A 1 325 ? -6.645 -26.560 9.324 1.00 44.25 325 PHE A CA 1
ATOM 2144 C C . PHE A 1 325 ? -5.395 -27.250 9.854 1.00 44.25 325 PHE A C 1
ATOM 2146 O O . PHE A 1 325 ? -4.449 -26.612 10.317 1.00 44.25 325 PHE A O 1
ATOM 2153 N N . PHE A 1 326 ? -5.378 -28.575 9.768 1.00 49.19 326 PHE A N 1
ATOM 2154 C CA . PHE A 1 326 ? -4.309 -29.372 10.354 1.00 49.19 326 PHE A CA 1
ATOM 2155 C C . PHE A 1 326 ? -3.780 -30.377 9.340 1.00 49.19 326 PHE A C 1
ATOM 2157 O O . PHE A 1 326 ? -4.554 -31.105 8.714 1.00 49.19 326 PHE A O 1
ATOM 2164 N N . GLY A 1 327 ? -2.456 -30.427 9.211 1.00 44.53 327 GLY A N 1
ATOM 2165 C CA . GLY A 1 327 ? -1.739 -31.577 8.678 1.00 44.53 327 GLY A CA 1
ATOM 2166 C C . GLY A 1 327 ? -1.001 -32.269 9.822 1.00 44.53 327 GLY A C 1
ATOM 2167 O O . GLY A 1 327 ? -0.389 -31.598 10.648 1.00 44.53 327 GLY A O 1
ATOM 2168 N N . PHE A 1 328 ? -1.059 -33.599 9.878 1.00 54.06 328 PHE A N 1
ATOM 2169 C CA . PHE A 1 328 ? -0.324 -34.395 10.862 1.00 54.06 328 PHE A CA 1
ATOM 2170 C C . PHE A 1 328 ? 0.640 -35.317 10.131 1.00 54.06 328 PHE A C 1
ATOM 2172 O O . PHE A 1 328 ? 0.209 -36.068 9.261 1.00 54.06 328 PHE A O 1
ATOM 2179 N N . VAL A 1 329 ? 1.917 -35.311 10.510 1.00 49.00 329 VAL A N 1
ATOM 2180 C CA . VAL A 1 329 ? 2.886 -36.280 9.990 1.00 49.00 329 VAL A CA 1
ATOM 2181 C C . VAL A 1 329 ? 3.147 -37.337 11.054 1.00 49.00 329 VAL A C 1
ATOM 2183 O O . VAL A 1 329 ? 3.672 -37.054 12.131 1.00 49.00 329 VAL A O 1
ATOM 2186 N N . PHE A 1 330 ? 2.785 -38.578 10.739 1.00 53.59 330 PHE A N 1
ATOM 2187 C CA . PHE A 1 330 ? 3.078 -39.736 11.574 1.00 53.59 330 PHE A CA 1
ATOM 2188 C C . PHE A 1 330 ? 4.268 -40.492 10.978 1.00 53.59 330 PHE A C 1
ATOM 2190 O O . PHE A 1 330 ? 4.215 -40.882 9.817 1.00 53.59 330 PHE A O 1
ATOM 2197 N N . GLN A 1 331 ? 5.318 -40.751 11.760 1.00 51.53 331 GLN A N 1
ATOM 2198 C CA . GLN A 1 331 ? 6.390 -41.665 11.353 1.00 51.53 331 GLN A CA 1
ATOM 2199 C C . GLN A 1 331 ? 6.478 -42.819 12.343 1.00 51.53 331 GLN A C 1
ATOM 2201 O O . GLN A 1 331 ? 6.938 -42.658 13.471 1.00 51.53 331 GLN A O 1
ATOM 2206 N N . SER A 1 332 ? 6.011 -43.993 11.925 1.00 51.75 332 SER A N 1
ATOM 2207 C CA . SER A 1 332 ? 6.188 -45.223 12.690 1.00 51.75 332 SER A CA 1
ATOM 2208 C C . SER A 1 332 ? 7.044 -46.207 11.905 1.00 51.75 332 SER A C 1
ATOM 2210 O O . SER A 1 332 ? 6.867 -46.387 10.701 1.00 51.75 332 SER A O 1
ATOM 2212 N N . ASN A 1 333 ? 7.967 -46.855 12.611 1.00 50.09 333 ASN A N 1
ATOM 2213 C CA . ASN A 1 333 ? 8.737 -48.000 12.132 1.00 50.09 333 ASN A CA 1
ATOM 2214 C C . ASN A 1 333 ? 7.967 -49.327 12.273 1.00 50.09 333 ASN A C 1
ATOM 2216 O O . ASN A 1 333 ? 8.499 -50.381 11.933 1.00 50.09 333 ASN A O 1
ATOM 2220 N N . VAL A 1 334 ? 6.725 -49.288 12.768 1.00 56.06 334 VAL A N 1
ATOM 2221 C CA . VAL A 1 334 ? 5.834 -50.442 12.919 1.00 56.06 334 VAL A CA 1
ATOM 2222 C C . VAL A 1 334 ? 4.479 -50.083 12.318 1.00 56.06 334 VAL A C 1
ATOM 2224 O O . VAL A 1 334 ? 4.017 -48.955 12.464 1.00 56.06 334 VAL A O 1
ATOM 2227 N N . GLN A 1 335 ? 3.811 -51.037 11.669 1.00 57.81 335 GLN A N 1
ATOM 2228 C CA . GLN A 1 335 ? 2.451 -50.816 11.189 1.00 57.81 335 GLN A CA 1
ATOM 2229 C C . GLN A 1 335 ? 1.530 -50.538 12.383 1.00 57.81 335 GLN A C 1
ATOM 2231 O O . GLN A 1 335 ? 1.287 -51.417 13.211 1.00 57.81 335 GLN A O 1
ATOM 2236 N N . THR A 1 336 ? 1.049 -49.300 12.498 1.00 60.41 336 THR A N 1
ATOM 2237 C CA . THR A 1 336 ? 0.133 -48.900 13.573 1.00 60.41 336 THR A CA 1
ATOM 2238 C C . THR A 1 336 ? -1.180 -48.410 13.008 1.00 60.41 336 THR A C 1
ATOM 2240 O O . THR A 1 336 ? -1.220 -47.731 11.982 1.00 60.41 336 THR A O 1
ATOM 2243 N N . THR A 1 337 ? -2.245 -48.782 13.707 1.00 64.25 337 THR A N 1
ATOM 2244 C CA . THR A 1 337 ? -3.619 -48.447 13.378 1.00 64.25 337 THR A CA 1
ATOM 2245 C C . THR A 1 337 ? -4.108 -47.392 14.361 1.00 64.25 337 THR A C 1
ATOM 2247 O O . THR A 1 337 ? -4.033 -47.585 15.581 1.00 64.25 337 THR A O 1
ATOM 2250 N N . TRP A 1 338 ? -4.561 -46.264 13.823 1.00 61.03 338 TRP A N 1
ATOM 2251 C CA . TRP A 1 338 ? -5.079 -45.146 14.601 1.00 61.03 338 TRP A CA 1
ATOM 2252 C C . TRP A 1 338 ? -6.520 -44.867 14.246 1.00 61.03 338 TRP A C 1
ATOM 2254 O O . TRP A 1 338 ? -6.864 -44.780 13.068 1.00 61.03 338 TRP A O 1
ATOM 2264 N N . SER A 1 339 ? -7.316 -44.629 15.275 1.00 70.12 339 SER A N 1
ATOM 2265 C CA . SER A 1 339 ? -8.647 -44.068 15.151 1.00 70.12 339 SER A CA 1
ATOM 2266 C C . SER A 1 339 ? -8.598 -42.596 15.573 1.00 70.12 339 SER A C 1
ATOM 2268 O O . SER A 1 339 ? -7.920 -42.247 16.541 1.00 70.12 339 SER A O 1
ATOM 2270 N N . TYR A 1 340 ? -9.307 -41.710 14.869 1.00 76.06 340 TYR A N 1
ATOM 2271 C CA . TYR A 1 340 ? -9.476 -40.310 15.290 1.00 76.06 340 TYR A CA 1
ATOM 2272 C C . TYR A 1 340 ? -10.950 -39.901 15.355 1.00 76.06 340 TYR A C 1
ATOM 2274 O O . TYR A 1 340 ? -11.784 -40.420 14.611 1.00 76.06 340 TYR A O 1
ATOM 2282 N N . ARG A 1 341 ? -11.281 -38.968 16.248 1.00 71.38 341 ARG A N 1
ATOM 2283 C CA . ARG A 1 341 ? -12.594 -38.311 16.302 1.00 71.38 341 ARG A CA 1
ATOM 2284 C C . ARG A 1 341 ? -12.441 -36.827 16.593 1.00 71.38 341 ARG A C 1
ATOM 2286 O O . ARG A 1 341 ? -11.445 -36.392 17.166 1.00 71.38 341 ARG A O 1
ATOM 2293 N N . ILE A 1 342 ? -13.446 -36.058 16.199 1.00 72.81 342 ILE A N 1
ATOM 2294 C CA . ILE A 1 342 ? -13.428 -34.596 16.267 1.00 72.81 342 ILE A CA 1
ATOM 2295 C C . ILE A 1 342 ? -14.544 -34.138 17.191 1.00 72.81 342 ILE A C 1
ATOM 2297 O O . ILE A 1 342 ? -15.654 -34.670 17.140 1.00 72.81 342 ILE A O 1
ATOM 2301 N N . ARG A 1 343 ? -14.245 -33.164 18.045 1.00 68.44 343 ARG A N 1
ATOM 2302 C CA . ARG A 1 343 ? -15.235 -32.460 18.849 1.00 68.44 343 ARG A CA 1
ATOM 2303 C C . ARG A 1 343 ? -15.673 -31.216 18.098 1.00 68.44 343 ARG A C 1
ATOM 2305 O O . ARG A 1 343 ? -14.823 -30.457 17.648 1.00 68.44 343 ARG A O 1
ATOM 2312 N N . LYS A 1 344 ? -16.974 -30.996 17.981 1.00 69.62 344 LYS A N 1
ATOM 2313 C CA . LYS A 1 344 ? -17.542 -29.790 17.385 1.00 69.62 344 LYS A CA 1
ATOM 2314 C C . LYS A 1 344 ? -18.682 -29.297 18.263 1.00 69.62 344 LYS A C 1
ATOM 2316 O O . LYS A 1 344 ? -19.515 -30.106 18.669 1.00 69.62 344 LYS A O 1
ATOM 2321 N N . ASP A 1 345 ? -18.689 -28.004 18.564 1.00 71.56 345 ASP A N 1
ATOM 2322 C CA . ASP A 1 345 ? -19.687 -27.347 19.408 1.00 71.56 345 ASP A CA 1
ATOM 2323 C C . ASP A 1 345 ? -19.826 -28.070 20.763 1.00 71.56 345 ASP A C 1
ATOM 2325 O O . ASP A 1 345 ? -20.912 -28.360 21.262 1.00 71.56 345 ASP A O 1
ATOM 2329 N N . GLY A 1 346 ? -18.685 -28.480 21.328 1.00 69.69 346 GLY A N 1
ATOM 2330 C CA . GLY A 1 346 ? -18.641 -29.210 22.594 1.00 69.69 346 GLY A CA 1
ATOM 2331 C C . GLY A 1 346 ? -19.038 -30.696 22.536 1.00 69.69 346 GLY A C 1
ATOM 2332 O O . GLY A 1 346 ? -18.914 -31.372 23.564 1.00 69.69 346 GLY A O 1
ATOM 2333 N N . VAL A 1 347 ? -19.402 -31.255 21.378 1.00 71.62 347 VAL A N 1
ATOM 2334 C CA . VAL A 1 347 ? -19.843 -32.657 21.224 1.00 71.62 347 VAL A CA 1
ATOM 2335 C C . VAL A 1 347 ? -18.830 -33.481 20.428 1.00 71.62 347 VAL A C 1
ATOM 2337 O O . VAL A 1 347 ? -18.392 -33.073 19.357 1.00 71.62 347 VAL A O 1
ATOM 2340 N N . TRP A 1 348 ? -18.440 -34.654 20.939 1.00 74.00 348 TRP A N 1
ATOM 2341 C CA . TRP A 1 348 ? -17.566 -35.584 20.211 1.00 74.00 348 TRP A CA 1
ATOM 2342 C C . TRP A 1 348 ? -18.343 -36.332 19.127 1.00 74.00 348 TRP A C 1
ATOM 2344 O O . TRP A 1 348 ? -19.350 -36.976 19.418 1.00 74.00 348 TRP A O 1
ATOM 2354 N N . GLY A 1 349 ? -17.841 -36.292 17.894 1.00 73.31 349 GLY A N 1
ATOM 2355 C CA . GLY A 1 349 ? -18.306 -37.150 16.811 1.00 73.31 349 GLY A CA 1
ATOM 2356 C C . GLY A 1 349 ? -17.915 -38.619 17.007 1.00 73.31 349 GLY A C 1
ATOM 2357 O O . GLY A 1 349 ? -17.144 -38.978 17.905 1.00 73.31 349 GLY A O 1
ATOM 2358 N N . SER A 1 350 ? -18.439 -39.481 16.134 1.00 78.69 350 SER A N 1
ATOM 2359 C CA . SER A 1 350 ? -17.994 -40.872 16.013 1.00 78.69 350 SER A CA 1
ATOM 2360 C C . SER A 1 350 ? -16.530 -40.945 15.569 1.00 78.69 350 SER A C 1
ATOM 2362 O O . SER A 1 350 ? -15.997 -39.990 15.009 1.00 78.69 350 SER A O 1
ATOM 2364 N N . TRP A 1 351 ? -15.873 -42.083 15.794 1.00 74.56 351 TRP A N 1
ATOM 2365 C CA . TRP A 1 351 ? -14.546 -42.339 15.229 1.00 74.56 351 TRP A CA 1
ATOM 2366 C C . TRP A 1 351 ? -14.643 -42.337 13.697 1.00 74.56 351 TRP A C 1
ATOM 2368 O O . TRP A 1 351 ? -15.449 -43.070 13.128 1.00 74.56 351 TRP A O 1
ATOM 2378 N N . LEU A 1 352 ? -13.903 -41.431 13.052 1.00 62.44 352 LEU A N 1
ATOM 2379 C CA . LEU A 1 352 ? -14.109 -41.026 11.655 1.00 62.44 352 LEU A CA 1
ATOM 2380 C C . LEU A 1 352 ? -13.253 -41.803 10.652 1.00 62.44 352 LEU A C 1
ATOM 2382 O O . LEU A 1 352 ? -13.513 -41.729 9.454 1.00 62.44 352 LEU A O 1
ATOM 2386 N N . GLY A 1 353 ? -12.257 -42.561 11.104 1.00 61.91 353 GLY A N 1
ATOM 2387 C CA . GLY A 1 353 ? -11.449 -43.367 10.201 1.00 61.91 353 GLY A CA 1
ATOM 2388 C C . GLY A 1 353 ? -10.299 -44.078 10.885 1.00 61.91 353 GLY A C 1
ATOM 2389 O O . GLY A 1 353 ? -9.897 -43.717 11.991 1.00 61.91 353 GLY A O 1
ATOM 2390 N N . THR A 1 354 ? -9.785 -45.080 10.178 1.00 58.31 354 THR A N 1
ATOM 2391 C CA . THR A 1 354 ? -8.648 -45.898 10.573 1.00 58.31 354 THR A CA 1
ATOM 2392 C C . THR A 1 354 ? -7.454 -45.562 9.690 1.00 58.31 354 THR A C 1
ATOM 2394 O O . THR A 1 354 ? -7.538 -45.641 8.466 1.00 58.31 354 THR A O 1
ATOM 2397 N N . VAL A 1 355 ? -6.339 -45.187 10.302 1.00 59.22 355 VAL A N 1
ATOM 2398 C CA . VAL A 1 355 ? -5.121 -44.785 9.603 1.00 59.22 355 VAL A CA 1
ATOM 2399 C C . VAL A 1 355 ? -4.042 -45.833 9.850 1.00 59.22 355 VAL A C 1
ATOM 2401 O O . VAL A 1 355 ? -3.650 -46.044 10.996 1.00 59.22 355 VAL A O 1
ATOM 2404 N N . ASN A 1 356 ? -3.571 -46.480 8.781 1.00 58.03 356 ASN A N 1
ATOM 2405 C CA . ASN A 1 356 ? -2.456 -47.426 8.824 1.00 58.03 356 ASN A CA 1
ATOM 2406 C C . ASN A 1 356 ? -1.177 -46.728 8.362 1.00 58.03 356 ASN A C 1
ATOM 2408 O O . ASN A 1 356 ? -1.119 -46.250 7.233 1.00 58.03 356 ASN A O 1
ATOM 2412 N N . THR A 1 357 ? -0.154 -46.680 9.212 1.00 56.38 357 THR A N 1
ATOM 2413 C CA . THR A 1 357 ? 1.140 -46.078 8.861 1.00 56.38 357 THR A CA 1
ATOM 2414 C C . THR A 1 357 ? 2.220 -47.142 8.738 1.00 56.38 357 THR A C 1
ATOM 2416 O O . THR A 1 357 ? 2.589 -47.772 9.723 1.00 56.38 357 THR A O 1
ATOM 2419 N N . SER A 1 358 ? 2.759 -47.329 7.535 1.00 47.50 358 SER A N 1
ATOM 2420 C CA . SER A 1 358 ? 4.091 -47.907 7.335 1.00 47.50 358 SER A CA 1
ATOM 2421 C C . SER A 1 358 ? 4.889 -46.946 6.459 1.00 47.50 358 SER A C 1
ATOM 2423 O O . SER A 1 358 ? 4.658 -46.890 5.259 1.00 47.50 358 SER A O 1
ATOM 2425 N N . GLY A 1 359 ? 5.779 -46.152 7.056 1.00 49.69 359 GLY A N 1
ATOM 2426 C CA . GLY A 1 359 ? 6.724 -45.308 6.309 1.00 49.69 359 GLY A CA 1
ATOM 2427 C C . GLY A 1 359 ? 6.159 -44.122 5.509 1.00 49.69 359 GLY A C 1
ATOM 2428 O O . GLY A 1 359 ? 6.959 -43.398 4.927 1.00 49.69 359 GLY A O 1
ATOM 2429 N N . ASP A 1 360 ? 4.845 -43.879 5.506 1.00 40.81 360 ASP A N 1
ATOM 2430 C CA . ASP A 1 360 ? 4.219 -42.830 4.688 1.00 40.81 360 ASP A CA 1
ATOM 2431 C C . ASP A 1 360 ? 3.779 -41.586 5.474 1.00 40.81 360 ASP A C 1
ATOM 2433 O O . ASP A 1 360 ? 3.167 -41.663 6.543 1.00 40.81 360 ASP A O 1
ATOM 2437 N N . THR A 1 361 ? 4.020 -40.422 4.865 1.00 44.12 361 THR A N 1
ATOM 2438 C CA . THR A 1 361 ? 3.478 -39.121 5.270 1.00 44.12 361 THR A CA 1
ATOM 2439 C C . THR A 1 361 ? 1.994 -39.048 4.930 1.00 44.12 361 THR A C 1
ATOM 2441 O O . THR A 1 361 ? 1.616 -38.993 3.759 1.00 44.12 361 THR A O 1
ATOM 2444 N N . ILE A 1 362 ? 1.134 -38.964 5.941 1.00 45.78 362 ILE A N 1
ATOM 2445 C CA . ILE A 1 362 ? -0.293 -38.720 5.721 1.00 45.78 362 ILE A CA 1
ATOM 2446 C C . ILE A 1 362 ? -0.536 -37.220 5.632 1.00 45.78 362 ILE A C 1
ATOM 2448 O O . ILE A 1 362 ? -0.135 -36.453 6.497 1.00 45.78 362 ILE A O 1
ATOM 2452 N N . ARG A 1 363 ? -1.243 -36.791 4.590 1.00 46.81 363 ARG A N 1
ATOM 2453 C CA . ARG A 1 363 ? -1.854 -35.461 4.535 1.00 46.81 363 ARG A CA 1
ATOM 2454 C C . ARG A 1 363 ? -3.356 -35.670 4.640 1.00 46.81 363 ARG A C 1
ATOM 2456 O O . ARG A 1 363 ? -3.974 -36.110 3.675 1.00 46.81 363 ARG A O 1
ATOM 2463 N N . SER A 1 364 ? -3.942 -35.449 5.814 1.00 46.62 364 SER A N 1
ATOM 2464 C CA . SER A 1 364 ? -5.397 -35.522 5.947 1.00 46.62 364 SER A CA 1
ATOM 2465 C C . SER A 1 364 ? -6.057 -34.255 5.410 1.00 46.62 364 SER A C 1
ATOM 2467 O O . SER A 1 364 ? -5.489 -33.166 5.476 1.00 46.62 364 SER A O 1
ATOM 2469 N N . ASN A 1 365 ? -7.270 -34.410 4.879 1.00 43.41 365 ASN A N 1
ATOM 2470 C CA . ASN A 1 365 ? -8.088 -33.297 4.410 1.00 43.41 365 ASN A CA 1
ATOM 2471 C C . ASN A 1 365 ? -8.546 -32.411 5.576 1.00 43.41 365 ASN A C 1
ATOM 2473 O O . ASN A 1 365 ? -8.649 -32.862 6.713 1.00 43.41 365 ASN A O 1
ATOM 2477 N N . ALA A 1 366 ? -8.830 -31.148 5.258 1.00 48.12 366 ALA A N 1
ATOM 2478 C CA . AL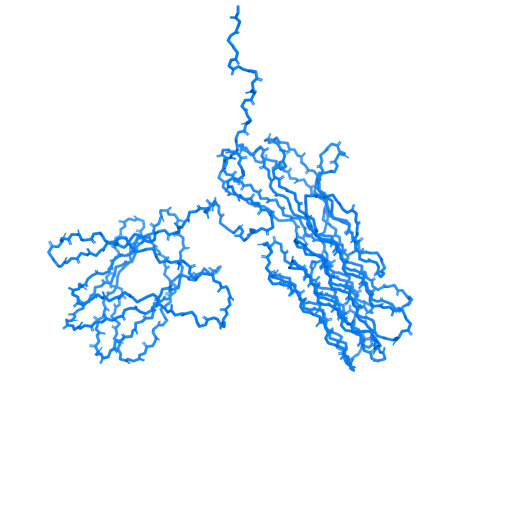A A 1 366 ? -9.327 -30.128 6.172 1.00 48.12 366 ALA A CA 1
ATOM 2479 C C . ALA A 1 366 ? -10.484 -30.628 7.054 1.00 48.12 366 ALA A C 1
ATOM 2481 O O . ALA A 1 366 ? -11.463 -31.176 6.544 1.00 48.12 366 ALA A O 1
ATOM 2482 N N . PHE A 1 367 ? -10.410 -30.371 8.360 1.00 53.78 367 PHE A N 1
ATOM 2483 C CA . PHE A 1 367 ? -11.502 -30.652 9.287 1.00 53.78 367 PHE A CA 1
ATOM 2484 C C . PHE A 1 367 ? -11.938 -29.393 10.037 1.00 53.78 367 PHE A C 1
ATOM 2486 O O . PHE A 1 367 ? -11.153 -28.471 10.220 1.00 53.78 367 PHE A O 1
ATOM 2493 N N . LYS A 1 368 ? -13.198 -29.368 10.489 1.00 53.12 368 LYS A N 1
ATOM 2494 C CA . LYS A 1 368 ? -13.794 -28.258 11.243 1.00 53.12 368 LYS A CA 1
ATOM 2495 C C . LYS A 1 368 ? -14.257 -28.756 12.619 1.00 53.12 368 LYS A C 1
ATOM 2497 O O . LYS A 1 368 ? -15.199 -29.546 12.674 1.00 53.12 368 LYS A O 1
ATOM 2502 N N . GLY A 1 369 ? -13.620 -28.300 13.699 1.00 60.41 369 GLY A N 1
ATOM 2503 C CA . GLY A 1 369 ? -13.994 -28.623 15.084 1.00 60.41 369 GLY A CA 1
ATOM 2504 C C . GLY A 1 369 ? -13.062 -27.995 16.130 1.00 60.41 369 GLY A C 1
ATOM 2505 O O . GLY A 1 369 ? -11.997 -27.498 15.777 1.00 60.41 369 GLY A O 1
ATOM 2506 N N . ASP A 1 370 ? -13.464 -28.061 17.402 1.00 59.12 370 ASP A N 1
ATOM 2507 C CA . ASP A 1 370 ? -12.852 -27.353 18.544 1.00 59.12 370 ASP A CA 1
ATOM 2508 C C . ASP A 1 370 ? -11.890 -28.246 19.355 1.00 59.12 370 ASP A C 1
ATOM 2510 O O . ASP A 1 370 ? -11.161 -27.785 20.235 1.00 59.12 370 ASP A O 1
ATOM 2514 N N . ALA A 1 371 ? -11.876 -29.555 19.082 1.00 63.22 371 ALA A N 1
ATOM 2515 C CA . ALA A 1 371 ? -10.852 -30.473 19.579 1.00 63.22 371 ALA A CA 1
ATOM 2516 C C . ALA A 1 371 ? -10.703 -31.688 18.658 1.00 63.22 371 ALA A C 1
ATOM 2518 O O . ALA A 1 371 ? -11.653 -32.096 17.985 1.00 63.22 371 ALA A O 1
ATOM 2519 N N . ILE A 1 372 ? -9.532 -32.320 18.683 1.00 69.06 372 ILE A N 1
ATOM 2520 C CA . ILE A 1 372 ? -9.297 -33.619 18.044 1.00 69.06 372 ILE A CA 1
ATOM 2521 C C . ILE A 1 372 ? -8.731 -34.602 19.067 1.00 69.06 372 ILE A C 1
ATOM 2523 O O . ILE A 1 372 ? -7.931 -34.240 19.935 1.00 69.06 372 ILE A O 1
ATOM 2527 N N . GLU A 1 373 ? -9.189 -35.848 18.989 1.00 71.25 373 GLU A N 1
ATOM 2528 C CA . GLU A 1 373 ? -8.689 -36.946 19.805 1.00 71.25 373 GLU A CA 1
ATOM 2529 C C . GLU A 1 373 ? -8.211 -38.070 18.900 1.00 71.25 373 GLU A C 1
ATOM 2531 O O . GLU A 1 373 ? -8.948 -38.549 18.034 1.00 71.25 373 GLU A O 1
ATOM 2536 N N . PHE A 1 374 ? -6.982 -38.501 19.151 1.00 71.56 374 PHE A N 1
ATOM 2537 C CA . PHE A 1 374 ? -6.400 -39.683 18.544 1.00 71.56 374 PHE A CA 1
ATOM 2538 C C . PHE A 1 374 ? -6.378 -40.796 19.575 1.00 71.56 374 PHE A C 1
ATOM 2540 O O . PHE A 1 374 ? -5.934 -40.598 20.710 1.00 71.56 374 PHE A O 1
ATOM 2547 N N . ARG A 1 375 ? -6.836 -41.972 19.162 1.00 69.38 375 ARG A N 1
ATOM 2548 C CA . ARG A 1 375 ? -6.714 -43.199 19.930 1.00 69.38 375 ARG A CA 1
ATOM 2549 C C . ARG A 1 375 ? -5.923 -44.204 19.128 1.00 69.38 375 ARG A C 1
ATOM 2551 O O . ARG A 1 375 ? -6.153 -44.412 17.938 1.00 69.38 375 ARG A O 1
ATOM 2558 N N . ARG A 1 376 ? -4.997 -44.836 19.826 1.00 64.56 376 ARG A N 1
ATOM 2559 C CA . ARG A 1 376 ? -4.195 -45.908 19.280 1.00 64.56 376 ARG A CA 1
ATOM 2560 C C . ARG A 1 376 ? -4.846 -47.258 19.543 1.00 64.56 376 ARG A C 1
ATOM 2562 O O . ARG A 1 376 ? -5.244 -47.527 20.676 1.00 64.56 376 ARG A O 1
ATOM 2569 N N . ASP A 1 377 ? -4.878 -48.109 18.521 1.00 63.03 377 ASP A N 1
ATOM 2570 C CA . ASP A 1 377 ? -5.520 -49.420 18.625 1.00 63.03 377 ASP A CA 1
ATOM 2571 C C . ASP A 1 377 ? -4.532 -50.551 19.022 1.00 63.03 377 ASP A C 1
ATOM 2573 O O . ASP A 1 377 ? -4.991 -51.578 19.505 1.00 63.03 377 ASP A O 1
ATOM 2577 N N . ASN A 1 378 ? -3.193 -50.365 18.925 1.00 57.19 378 ASN A N 1
ATOM 2578 C CA . ASN A 1 378 ? -2.157 -51.374 19.288 1.00 57.19 378 ASN A CA 1
ATOM 2579 C C . ASN A 1 378 ? -0.833 -50.798 19.873 1.00 57.19 378 ASN A C 1
ATOM 2581 O O . ASN A 1 378 ? -0.357 -49.772 19.393 1.00 57.19 378 ASN A O 1
ATOM 2585 N N . TYR A 1 379 ? -0.190 -51.477 20.847 1.00 49.62 379 TYR A N 1
ATOM 2586 C CA . TYR A 1 379 ? 0.915 -50.985 21.716 1.00 49.62 379 TYR A CA 1
ATOM 2587 C C . TYR A 1 379 ? 2.369 -51.267 21.233 1.00 49.62 379 TYR A C 1
ATOM 2589 O O . TYR A 1 379 ? 2.922 -52.331 21.492 1.00 49.62 379 TYR A O 1
ATOM 2597 N N . SER A 1 380 ? 3.055 -50.286 20.638 1.00 49.91 380 SER A N 1
ATOM 2598 C CA . SER A 1 380 ? 4.531 -50.268 20.447 1.00 49.91 380 SER A CA 1
ATOM 2599 C C . SER A 1 380 ? 5.087 -48.831 20.571 1.00 49.91 380 SER A C 1
ATOM 2601 O O . SER A 1 380 ? 4.310 -47.891 20.575 1.00 49.91 380 SER A O 1
ATOM 2603 N N . ALA A 1 381 ? 6.388 -48.574 20.717 1.00 44.97 381 ALA A N 1
ATOM 2604 C CA . ALA A 1 381 ? 6.889 -47.190 20.875 1.00 44.97 381 ALA A CA 1
ATOM 2605 C C . ALA A 1 381 ? 6.687 -46.320 19.603 1.00 44.97 381 ALA A C 1
ATOM 2607 O O . ALA A 1 381 ? 6.661 -46.853 18.496 1.00 44.97 381 ALA A O 1
ATOM 2608 N N . PHE A 1 382 ? 6.522 -44.996 19.746 1.00 45.28 382 PHE A N 1
ATOM 2609 C CA . PHE A 1 382 ? 6.343 -44.047 18.629 1.00 45.28 382 PHE A CA 1
ATOM 2610 C C . PHE A 1 382 ? 6.913 -42.653 18.958 1.00 45.28 382 PHE A C 1
ATOM 2612 O O . PHE A 1 382 ? 6.964 -42.267 20.126 1.00 45.28 382 PHE A O 1
ATOM 2619 N N . ASN A 1 383 ? 7.280 -41.900 17.914 1.00 45.88 383 ASN A N 1
ATOM 2620 C CA . ASN A 1 383 ? 7.713 -40.504 17.971 1.00 45.88 383 ASN A CA 1
ATOM 2621 C C . ASN A 1 383 ? 6.844 -39.655 17.022 1.00 45.88 383 ASN A C 1
ATOM 2623 O O . ASN A 1 383 ? 6.702 -39.993 15.848 1.00 45.88 383 ASN A O 1
ATOM 2627 N N . MET A 1 384 ? 6.273 -38.552 17.517 1.00 42.94 384 MET A N 1
ATOM 2628 C CA . MET A 1 384 ? 5.546 -37.576 16.693 1.00 42.94 384 MET A CA 1
ATOM 2629 C C . MET A 1 384 ? 6.518 -36.475 16.265 1.00 42.94 384 MET A C 1
ATOM 2631 O O . MET A 1 384 ? 7.171 -35.889 17.127 1.00 42.94 384 MET A O 1
ATOM 2635 N N . TYR A 1 385 ? 6.635 -36.216 14.960 1.00 40.53 385 TYR A N 1
ATOM 2636 C CA . TYR A 1 385 ? 7.720 -35.382 14.424 1.00 40.53 385 TYR A CA 1
ATOM 2637 C C . TYR A 1 385 ? 7.291 -33.997 13.925 1.00 40.53 385 TYR A C 1
ATOM 2639 O O . TYR A 1 385 ? 8.160 -33.147 13.761 1.00 40.53 385 TYR A O 1
ATOM 2647 N N . GLU A 1 386 ? 5.998 -33.724 13.707 1.00 42.81 386 GLU A N 1
ATOM 2648 C CA . GLU A 1 386 ? 5.586 -32.431 13.145 1.00 42.81 386 GLU A CA 1
ATOM 2649 C C . GLU A 1 386 ? 4.148 -32.035 13.513 1.00 42.81 386 GLU A C 1
ATOM 2651 O O . GLU A 1 386 ? 3.219 -32.839 13.401 1.00 42.81 386 GLU A O 1
ATOM 2656 N N . PHE A 1 387 ? 3.971 -30.772 13.912 1.00 43.53 387 PHE A N 1
ATOM 2657 C CA . PHE A 1 387 ? 2.679 -30.095 14.016 1.00 43.53 387 PHE A CA 1
ATOM 2658 C C . PHE A 1 387 ? 2.782 -28.762 13.275 1.00 43.53 387 PHE A C 1
ATOM 2660 O O . PHE A 1 387 ? 3.480 -27.857 13.727 1.00 43.53 387 PHE A O 1
ATOM 2667 N N . ALA A 1 388 ? 2.088 -28.647 12.144 1.00 44.59 388 ALA A N 1
ATOM 2668 C CA . ALA A 1 388 ? 1.967 -27.399 11.403 1.00 44.59 388 ALA A CA 1
ATOM 2669 C C . ALA A 1 388 ? 0.473 -27.075 11.245 1.00 44.59 388 ALA A C 1
ATOM 2671 O O . ALA A 1 388 ? -0.219 -27.734 10.456 1.00 44.59 388 ALA A O 1
ATOM 2672 N N . PRO A 1 389 ? -0.070 -26.107 12.007 1.00 40.62 389 PRO A N 1
ATOM 2673 C CA . PRO A 1 389 ? -1.374 -25.562 11.688 1.00 40.62 389 PRO A CA 1
ATOM 2674 C C . PRO A 1 389 ? -1.240 -24.817 10.359 1.00 40.62 389 PRO A C 1
ATOM 2676 O O . PRO A 1 389 ? -0.409 -23.922 10.207 1.00 40.62 389 PRO A O 1
ATOM 2679 N N . PHE A 1 390 ? -2.049 -25.204 9.381 1.00 40.75 390 PHE A N 1
ATOM 2680 C CA . PHE A 1 390 ? -2.204 -24.425 8.164 1.00 40.75 390 PHE A CA 1
ATOM 2681 C C . PHE A 1 390 ? -3.461 -23.575 8.337 1.00 40.75 390 PHE A C 1
ATOM 2683 O O . PHE A 1 390 ? -4.496 -24.057 8.791 1.00 40.75 390 PHE A O 1
ATOM 2690 N N . TYR A 1 391 ? -3.396 -22.305 7.972 1.00 38.16 391 TYR A N 1
ATOM 2691 C CA . TYR A 1 391 ? -4.592 -21.495 7.786 1.00 38.16 391 TYR A CA 1
ATOM 2692 C C . TYR A 1 391 ? -4.791 -21.372 6.281 1.00 38.16 391 TYR A C 1
ATOM 2694 O O . TYR A 1 391 ? -3.868 -20.995 5.558 1.00 38.16 391 TYR A O 1
ATOM 2702 N N . ARG A 1 392 ? -5.953 -21.793 5.786 1.00 31.72 392 ARG A N 1
ATOM 2703 C CA . ARG A 1 392 ? -6.323 -21.636 4.382 1.00 31.72 392 ARG A CA 1
ATOM 2704 C C . ARG A 1 392 ? -7.680 -20.949 4.326 1.00 31.72 392 ARG A C 1
ATOM 2706 O O . ARG A 1 392 ? -8.564 -21.321 5.087 1.00 31.72 392 ARG A O 1
ATOM 2713 N N . ASP A 1 393 ? -7.810 -19.959 3.455 1.00 37.09 393 ASP A N 1
ATOM 2714 C CA . ASP A 1 393 ? -9.086 -19.285 3.193 1.00 37.09 393 ASP A CA 1
ATOM 2715 C C . ASP A 1 393 ? -10.170 -20.257 2.701 1.00 37.09 393 ASP A C 1
ATOM 2717 O O . ASP A 1 393 ? -9.842 -21.143 1.866 1.00 37.09 393 ASP A O 1
#

Radius of gyration: 26.18 Å; chains: 1; bounding box: 44×72×77 Å

Secondary structure (DSSP, 8-state):
---GGGSS-PPPPB-SPPEEEEE-SSEEEEEEPPTT--EEEEEEEPPPPPPBTTTBPPPPPPEEEEEEEE--TT-EEEEEE--TT--EEEEETTEEEEEEPPPBTTBPP---BSSEEEPPPPPPPTTSSS-PPPPPP-SSSPPPPP--SSS-----STTPPPPPPB-STT-B-PPP---SS---PPPPPPPPSSSPPPPPPSTTPPPPPPPPTTT-TT-PPPTBTPPP-TTPPPPB-EEEEEE-SBTTGGG--SSS----SSS---S-----EEEE-TT--EE-------------TT--PPP--EE-TT-SEEEEE--TT---EEEEEEE-SS-EEEEEEEEETTEEPPP-EEEEESS----PPP---SEEEEEESS----EEEEEEEEP--

Sequence (393 aa):
MLPFSNLLGTIPINTADGGHIVYETPGTYQWICPAGVFTVALLAVAGGAAYLASQSGGGGGELRWKNRVRVEPGQAYDVVVGAAGGVTSFSFAGQTLLLANPGVGTVGGSGGIGDGGGNGGTGGPTNAGGQGGGGAGGYSGPGGNGGSTSVAATAGQGGGGGGAGGASGSGSSGGGGVGKWGEGPSGAAGPSGTAGNPGIGGSYGQSGQQLSTGGSTTDQGGFYGGGGARHGRGGKGVLRIVWGKGQDNGGRAFPSSLVDSAEGHQGNATALYSLSDASGNTGTSESNIPALYDGDRSQTGTPALVSTAALPVVRIRFPEGERAFFGFVFQSNVQTTWSYRIRKDGVWGSWLGTVNTSGDTIRSNAFKGDAIEFRRDNYSAFNMYEFAPFYRD

Organism: NCBI:txid1166078

pLDDT: mean 73.71, std 23.21, range [28.05, 98.75]